Protein AF-0000000068438183 (afdb_homodimer)

Foldseek 3Di:
DAKEWEAAPWCALCVLVVLLCLLQVGGYHDHHAAFDAPPVRHRCVQVVCQVVPPEPDRDPTWMDDPVDIDDDSVVSLVVSQVVVVQCDDDPQLNVQSVVLQVLLVVLQVVVVVLQLDPCNVVCVVVCLVCLLVSVVVQLVQCDPALENSHVDHHSSLSSNLVSVLVVCVVPVCSCVVRVSVVVSNVVSCPSPSNVVLCPDPNDRPAQNDDCSTNPSHDGD/DAKEWEAAPWCALCVLVVLLCLLLVGGYHDHHFAFDAPPVRHRCVQVVCQVVPPEPDRDPTWMDDPVDIDDDSVVSLVVSQVVVVQCDDDPQLNVQSVVLQVLLVVLQVVVVVLQLDPCNVVCVVVCLVCLLVSVVVQLVQCDPALENSHVDHHSSLSSNLVSVLVVCVVPVCSCVVRVSVVVSNVVSCPSPSNVVLCPDPNDRPAQNDDCSTNPSHDGD

Sequence (440 aa):
MPMVLGYWDIRGLAHSIRLLLEYTGTSYEDKLYSCGEAPDYDKSKWISEKEKLGLDFPNLPYLIDGKTKLTQSNAILRYIARKHHLCGETEEELIRVDMLENQVMDFRMALVMISYNPDFEKLKPGYLEQLPGKLKLFSQFLGDRKWFAGDKITFVDFLMYDVLDQNRMFEPKCLDQFKNLQDFLTRFEALEKIAAYMSSSRFMKTPINNKMAKWGNKKTMPMVLGYWDIRGLAHSIRLLLEYTGTSYEDKLYSCGEAPDYDKSKWISEKEKLGLDFPNLPYLIDGKTKLTQSNAILRYIARKHHLCGETEEELIRVDMLENQVMDFRMALVMISYNPDFEKLKPGYLEQLPGKLKLFSQFLGDRKWFAGDKITFVDFLMYDVLDQNRMFEPKCLDQFKNLQDFLTRFEALEKIAAYMSSSRFMKTPINNKMAKWGNKKT

Organism: Pseudonaja textilis (NCBI:txid8673)

Radius of gyration: 21.6 Å; Cα contacts (8 Å, |Δi|>4): 636; chains: 2; bounding box: 52×57×50 Å

Secondary structure (DSSP, 8-state):
--EEEEEESSSGGGHHHHHHHHHTT--EEEEEE----TTT---HHHHHHHTTTT-SS--SSEEEETTEEEESHHHHHHHHHHHTT-S-SSHHHHHHHHHHHHHHHHHHHHHHHHHT-TTHHHHHHHHHHHHHHHHHHHHHHHTT-SBTTBSS--HHHHHHHHHHHHHHHHSTTTTTT-HHHHHHHHHHHTSHHHHHHHTSTT------S-TTSSSS-S--/--EEEEEESSSGGGHHHHHHHHHTT--EEEEEE----TTT---HHHHHHHTTTT-SS--SSEEEETTEEEESHHHHHHHHHHHTT-S-SSHHHHHHHHHHHHHHHHHHHHHHHHHT-TTHHHHHHHHHHHHHHHHHHHHHHHTT-SBTTBSS--HHHHHHHHHHHHHHHHSTTTTTT-HHHHHHHHHHHTSHHHHHHHTSTT------S-TT-SSS-S--

Solvent-accessible surface area (backbone atoms only — not comparable to full-atom values): 23839 Å² total; per-residue (Å²): 127,66,29,36,39,36,32,59,71,40,25,58,78,48,39,33,47,51,51,49,34,45,56,71,66,53,66,62,43,81,44,66,38,68,65,39,61,85,91,71,46,45,50,57,72,49,66,74,43,44,81,75,68,73,46,72,62,68,55,77,34,28,39,36,51,80,91,45,60,40,32,47,55,70,29,48,43,50,55,57,18,56,78,67,71,18,58,55,86,46,72,70,20,37,51,41,36,39,31,46,47,52,50,46,50,54,56,44,46,55,55,52,53,42,24,57,32,93,57,27,81,75,45,46,61,61,50,60,69,48,43,57,63,55,52,48,38,54,43,61,59,32,53,89,45,74,26,67,47,30,85,55,75,35,53,50,50,37,47,46,46,48,47,52,51,51,46,35,70,74,38,72,68,69,51,72,88,35,62,64,52,50,49,41,49,52,55,54,51,60,34,65,48,42,37,52,42,65,70,38,93,80,46,62,85,43,13,43,32,56,74,83,29,76,45,50,36,54,74,117,127,66,29,36,39,35,34,59,71,39,24,59,77,48,38,34,46,51,50,50,33,46,56,70,66,51,66,63,43,82,46,64,37,67,67,38,62,85,90,71,45,45,48,57,72,50,66,73,43,44,80,74,69,72,46,71,62,68,56,76,35,28,40,36,50,81,91,46,60,41,32,46,56,69,28,47,41,48,54,57,18,56,78,66,72,17,59,57,85,46,72,69,21,37,52,40,35,41,30,46,46,52,51,47,50,53,56,43,47,55,55,51,53,41,25,57,32,93,56,26,83,75,44,46,60,61,52,60,68,48,44,58,64,55,52,46,39,54,44,61,58,33,52,89,44,74,26,68,47,32,86,54,76,37,52,50,51,39,47,44,45,48,48,52,50,50,47,34,70,74,38,73,68,68,51,73,90,34,62,64,52,50,48,41,49,53,56,54,51,61,35,67,48,42,36,52,42,66,73,39,92,81,46,63,85,44,13,43,31,56,74,82,28,76,45,50,37,54,73,116

InterPro domains:
  IPR003081 Glutathione S-transferase, Mu class [PR01267] (31-43)
  IPR003081 Glutathione S-transferase, Mu class [PR01267] (44-56)
  IPR003081 Glutathione S-transferase, Mu class [PR01267] (87-98)
  IPR003081 Glutathione S-transferase, Mu class [PR01267] (139-152)
  IPR004045 Glutathione S-transferase, N-terminal [PF02798] (3-82)
  IPR004045 Glutathione S-transferase, N-terminal [PS50404] (1-88)
  IPR004046 Glutathione S-transferase, C-terminal [PF00043] (104-192)
  IPR010987 Glutathione S-transferase, C-terminal-like [PS5040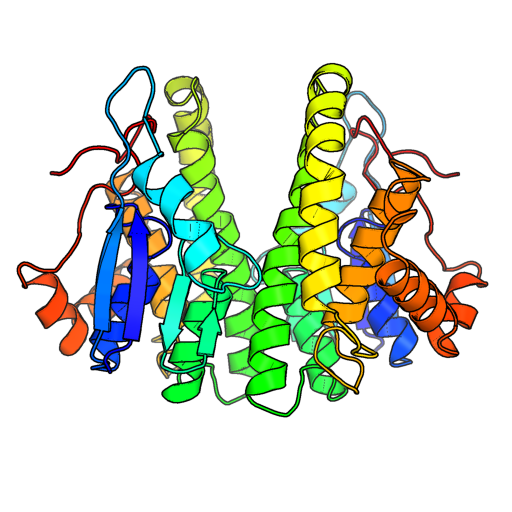5] (90-208)
  IPR036249 Thioredoxin-like superfamily [SSF52833] (3-84)
  IPR036282 Glutathione S-transferase, C-terminal domain superfamily [SSF47616] (86-217)
  IPR040079 Glutathione transferase family [SFLDS00019] (3-208)
  IPR050213 Glutathione S-transferase superfamily [PTHR11571] (2-201)

Structure (mmCIF, N/CA/C/O backbone):
data_AF-0000000068438183-model_v1
#
loop_
_entity.id
_entity.type
_entity.pdbx_description
1 polymer 'Glutathione S-transferase'
#
loop_
_atom_site.group_PDB
_atom_site.id
_atom_site.type_symbol
_atom_site.label_atom_id
_atom_site.label_alt_id
_atom_site.label_comp_id
_atom_site.label_asym_id
_atom_site.label_entity_id
_atom_site.label_seq_id
_atom_site.pdbx_PDB_ins_code
_atom_site.Cartn_x
_atom_site.Cartn_y
_atom_site.Cartn_z
_atom_site.occupancy
_atom_site.B_iso_or_equiv
_atom_site.auth_seq_id
_atom_site.auth_comp_id
_atom_site.auth_asym_id
_atom_site.auth_atom_id
_atom_site.pdbx_PDB_model_num
ATOM 1 N N . MET A 1 1 ? -24.438 15.93 -7.883 1 77.5 1 MET A N 1
ATOM 2 C CA . MET A 1 1 ? -24.312 15.742 -6.438 1 77.5 1 MET A CA 1
ATOM 3 C C . MET A 1 1 ? -22.859 15.797 -6.008 1 77.5 1 MET A C 1
ATOM 5 O O . MET A 1 1 ? -21.969 15.391 -6.762 1 77.5 1 MET A O 1
ATOM 9 N N . PRO A 1 2 ? -22.562 16.422 -4.84 1 91.69 2 PRO A N 1
ATOM 10 C CA . PRO A 1 2 ? -21.156 16.516 -4.426 1 91.69 2 PRO A CA 1
ATOM 11 C C . PRO A 1 2 ? -20.547 15.164 -4.094 1 91.69 2 PRO A C 1
ATOM 13 O O . PRO A 1 2 ? -21.281 14.211 -3.791 1 91.69 2 PRO A O 1
ATOM 16 N N . MET A 1 3 ? -19.266 15.062 -4.301 1 96.94 3 MET A N 1
ATOM 17 C CA . MET A 1 3 ? -18.547 13.867 -3.852 1 96.94 3 MET A CA 1
ATOM 18 C C . MET A 1 3 ? -18.797 13.617 -2.367 1 96.94 3 MET A C 1
ATOM 20 O O . MET A 1 3 ? -19 14.555 -1.598 1 96.94 3 MET A O 1
ATOM 24 N N . VAL A 1 4 ? -18.875 12.32 -2.012 1 98.62 4 VAL A N 1
ATOM 25 C CA . VAL A 1 4 ? -18.969 11.953 -0.603 1 98.62 4 VAL A CA 1
ATOM 26 C C . VAL A 1 4 ? -17.703 11.219 -0.175 1 98.62 4 VAL A C 1
ATOM 28 O O . VAL A 1 4 ? -17.328 10.195 -0.769 1 98.62 4 VAL A O 1
ATOM 31 N N . LEU A 1 5 ? -17.016 11.789 0.756 1 98.81 5 LEU A N 1
ATOM 32 C CA . LEU A 1 5 ? -15.898 11.102 1.41 1 98.81 5 LEU A CA 1
ATOM 33 C C . LEU A 1 5 ? -16.328 10.539 2.762 1 98.81 5 LEU A C 1
ATOM 35 O O . LEU A 1 5 ? -16.719 11.297 3.656 1 98.81 5 LEU A O 1
ATOM 39 N N . GLY A 1 6 ? -16.297 9.234 2.865 1 98.75 6 GLY A N 1
ATOM 40 C CA . GLY A 1 6 ? -16.656 8.586 4.121 1 98.75 6 GLY A CA 1
ATOM 41 C C . GLY A 1 6 ? -15.445 8.078 4.887 1 98.75 6 GLY A C 1
ATOM 42 O O . GLY A 1 6 ? -14.562 7.434 4.312 1 98.75 6 GLY A O 1
ATOM 43 N N . TYR A 1 7 ? -15.414 8.414 6.207 1 98.62 7 TYR A N 1
ATOM 44 C CA . TYR A 1 7 ? -14.336 7.941 7.07 1 98.62 7 TYR A CA 1
ATOM 45 C C . TYR A 1 7 ? -14.734 8.047 8.539 1 98.62 7 TYR A C 1
ATOM 47 O O . TYR A 1 7 ? -15.781 8.609 8.867 1 98.62 7 TYR A O 1
ATOM 55 N N . TRP A 1 8 ? -13.922 7.352 9.43 1 98.06 8 TRP A N 1
ATOM 56 C CA . TRP A 1 8 ? -14.055 7.602 10.867 1 98.06 8 TRP A CA 1
ATOM 57 C C . TRP A 1 8 ? -13.922 9.086 11.172 1 98.06 8 TRP A C 1
ATOM 59 O O . TRP A 1 8 ? -13.273 9.828 10.422 1 98.06 8 TRP A O 1
ATOM 69 N N . ASP A 1 9 ? -14.492 9.484 12.281 1 97.06 9 ASP A N 1
ATOM 70 C CA . ASP A 1 9 ? -14.391 10.875 12.711 1 97.06 9 ASP A CA 1
ATOM 71 C C . ASP A 1 9 ? -13.016 11.172 13.289 1 97.06 9 ASP A C 1
ATOM 73 O O . ASP A 1 9 ? -12.898 11.625 14.43 1 97.06 9 ASP A O 1
ATOM 77 N N . ILE A 1 10 ? -11.977 10.945 12.516 1 98 10 ILE A N 1
ATOM 78 C CA . ILE A 1 10 ? -10.578 11.195 12.844 1 98 10 ILE A CA 1
ATOM 79 C C . ILE A 1 10 ? -9.82 11.602 11.578 1 98 10 ILE A C 1
ATOM 81 O O . ILE A 1 10 ? -10.344 11.5 10.469 1 98 10 ILE A O 1
ATOM 85 N N . ARG A 1 11 ? -8.555 12.117 11.672 1 97.62 11 ARG A N 1
ATOM 86 C CA . ARG A 1 11 ? -7.695 12.445 10.539 1 97.62 11 ARG A CA 1
ATOM 87 C C . ARG A 1 11 ? -7.352 11.195 9.734 1 97.62 11 ARG A C 1
ATOM 89 O O . ARG A 1 11 ? -7.691 11.102 8.547 1 97.62 11 ARG A O 1
ATOM 96 N N . GLY A 1 12 ? -6.742 10.242 10.422 1 97.31 12 GLY A N 1
ATOM 97 C CA . GLY A 1 12 ? -6.387 8.938 9.891 1 97.31 12 GLY A CA 1
ATOM 98 C C . GLY A 1 12 ? -5.977 8.977 8.43 1 97.31 12 GLY A C 1
ATOM 99 O O . GLY A 1 12 ? -5.262 9.891 8.008 1 97.31 12 GLY A O 1
ATOM 100 N N . LEU A 1 13 ? -6.41 8.039 7.703 1 98.25 13 LEU A N 1
ATOM 101 C CA . LEU A 1 13 ? -6.031 7.84 6.309 1 98.25 13 LEU A CA 1
ATOM 102 C C . LEU A 1 13 ? -6.742 8.836 5.402 1 98.25 13 LEU A C 1
ATOM 104 O O . LEU A 1 13 ? -6.344 9.031 4.25 1 98.25 13 LEU A O 1
ATOM 108 N N . ALA A 1 14 ? -7.734 9.492 5.883 1 98.44 14 ALA A N 1
ATOM 109 C CA . ALA A 1 14 ? -8.586 10.305 5.023 1 98.44 14 ALA A CA 1
ATOM 110 C C . ALA A 1 14 ? -8.07 11.742 4.945 1 98.44 14 ALA A C 1
ATOM 112 O O . ALA A 1 14 ? -8.5 12.516 4.082 1 98.44 14 ALA A O 1
ATOM 113 N N . HIS A 1 15 ? -7.164 12.062 5.84 1 98.5 15 HIS A N 1
ATOM 114 C CA . HIS A 1 15 ? -6.801 13.477 5.93 1 98.5 15 HIS A CA 1
ATOM 115 C C . HIS A 1 15 ? -6.109 13.945 4.656 1 98.5 15 HIS A C 1
ATOM 117 O O . HIS A 1 15 ? -6.359 15.062 4.184 1 98.5 15 HIS A O 1
ATOM 123 N N . SER A 1 16 ? -5.18 13.164 4.148 1 98.75 16 SER A N 1
ATOM 124 C CA . SER A 1 16 ? -4.523 13.531 2.898 1 98.75 16 SER A CA 1
ATOM 125 C C . SER A 1 16 ? -5.535 13.703 1.77 1 98.75 16 SER A C 1
ATOM 127 O O . SER A 1 16 ? -5.344 14.523 0.873 1 98.75 16 SER A O 1
ATOM 129 N N . ILE A 1 17 ? -6.633 12.891 1.786 1 98.88 17 ILE A N 1
ATOM 130 C CA . ILE A 1 17 ? -7.691 12.992 0.789 1 98.88 17 ILE A CA 1
ATOM 131 C C . ILE A 1 17 ? -8.43 14.32 0.95 1 98.88 17 ILE A C 1
ATOM 133 O O . ILE A 1 17 ? -8.672 15.023 -0.033 1 98.88 17 ILE A O 1
ATOM 137 N N . ARG A 1 18 ? -8.758 14.695 2.201 1 98.81 18 ARG A N 1
ATOM 138 C CA . ARG A 1 18 ? -9.383 15.984 2.479 1 98.81 18 ARG A CA 1
ATOM 139 C C . ARG A 1 18 ? -8.516 17.141 1.979 1 98.81 18 ARG A C 1
ATOM 141 O O . ARG A 1 18 ? -9.016 18.062 1.333 1 98.81 18 ARG A O 1
ATOM 148 N N . LEU A 1 19 ? -7.246 17.047 2.297 1 98.88 19 LEU A N 1
ATOM 149 C CA . LEU A 1 19 ? -6.32 18.078 1.855 1 98.88 19 LEU A CA 1
ATOM 150 C C . LEU A 1 19 ? -6.34 18.219 0.336 1 98.88 19 LEU A C 1
ATOM 152 O O . LEU A 1 19 ? -6.355 19.328 -0.193 1 98.88 19 LEU A O 1
ATOM 156 N N . LEU A 1 20 ? -6.293 17.094 -0.357 1 98.94 20 LEU A N 1
ATOM 157 C CA . LEU A 1 20 ? -6.285 17.109 -1.815 1 98.94 20 LEU A CA 1
ATOM 158 C C . LEU A 1 20 ? -7.586 17.688 -2.363 1 98.94 20 LEU A C 1
ATOM 160 O O . LEU A 1 20 ? -7.566 18.469 -3.311 1 98.94 20 LEU A O 1
ATOM 164 N N . LEU A 1 21 ? -8.742 17.297 -1.778 1 98.81 21 LEU A N 1
ATOM 165 C CA . LEU A 1 21 ? -10.031 17.828 -2.193 1 98.81 21 LEU A CA 1
ATOM 166 C C . LEU A 1 21 ? -10.094 19.344 -1.985 1 98.81 21 LEU A C 1
ATOM 168 O O . LEU A 1 21 ? -10.586 20.078 -2.852 1 98.81 21 LEU A O 1
ATOM 172 N N . GLU A 1 22 ? -9.609 19.781 -0.854 1 98.75 22 GLU A N 1
ATOM 173 C CA . GLU A 1 22 ? -9.594 21.219 -0.567 1 98.75 22 GLU A CA 1
ATOM 174 C C . GLU A 1 22 ? -8.68 21.953 -1.541 1 98.75 22 GLU A C 1
ATOM 176 O O . GLU A 1 22 ? -9.047 23.016 -2.059 1 98.75 22 GLU A O 1
ATOM 181 N N . TYR A 1 23 ? -7.551 21.422 -1.83 1 98.81 23 TYR A N 1
ATOM 182 C CA . TYR A 1 23 ? -6.582 22.031 -2.732 1 98.81 23 TYR A CA 1
ATOM 183 C C . TYR A 1 23 ? -7.164 22.188 -4.133 1 98.81 23 TYR A C 1
ATOM 185 O O . TYR A 1 23 ? -6.926 23.203 -4.801 1 98.81 23 TYR A O 1
ATOM 193 N N . THR A 1 24 ? -7.906 21.219 -4.602 1 98.62 24 THR A N 1
ATOM 194 C CA . THR A 1 24 ? -8.438 21.219 -5.961 1 98.62 24 THR A CA 1
ATOM 195 C C . THR A 1 24 ? -9.758 21.984 -6.023 1 98.62 24 THR A C 1
ATOM 197 O O . THR A 1 24 ? -10.352 22.125 -7.098 1 98.62 24 THR A O 1
ATOM 200 N N . GLY A 1 25 ? -10.234 22.406 -4.91 1 97.62 25 GLY A N 1
ATOM 201 C CA . GLY A 1 25 ? -11.508 23.125 -4.883 1 97.62 25 GLY A CA 1
ATOM 202 C C . GLY A 1 25 ? -12.695 22.234 -5.184 1 97.62 25 GLY A C 1
ATOM 203 O O . GLY A 1 25 ? -13.734 22.703 -5.645 1 97.62 25 GLY A O 1
ATOM 204 N N . THR A 1 26 ? -12.531 20.969 -4.934 1 97.5 26 THR A N 1
ATOM 205 C CA . THR A 1 26 ? -13.602 20 -5.195 1 97.5 26 THR A CA 1
ATOM 206 C C . THR A 1 26 ? -14.625 20.016 -4.066 1 97.5 26 THR A C 1
ATOM 208 O O . THR A 1 26 ? -14.266 19.859 -2.895 1 97.5 26 THR A O 1
ATOM 211 N N . SER A 1 27 ? -15.852 20.281 -4.473 1 96.5 27 SER A N 1
ATOM 212 C CA . SER A 1 27 ? -16.922 20.188 -3.484 1 96.5 27 SER A CA 1
ATOM 213 C C . SER A 1 27 ? -17.156 18.75 -3.033 1 96.5 27 SER A C 1
ATOM 215 O O . SER A 1 27 ? -17.203 17.844 -3.859 1 96.5 27 SER A O 1
ATOM 217 N N . TYR A 1 28 ? -17.266 18.594 -1.67 1 98.12 28 TYR A N 1
ATOM 218 C CA . TYR A 1 28 ? -17.5 17.25 -1.156 1 98.12 28 TYR A CA 1
ATOM 219 C C . TYR A 1 28 ? -18.219 17.297 0.188 1 98.12 28 TYR A C 1
ATOM 221 O O . TYR A 1 28 ? -18.172 18.312 0.886 1 98.12 28 TYR A O 1
ATOM 229 N N . GLU A 1 29 ? -18.906 16.234 0.459 1 98.12 29 GLU A N 1
ATOM 230 C CA . GLU A 1 29 ? -19.453 15.969 1.788 1 98.12 29 GLU A CA 1
ATOM 231 C C . GLU A 1 29 ? -18.516 15.062 2.59 1 98.12 29 GLU A C 1
ATOM 233 O O . GLU A 1 29 ? -18.156 13.977 2.133 1 98.12 29 GLU A O 1
ATOM 238 N N . ASP A 1 30 ? -18.141 15.539 3.734 1 97.88 30 ASP A N 1
ATOM 239 C CA . ASP A 1 30 ? -17.312 14.742 4.648 1 97.88 30 ASP A CA 1
ATOM 240 C C . ASP A 1 30 ? -18.188 13.914 5.59 1 97.88 30 ASP A C 1
ATOM 242 O O . ASP A 1 30 ? -18.562 14.375 6.672 1 97.88 30 ASP A O 1
ATOM 246 N N . LYS A 1 31 ? -18.484 12.688 5.188 1 97.88 31 LYS A N 1
ATOM 247 C CA . LYS A 1 31 ? -19.297 11.805 6.008 1 97.88 31 LYS A CA 1
ATOM 248 C C . LYS A 1 31 ? -18.469 11.117 7.078 1 97.88 31 LYS A C 1
ATOM 250 O O . LYS A 1 31 ? -17.625 10.266 6.766 1 97.88 31 LYS A O 1
ATOM 255 N N . LEU A 1 32 ? -18.781 11.383 8.336 1 97.75 32 LEU A N 1
ATOM 256 C CA . LEU A 1 32 ? -17.984 10.891 9.453 1 97.75 32 LEU A CA 1
ATOM 257 C C . LEU A 1 32 ? -18.734 9.828 10.242 1 97.75 32 LEU A C 1
ATOM 259 O O . LEU A 1 32 ? -19.938 9.977 10.508 1 97.75 32 LEU A O 1
ATOM 263 N N . TYR A 1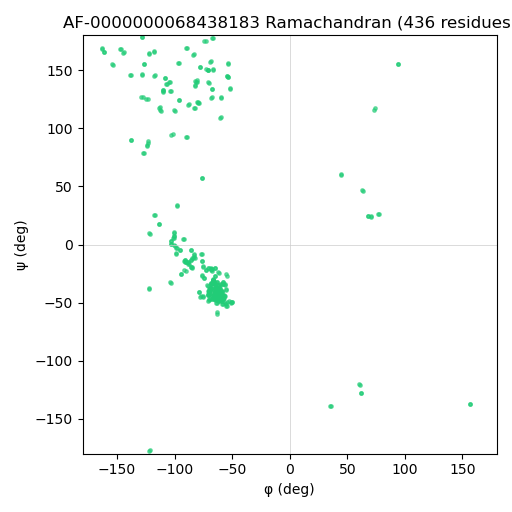 33 ? -18.047 8.75 10.516 1 97.69 33 TYR A N 1
ATOM 264 C CA . TYR A 1 33 ? -18.547 7.711 11.406 1 97.69 33 TYR A CA 1
ATOM 265 C C . TYR A 1 33 ? -17.844 7.777 12.758 1 97.69 33 TYR A C 1
ATOM 267 O O . TYR A 1 33 ? -16.641 8.031 12.836 1 97.69 33 TYR A O 1
ATOM 275 N N . SER A 1 34 ? -18.578 7.574 13.828 1 94.81 34 SER A N 1
ATOM 276 C CA . SER A 1 34 ? -17.984 7.625 15.164 1 94.81 34 SER A CA 1
ATOM 277 C C . SER A 1 34 ? -17.938 6.238 15.797 1 94.81 34 SER A C 1
ATOM 279 O O . SER A 1 34 ? -18.906 5.48 15.719 1 94.81 34 SER A O 1
ATOM 281 N N . CYS A 1 35 ? -16.797 5.941 16.297 1 93.69 35 CYS A N 1
ATOM 282 C CA . CYS A 1 35 ? -16.656 4.75 17.125 1 93.69 35 CYS A CA 1
ATOM 283 C C . CYS A 1 35 ? -17.125 5.008 18.547 1 93.69 35 CYS A C 1
ATOM 285 O O . CYS A 1 35 ? -16.906 6.086 19.094 1 93.69 35 CYS A O 1
ATOM 287 N N . GLY A 1 36 ? -17.766 4.023 19.109 1 93.5 36 GLY A N 1
ATOM 288 C CA . GLY A 1 36 ? -18.25 4.172 20.469 1 93.5 36 GLY A CA 1
ATOM 289 C C . GLY A 1 36 ? -17.141 4.266 21.5 1 93.5 36 GLY A C 1
ATOM 290 O O . GLY A 1 36 ? -15.961 4.148 21.156 1 93.5 36 GLY A O 1
ATOM 291 N N . GLU A 1 37 ? -17.531 4.441 22.734 1 93.38 37 GLU A N 1
ATOM 292 C CA . GLU A 1 37 ? -16.578 4.602 23.828 1 93.38 37 GLU A CA 1
ATOM 293 C C . GLU A 1 37 ? -16.109 3.246 24.344 1 93.38 37 GLU A C 1
ATOM 295 O O . GLU A 1 37 ? -16.672 2.207 24 1 93.38 37 GLU A O 1
ATOM 300 N N . ALA A 1 38 ? -15.016 3.238 25.078 1 90.75 38 ALA A N 1
ATOM 301 C CA . ALA A 1 38 ? -14.539 2.053 25.781 1 90.75 38 ALA A CA 1
ATOM 302 C C . ALA A 1 38 ? -15.625 1.455 26.672 1 90.75 38 ALA A C 1
ATOM 304 O O . ALA A 1 38 ? -16.484 2.18 27.188 1 90.75 38 ALA A O 1
ATOM 305 N N . PRO A 1 39 ? -15.75 0.187 26.844 1 92.44 39 PRO A N 1
ATOM 306 C CA . PRO A 1 39 ? -14.758 -0.817 26.453 1 92.44 39 PRO A CA 1
ATOM 307 C C . PRO A 1 39 ? -15.094 -1.492 25.125 1 92.44 39 PRO A C 1
ATOM 309 O O . PRO A 1 39 ? -14.258 -2.197 24.562 1 92.44 39 PRO A O 1
ATOM 312 N N . ASP A 1 40 ? -16.266 -1.163 24.672 1 91.88 40 ASP A N 1
ATOM 313 C CA . ASP A 1 40 ? -16.734 -1.956 23.531 1 91.88 40 ASP A CA 1
ATOM 314 C C . ASP A 1 40 ? -16.312 -1.318 22.219 1 91.88 40 ASP A C 1
ATOM 316 O O . ASP A 1 40 ? -16.281 -1.991 21.188 1 91.88 40 ASP A O 1
ATOM 320 N N . TYR A 1 41 ? -16.047 -0.032 22.25 1 95.06 41 TYR A N 1
ATOM 321 C CA . TYR A 1 41 ? -15.703 0.686 21.016 1 95.06 41 TYR A CA 1
ATOM 322 C C . TYR A 1 41 ? -16.641 0.291 19.875 1 95.06 41 TYR A C 1
ATOM 324 O O . TYR A 1 41 ? -16.172 -0.129 18.812 1 95.06 41 TYR A O 1
ATOM 332 N N . ASP A 1 42 ? -17.938 0.546 20.094 1 95.25 42 ASP A N 1
ATOM 333 C CA . ASP A 1 42 ? -19.016 0.129 19.203 1 95.25 42 ASP A CA 1
ATOM 334 C C . ASP A 1 42 ? -18.844 0.726 17.812 1 95.25 42 ASP A C 1
ATOM 336 O O . ASP A 1 42 ? -18.766 1.945 17.656 1 95.25 42 ASP A O 1
ATOM 340 N N . LYS A 1 43 ? -18.859 -0.07 16.797 1 95.94 43 LYS A N 1
ATOM 341 C CA . LYS A 1 43 ? -18.688 0.363 15.414 1 95.94 43 LYS A CA 1
ATOM 342 C C . LYS A 1 43 ? -19.969 0.14 14.602 1 95.94 43 LYS A C 1
ATOM 344 O O . LYS A 1 43 ? -19.922 0.082 13.375 1 95.94 43 LYS A O 1
ATOM 349 N N . SER A 1 44 ? -21.047 -0.039 15.195 1 95.44 44 SER A N 1
ATOM 350 C CA . SER A 1 44 ? -22.312 -0.437 14.57 1 95.44 44 SER A CA 1
ATOM 351 C C . SER A 1 44 ? -22.75 0.582 13.531 1 95.44 44 SER A C 1
ATOM 353 O O . SER A 1 44 ? -23.375 0.223 12.531 1 95.44 44 SER A O 1
ATOM 355 N N . LYS A 1 45 ? -22.469 1.809 13.766 1 93.81 45 LYS A N 1
ATOM 356 C CA . LYS A 1 45 ? -22.875 2.842 12.82 1 93.81 45 LYS A CA 1
ATOM 357 C C . LYS A 1 45 ? -22.266 2.59 11.438 1 93.81 45 LYS A C 1
ATOM 359 O O . LYS A 1 45 ? -22.938 2.787 10.422 1 93.81 45 LYS A O 1
ATOM 364 N N . TRP A 1 46 ? -21.016 2.162 11.406 1 96.81 46 TRP A N 1
ATOM 365 C CA . TRP A 1 46 ? -20.359 1.833 10.148 1 96.81 46 TRP A CA 1
ATOM 366 C C . TRP A 1 46 ? -20.812 0.465 9.641 1 96.81 46 TRP A C 1
ATOM 368 O O . TRP A 1 46 ? -21.141 0.311 8.461 1 96.81 46 TRP A O 1
ATOM 378 N N . ILE A 1 47 ? -20.859 -0.467 10.492 1 95.5 47 ILE A N 1
ATOM 379 C CA . ILE A 1 47 ? -21.156 -1.849 10.125 1 95.5 47 ILE A CA 1
ATOM 380 C C . ILE A 1 47 ? -22.547 -1.934 9.508 1 95.5 47 ILE A C 1
ATOM 382 O O . ILE A 1 47 ? -22.766 -2.674 8.547 1 95.5 47 ILE A O 1
ATOM 386 N N . SER A 1 48 ? -23.438 -1.179 10 1 94.62 48 SER A N 1
ATOM 387 C CA . SER A 1 48 ? -24.828 -1.223 9.539 1 94.62 48 SER A CA 1
ATOM 388 C C . SER A 1 48 ? -24.969 -0.539 8.188 1 94.62 48 SER A C 1
ATOM 390 O O . SER A 1 48 ? -25.938 -0.793 7.461 1 94.62 48 SER A O 1
ATOM 392 N N . GLU A 1 49 ? -24.031 0.283 7.82 1 96.06 49 GLU A N 1
ATOM 393 C CA . GLU A 1 49 ? -24.172 1.095 6.613 1 96.06 49 GLU A CA 1
ATOM 394 C C . GLU A 1 49 ? -23.344 0.529 5.469 1 96.06 49 GLU A C 1
ATOM 396 O O . GLU A 1 49 ? -23.703 0.679 4.297 1 96.06 49 GLU A O 1
ATOM 401 N N . LYS A 1 50 ? -22.219 -0.062 5.711 1 95.88 50 LYS A N 1
ATOM 402 C CA . LYS A 1 50 ? -21.188 -0.373 4.73 1 95.88 50 LYS A CA 1
ATOM 403 C C . LYS A 1 50 ? -21.734 -1.244 3.605 1 95.88 50 LYS A C 1
ATOM 405 O O . LYS A 1 50 ? -21.391 -1.051 2.439 1 95.88 50 LYS A O 1
ATOM 410 N N . GLU A 1 51 ? -22.688 -2.098 3.904 1 92.88 51 GLU A N 1
ATOM 411 C CA . GLU A 1 51 ? -23.188 -3.033 2.898 1 92.88 51 GLU A CA 1
ATOM 412 C C . GLU A 1 51 ? -24.234 -2.379 2 1 92.88 51 GLU A C 1
ATOM 414 O O . GLU A 1 51 ? -24.578 -2.922 0.95 1 92.88 51 GLU A O 1
ATOM 419 N N . LYS A 1 52 ? -24.656 -1.179 2.346 1 96 52 LYS A N 1
ATOM 420 C CA . LYS A 1 52 ? -25.719 -0.498 1.597 1 96 52 LYS A CA 1
ATOM 421 C C . LYS A 1 52 ? -25.125 0.516 0.62 1 96 52 LYS A C 1
ATOM 423 O O . LYS A 1 52 ? -25.844 1.084 -0.203 1 96 52 LYS A O 1
ATOM 428 N N . LEU A 1 53 ? -23.859 0.683 0.609 1 97.38 53 LEU A N 1
ATOM 429 C CA . LEU A 1 53 ? -23.234 1.771 -0.129 1 97.38 53 LEU A CA 1
ATOM 430 C C . LEU A 1 53 ? -22.859 1.328 -1.539 1 97.38 53 LEU A C 1
ATOM 432 O O . LEU A 1 53 ? -22.531 2.158 -2.389 1 97.38 53 LEU A O 1
ATOM 436 N N . GLY A 1 54 ? -22.859 0.054 -1.793 1 97.12 54 GLY A N 1
ATOM 437 C CA . GLY A 1 54 ? -22.562 -0.463 -3.119 1 97.12 54 GLY A CA 1
ATOM 438 C C . GLY A 1 54 ? -21.078 -0.441 -3.447 1 97.12 54 GLY A C 1
ATOM 439 O O . GLY A 1 54 ? -20.688 -0.269 -4.609 1 97.12 54 GLY A O 1
ATOM 440 N N . LEU A 1 55 ? -20.25 -0.49 -2.451 1 98.25 55 LEU A N 1
ATOM 441 C CA . LEU A 1 55 ? -18.797 -0.509 -2.637 1 98.25 55 LEU A CA 1
ATOM 442 C C . LEU A 1 55 ? -18.312 -1.913 -2.98 1 98.25 55 LEU A C 1
ATOM 444 O O . LEU A 1 55 ? -18.812 -2.898 -2.42 1 98.25 55 LEU A O 1
ATOM 448 N N . ASP A 1 56 ? -17.344 -2.027 -3.922 1 98 56 ASP A N 1
ATOM 449 C CA . ASP A 1 56 ? -16.781 -3.322 -4.277 1 98 56 ASP A CA 1
ATOM 450 C C . ASP A 1 56 ? -16.078 -3.967 -3.078 1 98 56 ASP A C 1
ATOM 452 O O . ASP A 1 56 ? -16.188 -5.18 -2.875 1 98 56 ASP A O 1
ATOM 456 N N . PHE A 1 57 ? -15.352 -3.189 -2.377 1 98.44 57 PHE A N 1
ATOM 457 C CA . PHE A 1 57 ? -14.672 -3.588 -1.152 1 98.44 57 PHE A CA 1
ATOM 458 C C . PHE A 1 57 ? -15.07 -2.688 0.009 1 98.44 57 PHE A C 1
ATOM 460 O O . PHE A 1 57 ? -14.391 -1.704 0.303 1 98.44 57 PHE A O 1
ATOM 467 N N . PRO A 1 58 ? -16.156 -2.986 0.685 1 98 58 PRO A N 1
ATOM 468 C CA . PRO A 1 58 ? -16.688 -2.096 1.725 1 98 58 PRO A CA 1
ATOM 469 C C . PRO A 1 58 ? -15.695 -1.871 2.861 1 98 58 PRO A C 1
ATOM 471 O O . PRO A 1 58 ? -15.43 -2.787 3.646 1 98 58 PRO A O 1
ATOM 474 N N . ASN A 1 59 ? -15.188 -0.68 2.889 1 97.81 59 ASN A N 1
ATOM 475 C CA . ASN A 1 59 ? -14.219 -0.261 3.896 1 97.81 59 ASN A CA 1
ATOM 476 C C . ASN A 1 59 ? -14.102 1.259 3.961 1 97.81 59 ASN A C 1
ATOM 478 O O . ASN A 1 59 ? -14.703 1.968 3.156 1 97.81 59 ASN A O 1
ATOM 482 N N . LEU A 1 60 ? -13.445 1.757 4.957 1 98.31 60 LEU A N 1
ATOM 483 C CA . LEU A 1 60 ? -13.141 3.176 5.113 1 98.31 60 LEU A CA 1
ATOM 484 C C . LEU A 1 60 ? -11.664 3.443 4.867 1 98.31 60 LEU A C 1
ATOM 486 O O . LEU A 1 60 ? -10.805 2.66 5.289 1 98.31 60 LEU A O 1
ATOM 490 N N . PRO A 1 61 ? -11.289 4.512 4.16 1 98.69 61 PRO A N 1
ATOM 491 C CA . PRO A 1 61 ? -12.172 5.52 3.559 1 98.69 61 PRO A CA 1
ATOM 492 C C . PRO A 1 61 ? -12.82 5.035 2.266 1 98.69 61 PRO A C 1
ATOM 494 O O . PRO A 1 61 ? -12.312 4.117 1.617 1 98.69 61 PRO A O 1
ATOM 497 N N . TYR A 1 62 ? -13.945 5.57 1.979 1 98.88 62 TYR A N 1
ATOM 498 C CA . TYR A 1 62 ? -14.555 5.402 0.664 1 98.88 62 TYR A CA 1
ATOM 499 C C . TYR A 1 62 ? -14.898 6.75 0.044 1 98.88 62 TYR A C 1
ATOM 501 O O . TYR A 1 62 ? -15 7.758 0.75 1 98.88 62 TYR A O 1
ATOM 509 N N . LEU A 1 63 ? -14.977 6.828 -1.272 1 98.88 63 LEU A N 1
ATOM 510 C CA . LEU A 1 63 ? -15.391 7.992 -2.043 1 98.88 63 LEU A CA 1
ATOM 511 C C . LEU A 1 63 ? -16.5 7.629 -3.029 1 98.88 63 LEU A C 1
ATOM 513 O O . LEU A 1 63 ? -16.375 6.648 -3.766 1 98.88 63 LEU A O 1
ATOM 517 N N . ILE A 1 64 ? -17.578 8.336 -3.002 1 98.56 64 ILE A N 1
ATOM 518 C CA . ILE A 1 64 ? -18.641 8.203 -3.979 1 98.56 64 ILE A CA 1
ATOM 519 C C . ILE A 1 64 ? -18.719 9.469 -4.832 1 98.56 64 ILE A C 1
ATOM 521 O O . ILE A 1 64 ? -18.906 10.57 -4.312 1 98.56 64 ILE A O 1
ATOM 525 N N . ASP A 1 65 ? -18.469 9.391 -6.051 1 98.19 65 ASP A N 1
ATOM 526 C CA . ASP A 1 65 ? -18.547 10.445 -7.059 1 98.19 65 ASP A CA 1
ATOM 527 C C . ASP A 1 65 ? -19.484 10.055 -8.195 1 98.19 65 ASP A C 1
ATOM 529 O O . ASP A 1 65 ? -19.047 9.57 -9.242 1 98.19 65 ASP A O 1
ATOM 533 N N . GLY A 1 66 ? -20.797 10.383 -8.047 1 96.12 66 GLY A N 1
ATOM 534 C CA . GLY A 1 66 ? -21.797 9.883 -8.984 1 96.12 66 GLY A CA 1
ATOM 535 C C . GLY A 1 66 ? -21.875 8.367 -9.016 1 96.12 66 GLY A C 1
ATOM 536 O O . GLY A 1 66 ? -22.094 7.73 -7.984 1 96.12 66 GLY A O 1
ATOM 537 N N . LYS A 1 67 ? -21.625 7.848 -10.164 1 96.25 67 LYS A N 1
ATOM 538 C CA . LYS A 1 67 ? -21.703 6.398 -10.32 1 96.25 67 LYS A CA 1
ATOM 539 C C . LYS A 1 67 ? -20.391 5.73 -9.914 1 96.25 67 LYS A C 1
ATOM 541 O O . LYS A 1 67 ? -20.328 4.512 -9.75 1 96.25 67 LYS A O 1
ATOM 546 N N . THR A 1 68 ? -19.375 6.535 -9.734 1 97.75 68 THR A N 1
ATOM 547 C CA . THR A 1 68 ? -18.062 6.004 -9.375 1 97.75 68 THR A CA 1
ATOM 548 C C . THR A 1 68 ? -17.938 5.871 -7.863 1 97.75 68 THR A C 1
ATOM 550 O O . THR A 1 68 ? -18.078 6.852 -7.133 1 97.75 68 THR A O 1
ATOM 553 N N . LYS A 1 69 ? -17.688 4.645 -7.375 1 98.12 69 LYS A N 1
ATOM 554 C CA . LYS A 1 69 ? -17.516 4.348 -5.957 1 98.12 69 LYS A CA 1
ATOM 555 C C . LYS A 1 69 ? -16.188 3.656 -5.699 1 98.12 69 LYS A C 1
ATOM 557 O O . LYS A 1 69 ? -15.875 2.643 -6.328 1 98.12 69 LYS A O 1
ATOM 562 N N . LEU A 1 70 ? -15.414 4.254 -4.793 1 97.94 70 LEU A N 1
ATOM 563 C CA . LEU A 1 70 ? -14.055 3.779 -4.551 1 97.94 70 LEU A CA 1
ATOM 564 C C . LEU A 1 70 ? -13.82 3.531 -3.064 1 97.94 70 LEU A C 1
ATOM 566 O O . LEU A 1 70 ? -14.367 4.246 -2.219 1 97.94 70 LEU A O 1
ATOM 570 N N . THR A 1 71 ? -13.016 2.523 -2.881 1 98.31 71 THR A N 1
ATOM 571 C CA . THR A 1 71 ? -12.352 2.375 -1.593 1 98.31 71 THR A CA 1
ATOM 572 C C . THR A 1 71 ? -10.836 2.367 -1.766 1 98.31 71 THR A C 1
ATOM 574 O O . THR A 1 71 ? -10.328 2.564 -2.873 1 98.31 71 THR A O 1
ATOM 577 N N . GLN A 1 72 ? -10.109 2.18 -0.698 1 98.56 72 GLN A N 1
ATOM 578 C CA . GLN A 1 72 ? -8.656 2.227 -0.683 1 98.56 72 GLN A CA 1
ATOM 579 C C . GLN A 1 72 ? -8.148 3.66 -0.809 1 98.56 72 GLN A C 1
ATOM 581 O O . GLN A 1 72 ? -8.273 4.277 -1.87 1 98.56 72 GLN A O 1
ATOM 586 N N . SER A 1 73 ? -7.473 4.105 0.254 1 98.62 73 SER A N 1
ATOM 587 C CA . SER A 1 73 ? -7.09 5.508 0.395 1 98.62 73 SER A CA 1
ATOM 588 C C . SER A 1 73 ? -6.207 5.957 -0.763 1 98.62 73 SER A C 1
ATOM 590 O O . SER A 1 73 ? -6.43 7.02 -1.347 1 98.62 73 SER A O 1
ATOM 592 N N . ASN A 1 74 ? -5.254 5.098 -1.193 1 98.69 74 ASN A N 1
ATOM 593 C CA . ASN A 1 74 ? -4.355 5.48 -2.279 1 98.69 74 ASN A CA 1
ATOM 594 C C . ASN A 1 74 ? -5.086 5.512 -3.621 1 98.69 74 ASN A C 1
ATOM 596 O O . ASN A 1 74 ? -4.766 6.328 -4.488 1 98.69 74 ASN A O 1
ATOM 600 N N . ALA A 1 75 ? -6.039 4.578 -3.771 1 98.81 75 ALA A N 1
ATOM 601 C CA . ALA A 1 75 ? -6.848 4.598 -4.988 1 98.81 75 ALA A CA 1
ATOM 602 C C . ALA A 1 75 ? -7.676 5.875 -5.078 1 98.81 75 ALA A C 1
ATOM 604 O O . ALA A 1 75 ? -7.801 6.469 -6.152 1 98.81 75 ALA A O 1
ATOM 605 N N . ILE A 1 76 ? -8.211 6.297 -3.969 1 98.88 76 ILE A N 1
ATOM 606 C CA . ILE A 1 76 ? -9.016 7.512 -3.906 1 98.88 76 ILE A CA 1
ATOM 607 C C . ILE A 1 76 ? -8.148 8.727 -4.238 1 98.88 76 ILE A C 1
ATOM 609 O O . ILE A 1 76 ? -8.539 9.57 -5.043 1 98.88 76 ILE A O 1
ATOM 613 N N . LEU A 1 77 ? -6.973 8.781 -3.652 1 98.88 77 LEU A N 1
ATOM 614 C CA . LEU A 1 77 ? -6.051 9.875 -3.916 1 98.88 77 LEU A CA 1
ATOM 615 C C . LEU A 1 77 ? -5.703 9.953 -5.398 1 98.88 77 LEU A C 1
ATOM 617 O O . LEU A 1 77 ? -5.758 11.031 -6 1 98.88 77 LEU A O 1
ATOM 621 N N . ARG A 1 78 ? -5.398 8.836 -6.004 1 98.75 78 ARG A N 1
ATOM 622 C CA . ARG A 1 78 ? -5.02 8.812 -7.414 1 98.75 78 ARG A CA 1
ATOM 623 C C . ARG A 1 78 ? -6.195 9.211 -8.305 1 98.75 78 ARG A C 1
ATOM 625 O O . ARG A 1 78 ? -6.012 9.867 -9.328 1 98.75 78 ARG A O 1
ATOM 632 N N . TYR A 1 79 ? -7.363 8.773 -7.953 1 98.81 79 TYR A N 1
ATOM 633 C CA . TYR A 1 79 ? -8.562 9.109 -8.711 1 98.81 79 TYR A CA 1
ATOM 634 C C . TYR A 1 79 ? -8.758 10.625 -8.766 1 98.81 79 TYR A C 1
ATOM 636 O O . TYR A 1 79 ? -8.914 11.195 -9.844 1 98.81 79 TYR A O 1
ATOM 644 N N . ILE A 1 80 ? -8.711 11.281 -7.605 1 98.81 80 ILE A N 1
ATOM 645 C CA . ILE A 1 80 ? -8.875 12.727 -7.539 1 98.81 80 ILE A CA 1
ATOM 646 C C . ILE A 1 80 ? -7.719 13.414 -8.258 1 98.81 80 ILE A C 1
ATOM 648 O O . ILE A 1 80 ? -7.926 14.367 -9.016 1 98.81 80 ILE A O 1
ATOM 652 N N . ALA A 1 81 ? -6.559 12.898 -8.008 1 98.81 81 ALA A N 1
ATOM 653 C CA . ALA A 1 81 ? -5.359 13.492 -8.602 1 98.81 81 ALA A CA 1
ATOM 654 C C . ALA A 1 81 ? -5.418 13.445 -10.125 1 98.81 81 ALA A C 1
ATOM 6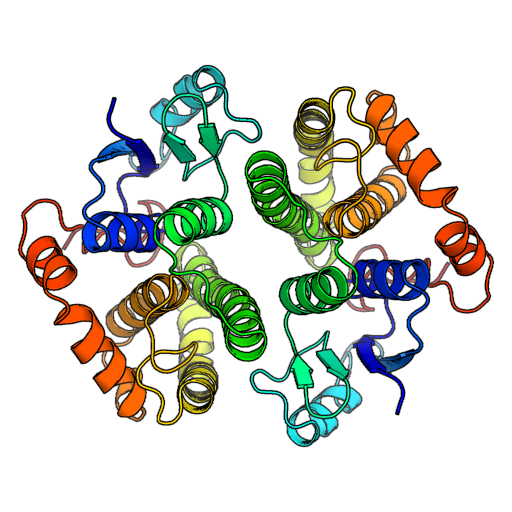56 O O . ALA A 1 81 ? -5.035 14.406 -10.797 1 98.81 81 ALA A O 1
ATOM 657 N N . ARG A 1 82 ? -5.852 12.312 -10.672 1 98.12 82 ARG A N 1
ATOM 658 C CA . ARG A 1 82 ? -5.934 12.18 -12.125 1 98.12 82 ARG A CA 1
ATOM 659 C C . ARG A 1 82 ? -6.887 13.203 -12.719 1 98.12 82 ARG A C 1
ATOM 661 O O . ARG A 1 82 ? -6.617 13.773 -13.781 1 98.12 82 ARG A O 1
ATOM 668 N N . LYS A 1 83 ? -7.941 13.477 -12.078 1 97.62 83 LYS A N 1
ATOM 669 C CA . LYS A 1 83 ? -8.938 14.445 -12.547 1 97.62 83 LYS A CA 1
ATOM 670 C C . LYS A 1 83 ? -8.352 15.852 -12.594 1 97.62 83 LYS A C 1
ATOM 672 O O . LYS A 1 83 ? -8.867 16.719 -13.305 1 97.62 83 LYS A O 1
ATOM 677 N N . HIS A 1 84 ? -7.316 16.078 -11.891 1 98.31 84 HIS A N 1
ATOM 678 C CA . HIS A 1 84 ? -6.785 17.438 -11.758 1 98.31 84 HIS A CA 1
ATOM 679 C C . HIS A 1 84 ? -5.34 17.5 -12.242 1 98.31 84 HIS A C 1
ATOM 681 O O . HIS A 1 84 ? -4.629 18.469 -11.938 1 98.31 84 HIS A O 1
ATOM 687 N N . HIS A 1 85 ? -4.844 16.438 -12.867 1 97.69 85 HIS A N 1
ATOM 688 C CA . HIS A 1 85 ? -3.506 16.391 -13.453 1 97.69 85 HIS A CA 1
ATOM 689 C C . HIS A 1 85 ? -2.432 16.547 -12.383 1 97.69 85 HIS A C 1
ATOM 691 O O . HIS A 1 85 ? -1.492 17.328 -12.555 1 97.69 85 HIS A O 1
ATOM 697 N N . LEU A 1 86 ? -2.598 15.836 -11.32 1 98.75 86 LEU A N 1
ATOM 698 C CA . LEU A 1 86 ? -1.694 15.922 -10.18 1 98.75 86 LEU A CA 1
ATOM 699 C C . LEU A 1 86 ? -0.99 14.594 -9.938 1 98.75 86 LEU A C 1
ATOM 701 O O . LEU A 1 86 ? -0.604 14.289 -8.805 1 98.75 86 LEU A O 1
ATOM 705 N N . CYS A 1 87 ? -0.815 13.727 -10.969 1 98.38 87 CYS A N 1
ATOM 706 C CA . CYS A 1 87 ? -0.21 12.406 -10.797 1 98.38 87 CYS A CA 1
ATOM 707 C C . CYS A 1 87 ? 1.229 12.398 -11.297 1 98.38 87 CYS A C 1
ATOM 709 O O . CYS A 1 87 ? 1.937 11.406 -11.148 1 98.38 87 CYS A O 1
ATOM 711 N N . GLY A 1 88 ? 1.719 13.461 -11.766 1 97.69 88 GLY A N 1
ATOM 712 C CA . GLY A 1 88 ? 2.982 13.484 -12.484 1 97.69 88 GLY A CA 1
ATOM 713 C C . GLY A 1 88 ? 2.812 13.383 -13.992 1 97.69 88 GLY A C 1
ATOM 714 O O . GLY A 1 88 ? 1.819 12.828 -14.477 1 97.69 88 GLY A O 1
ATOM 715 N N . GLU A 1 89 ? 3.795 13.898 -14.75 1 96.44 89 GLU A N 1
ATOM 716 C CA . GLU A 1 89 ? 3.641 13.984 -16.203 1 96.44 89 GLU A CA 1
ATOM 717 C C . GLU A 1 89 ? 4.754 13.227 -16.922 1 96.44 89 GLU A C 1
ATOM 719 O O . GLU A 1 89 ? 4.531 12.656 -17.984 1 96.44 89 GLU A O 1
ATOM 724 N N . THR A 1 90 ? 5.91 13.289 -16.406 1 97.38 90 THR A N 1
ATOM 725 C CA . THR A 1 90 ? 7.047 12.617 -17.031 1 97.38 90 THR A CA 1
ATOM 726 C C . THR A 1 90 ? 7.293 11.258 -16.375 1 97.38 90 THR A C 1
ATOM 728 O O . THR A 1 90 ? 6.871 11.023 -15.242 1 97.38 90 THR A O 1
ATOM 731 N N . GLU A 1 91 ? 7.93 10.391 -17.125 1 97.25 91 GLU A N 1
ATOM 732 C CA . GLU A 1 91 ? 8.258 9.078 -16.562 1 97.25 91 GLU A CA 1
ATOM 733 C C . GLU A 1 91 ? 9.055 9.211 -15.273 1 97.25 91 GLU A C 1
ATOM 735 O O . GLU A 1 91 ? 8.836 8.453 -14.328 1 97.25 91 GLU A O 1
ATOM 740 N N . GLU A 1 92 ? 9.938 10.156 -15.227 1 97.38 92 GLU A N 1
ATOM 741 C CA . GLU A 1 92 ? 10.719 10.391 -14.008 1 97.38 92 GLU A CA 1
ATOM 742 C C . GLU A 1 92 ? 9.805 10.773 -12.844 1 97.38 92 GLU A C 1
ATOM 744 O O . GLU A 1 92 ? 9.969 10.266 -11.734 1 97.38 92 GLU A O 1
ATOM 749 N N . GLU A 1 93 ? 8.875 11.648 -13.086 1 98.38 93 GLU A N 1
ATOM 750 C CA . GLU A 1 93 ? 7.934 12.055 -12.047 1 98.38 93 GLU A CA 1
ATOM 751 C C . GLU A 1 93 ? 7.062 10.891 -11.602 1 98.38 93 GLU A C 1
ATOM 753 O O . GLU A 1 93 ? 6.809 10.719 -10.406 1 98.38 93 GLU A O 1
ATOM 758 N N . LEU A 1 94 ? 6.641 10.086 -12.57 1 98.44 94 LEU A N 1
ATOM 759 C CA . LEU A 1 94 ? 5.773 8.953 -12.258 1 98.44 94 LEU A CA 1
ATOM 760 C C . LEU A 1 94 ? 6.492 7.941 -11.375 1 98.44 94 LEU A C 1
ATOM 762 O O . LEU A 1 94 ? 5.906 7.402 -10.438 1 98.44 94 LEU A O 1
ATOM 766 N N . ILE A 1 95 ? 7.734 7.719 -11.656 1 98.5 95 ILE A N 1
ATOM 767 C CA . ILE A 1 95 ? 8.555 6.805 -10.875 1 98.5 95 ILE A CA 1
ATOM 768 C C . ILE A 1 95 ? 8.672 7.32 -9.438 1 98.5 95 ILE A C 1
ATOM 770 O O . ILE A 1 95 ? 8.469 6.566 -8.484 1 98.5 95 ILE A O 1
ATOM 774 N N . ARG A 1 96 ? 8.953 8.602 -9.289 1 98.75 96 ARG A N 1
ATOM 775 C CA . ARG A 1 96 ? 9.117 9.195 -7.965 1 98.75 96 ARG A CA 1
ATOM 776 C C . ARG A 1 96 ? 7.812 9.164 -7.184 1 98.75 96 ARG A C 1
ATOM 778 O O . ARG A 1 96 ? 7.805 8.891 -5.98 1 98.75 96 ARG A O 1
ATOM 785 N N . VAL A 1 97 ? 6.691 9.383 -7.906 1 98.81 97 VAL A N 1
ATOM 786 C CA . VAL A 1 97 ? 5.363 9.359 -7.297 1 98.81 97 VAL A CA 1
ATOM 787 C C . VAL A 1 97 ? 5.059 7.949 -6.785 1 98.81 97 VAL A C 1
ATOM 789 O O . VAL A 1 97 ? 4.656 7.777 -5.633 1 98.81 97 VAL A O 1
ATOM 792 N N . ASP A 1 98 ? 5.301 6.945 -7.582 1 98.75 98 ASP A N 1
ATOM 793 C CA . ASP A 1 98 ? 4.992 5.566 -7.219 1 98.75 98 ASP A CA 1
ATOM 794 C C . ASP A 1 98 ? 5.836 5.113 -6.027 1 98.75 98 ASP A C 1
ATOM 796 O O . ASP A 1 98 ? 5.32 4.484 -5.102 1 98.75 98 ASP A O 1
ATOM 800 N N . MET A 1 99 ? 7.09 5.449 -6.043 1 98.81 99 MET A N 1
ATOM 801 C CA . MET A 1 99 ? 7.973 5.051 -4.953 1 98.81 99 MET A CA 1
ATOM 802 C C . MET A 1 99 ? 7.594 5.754 -3.654 1 98.81 99 MET A C 1
ATOM 804 O O . MET A 1 99 ? 7.461 5.113 -2.609 1 98.81 99 MET A O 1
ATOM 808 N N . LEU A 1 100 ? 7.375 7.051 -3.75 1 98.88 100 LEU A N 1
ATOM 809 C CA . LEU A 1 100 ? 7.098 7.824 -2.545 1 98.88 100 LEU A CA 1
ATOM 810 C C . LEU A 1 100 ? 5.758 7.422 -1.938 1 98.88 100 LEU A C 1
ATOM 812 O O . LEU A 1 100 ? 5.633 7.309 -0.715 1 98.88 100 LEU A O 1
ATOM 816 N N . GLU A 1 101 ? 4.758 7.238 -2.797 1 98.75 101 GLU A N 1
ATOM 817 C CA . GLU A 1 101 ? 3.453 6.809 -2.303 1 98.75 101 GLU A CA 1
ATOM 818 C C . GLU A 1 101 ? 3.576 5.578 -1.409 1 98.75 101 GLU A C 1
ATOM 820 O O . GLU A 1 101 ? 3.045 5.559 -0.297 1 98.75 101 GLU A O 1
ATOM 825 N N . ASN A 1 102 ? 4.273 4.598 -1.896 1 98.75 102 ASN A N 1
ATOM 826 C CA . ASN A 1 102 ? 4.43 3.354 -1.151 1 98.75 102 ASN A CA 1
ATOM 827 C C . ASN A 1 102 ? 5.309 3.545 0.08 1 98.75 102 ASN A C 1
ATOM 829 O O . ASN A 1 102 ? 4.988 3.047 1.16 1 98.75 102 ASN A O 1
ATOM 833 N N . GLN A 1 103 ? 6.379 4.32 -0.053 1 98.75 103 GLN A N 1
ATOM 834 C CA . GLN A 1 103 ? 7.316 4.531 1.046 1 98.75 103 GLN A CA 1
ATOM 835 C C . GLN A 1 103 ? 6.656 5.289 2.193 1 98.75 103 GLN A C 1
ATOM 837 O O . GLN A 1 103 ? 6.832 4.934 3.361 1 98.75 103 GLN A O 1
ATOM 842 N N . VAL A 1 104 ? 5.918 6.281 1.844 1 98.69 104 VAL A N 1
ATOM 843 C CA . VAL A 1 104 ? 5.266 7.102 2.859 1 98.69 104 VAL A CA 1
ATOM 844 C C . VAL A 1 104 ? 4.191 6.285 3.57 1 98.69 104 VAL A C 1
ATOM 846 O O . VAL A 1 104 ? 3.99 6.426 4.777 1 98.69 104 VAL A O 1
ATOM 849 N N . MET A 1 105 ? 3.492 5.434 2.832 1 98.25 105 MET A N 1
ATOM 850 C CA . MET A 1 105 ? 2.479 4.586 3.449 1 98.25 105 MET A CA 1
ATOM 851 C C . MET A 1 105 ? 3.109 3.623 4.449 1 98.25 105 MET A C 1
ATOM 853 O O . MET A 1 105 ? 2.562 3.398 5.531 1 98.25 105 MET A O 1
ATOM 857 N N . ASP A 1 106 ? 4.312 3.047 4.086 1 98.12 106 ASP A N 1
ATOM 858 C CA . ASP A 1 106 ? 5.043 2.223 5.043 1 98.12 106 ASP A CA 1
ATOM 859 C C . ASP A 1 106 ? 5.379 3.012 6.305 1 98.12 106 ASP A C 1
ATOM 861 O O . ASP A 1 106 ? 5.23 2.504 7.418 1 98.12 106 ASP A O 1
ATOM 865 N N . PHE A 1 107 ? 5.832 4.195 6.086 1 98.75 107 PHE A N 1
ATOM 866 C CA . PHE A 1 107 ? 6.215 5.082 7.18 1 98.75 107 PHE A CA 1
ATOM 867 C C . PHE A 1 107 ? 5.016 5.406 8.062 1 98.75 107 PHE A C 1
ATOM 869 O O . PHE A 1 107 ? 5.105 5.336 9.289 1 98.75 107 PHE A O 1
ATOM 876 N N . ARG A 1 108 ? 3.896 5.691 7.441 1 98.56 108 ARG A N 1
ATOM 877 C CA . ARG A 1 108 ? 2.652 5.965 8.148 1 98.56 108 ARG A CA 1
ATOM 878 C C . ARG A 1 108 ? 2.229 4.773 9 1 98.56 108 ARG A C 1
ATOM 880 O O . ARG A 1 108 ? 1.875 4.93 10.172 1 98.56 108 ARG A O 1
ATOM 887 N N . MET A 1 109 ? 2.258 3.619 8.453 1 97.56 109 MET A N 1
ATOM 888 C CA . MET A 1 109 ? 1.755 2.422 9.125 1 97.56 109 MET A CA 1
ATOM 889 C C . MET A 1 109 ? 2.621 2.07 10.328 1 97.56 109 MET A C 1
ATOM 891 O O . MET A 1 109 ? 2.127 1.52 11.312 1 97.56 109 MET A O 1
ATOM 895 N N . ALA A 1 110 ? 3.902 2.391 10.25 1 97.94 110 ALA A N 1
ATOM 896 C CA . ALA A 1 110 ? 4.781 2.146 11.391 1 97.94 110 ALA A CA 1
ATOM 897 C C . ALA A 1 110 ? 4.297 2.893 12.625 1 97.94 110 ALA A C 1
ATOM 899 O O . ALA A 1 110 ? 4.219 2.318 13.719 1 97.94 110 ALA A O 1
ATOM 900 N N . LEU A 1 111 ? 3.939 4.129 12.477 1 98.62 111 LEU A N 1
ATOM 901 C CA . LEU A 1 111 ? 3.447 4.918 13.602 1 98.62 111 LEU A CA 1
ATOM 902 C C . LEU A 1 111 ? 2.066 4.438 14.031 1 98.62 111 LEU A C 1
ATOM 904 O O . LEU A 1 111 ? 1.777 4.363 15.227 1 98.62 111 LEU A O 1
ATOM 908 N N . VAL A 1 112 ? 1.191 4.098 13.047 1 98.19 112 VAL A N 1
ATOM 909 C CA . VAL A 1 112 ? -0.148 3.602 13.344 1 98.19 112 VAL A CA 1
ATOM 910 C C . VAL A 1 112 ? -0.052 2.33 14.18 1 98.19 112 VAL A C 1
ATOM 912 O O . VAL A 1 112 ? -0.746 2.191 15.195 1 98.19 112 VAL A O 1
ATOM 915 N N . MET A 1 113 ? 0.832 1.461 13.812 1 97 113 MET A N 1
ATOM 916 C CA . MET A 1 113 ? 0.963 0.165 14.469 1 97 113 MET A CA 1
ATOM 917 C C . MET A 1 113 ? 1.324 0.34 15.945 1 97 113 MET A C 1
ATOM 919 O O . MET A 1 113 ? 0.736 -0.306 16.812 1 97 113 MET A O 1
ATOM 923 N N . ILE A 1 114 ? 2.264 1.196 16.25 1 98.19 114 ILE A N 1
ATOM 924 C CA . ILE A 1 114 ? 2.652 1.336 17.641 1 98.19 114 ILE A CA 1
ATOM 925 C C . ILE A 1 114 ? 1.579 2.115 18.406 1 98.19 114 ILE A C 1
ATOM 927 O O . ILE A 1 114 ? 1.362 1.887 19.594 1 98.19 114 ILE A O 1
ATOM 931 N N . SER A 1 115 ? 0.837 3.021 17.719 1 98.62 115 SER A N 1
ATOM 932 C CA . SER A 1 115 ? -0.194 3.832 18.359 1 98.62 115 SER A CA 1
ATOM 933 C C . SER A 1 115 ? -1.355 2.969 18.828 1 98.62 115 SER A C 1
ATOM 935 O O . SER A 1 115 ? -2.021 3.309 19.812 1 98.62 115 SER A O 1
ATOM 937 N N . TYR A 1 116 ? -1.617 1.875 18.156 1 97.75 116 TYR A N 1
ATOM 938 C CA . TYR A 1 116 ? -2.758 1.03 18.5 1 97.75 116 TYR A CA 1
ATOM 939 C C . TYR A 1 116 ? -2.316 -0.179 19.312 1 97.75 116 TYR A C 1
ATOM 941 O O . TYR A 1 116 ? -3.145 -1.001 19.719 1 97.75 116 TYR A O 1
ATOM 949 N N . ASN A 1 117 ? -1.047 -0.272 19.562 1 97.75 117 ASN A N 1
ATOM 950 C CA . ASN A 1 117 ? -0.53 -1.426 20.281 1 97.75 117 ASN A CA 1
ATOM 951 C C . ASN A 1 117 ? -0.697 -1.258 21.797 1 97.75 117 ASN A C 1
ATOM 953 O O . ASN A 1 117 ? -0.372 -0.205 22.344 1 97.75 117 ASN A O 1
ATOM 957 N N . PRO A 1 118 ? -1.131 -2.359 22.422 1 96.44 118 PRO A N 1
ATOM 958 C CA . PRO A 1 118 ? -1.247 -2.271 23.891 1 96.44 118 PRO A CA 1
ATOM 959 C C . PRO A 1 118 ? 0.091 -1.999 24.562 1 96.44 118 PRO A C 1
ATOM 961 O O . PRO A 1 118 ? 0.125 -1.433 25.656 1 96.44 118 PRO A O 1
ATOM 964 N N . ASP A 1 119 ? 1.133 -2.312 24 1 97.62 119 ASP A N 1
ATOM 965 C CA . ASP A 1 119 ? 2.473 -2.104 24.547 1 97.62 119 ASP A CA 1
ATOM 966 C C . ASP A 1 119 ? 3.105 -0.839 23.969 1 97.62 119 ASP A C 1
ATOM 968 O O . ASP A 1 119 ? 4.316 -0.796 23.734 1 97.62 119 ASP A O 1
ATOM 972 N N . PHE A 1 120 ? 2.322 0.188 23.688 1 98.31 120 PHE A N 1
ATOM 973 C CA . PHE A 1 120 ? 2.748 1.434 23.062 1 98.31 120 PHE A CA 1
ATOM 974 C C . PHE A 1 120 ? 3.969 2.008 23.781 1 98.31 120 PHE A C 1
ATOM 976 O O . PHE A 1 120 ? 4.969 2.334 23.141 1 98.31 120 PHE A O 1
ATOM 983 N N . GLU A 1 121 ? 3.932 2.107 25.078 1 98.25 121 GLU A N 1
ATOM 984 C CA . GLU A 1 121 ? 5.012 2.725 25.844 1 98.25 121 GLU A CA 1
ATOM 985 C C . GLU A 1 121 ? 6.316 1.948 25.688 1 98.25 121 GLU A C 1
ATOM 987 O O . GLU A 1 121 ? 7.398 2.535 25.703 1 98.25 121 GLU A O 1
ATOM 992 N N . LYS A 1 122 ? 6.168 0.586 25.516 1 98.06 122 LYS A N 1
ATOM 993 C CA . LYS A 1 122 ? 7.34 -0.263 25.344 1 98.06 122 LYS A CA 1
ATOM 994 C C . LYS A 1 122 ? 7.906 -0.134 23.938 1 98.06 122 LYS A C 1
ATOM 996 O O . LYS A 1 122 ? 9.109 -0.267 23.719 1 98.06 122 LYS A O 1
ATOM 1001 N N . LEU A 1 123 ? 7.09 0.205 23 1 98.25 123 LEU A N 1
ATOM 1002 C CA . LEU A 1 123 ? 7.473 0.211 21.594 1 98.25 123 LEU A CA 1
ATOM 1003 C C . LEU A 1 123 ? 7.93 1.601 21.156 1 98.25 123 LEU A C 1
ATOM 1005 O O . LEU A 1 123 ? 8.734 1.733 20.234 1 98.25 123 LEU A O 1
ATOM 1009 N N . LYS A 1 124 ? 7.488 2.598 21.797 1 98.31 124 LYS A N 1
ATOM 1010 C CA . LYS A 1 124 ? 7.711 3.994 21.438 1 98.31 124 LYS A CA 1
ATOM 1011 C C . LYS A 1 124 ? 9.203 4.309 21.359 1 98.31 124 LYS A C 1
ATOM 1013 O O . LYS A 1 124 ? 9.648 4.926 20.391 1 98.31 124 LYS A O 1
ATOM 1018 N N . PRO A 1 125 ? 10.078 3.877 22.297 1 98.31 125 PRO A N 1
ATOM 1019 C CA . PRO A 1 125 ? 11.508 4.199 22.203 1 98.31 125 PRO A CA 1
ATOM 1020 C C . PRO A 1 125 ? 12.156 3.641 20.938 1 98.31 125 PRO A C 1
ATOM 1022 O O . PRO A 1 125 ? 12.992 4.305 20.328 1 98.31 125 PRO A O 1
ATOM 1025 N N . GLY A 1 126 ? 11.773 2.426 20.578 1 98.38 126 GLY A N 1
ATOM 1026 C CA . GLY A 1 126 ? 12.297 1.854 19.344 1 98.38 126 GLY A CA 1
ATOM 1027 C C . GLY A 1 126 ? 11.922 2.646 18.109 1 98.38 126 GLY A C 1
ATOM 1028 O O . GLY A 1 126 ? 12.742 2.844 17.203 1 98.38 126 GLY A O 1
ATOM 1029 N N . TYR A 1 127 ? 10.711 3.096 18.109 1 98.56 127 TYR A N 1
ATOM 1030 C CA . TYR A 1 127 ? 10.25 3.924 17 1 98.56 127 TYR A CA 1
ATOM 1031 C C . TYR A 1 127 ? 11.047 5.219 16.906 1 98.56 127 TYR A C 1
ATOM 1033 O O . TYR A 1 127 ? 11.508 5.598 15.836 1 98.56 127 TYR A O 1
ATOM 1041 N N . LEU A 1 128 ? 11.211 5.871 18.031 1 98.62 128 LEU A N 1
ATOM 1042 C CA . LEU A 1 128 ? 11.906 7.152 18.078 1 98.62 128 LEU A CA 1
ATOM 1043 C C . LEU A 1 128 ? 13.375 6.992 17.703 1 98.62 128 LEU A C 1
ATOM 1045 O O . LEU A 1 128 ? 13.961 7.883 17.078 1 98.62 128 LEU A O 1
ATOM 1049 N N . GLU A 1 129 ? 13.945 5.871 18.062 1 98.38 129 GLU A N 1
ATOM 1050 C CA . GLU A 1 129 ? 15.336 5.59 17.719 1 98.38 129 GLU A CA 1
ATOM 1051 C C . GLU A 1 129 ? 15.531 5.492 16.203 1 98.38 129 GLU A C 1
ATOM 1053 O O . GLU A 1 129 ? 16.547 5.922 15.68 1 98.38 129 GLU A O 1
ATOM 1058 N N . GLN A 1 130 ? 14.602 4.965 15.508 1 98.06 130 GLN A N 1
ATOM 1059 C CA . GLN A 1 130 ? 14.703 4.73 14.07 1 98.06 130 GLN A CA 1
ATOM 1060 C C . GLN A 1 130 ? 14.25 5.949 13.273 1 98.06 130 GLN A C 1
ATOM 1062 O O . GLN A 1 130 ? 14.539 6.07 12.086 1 98.06 130 GLN A O 1
ATOM 1067 N N . LEU A 1 131 ? 13.547 6.848 13.906 1 98.62 131 LEU A N 1
ATOM 1068 C CA . LEU A 1 131 ? 12.836 7.941 13.258 1 98.62 131 LEU A CA 1
ATOM 1069 C C . LEU A 1 131 ? 13.797 8.836 12.484 1 98.62 131 LEU A C 1
ATOM 1071 O O . LEU A 1 131 ? 13.562 9.148 11.312 1 98.62 131 LEU A O 1
ATOM 1075 N N . PRO A 1 132 ? 14.969 9.25 12.992 1 98.56 132 PRO A N 1
ATOM 1076 C CA . PRO A 1 132 ? 15.867 10.125 12.242 1 98.56 132 PRO A CA 1
ATOM 1077 C C . PRO A 1 132 ? 16.375 9.492 10.953 1 98.56 132 PRO A C 1
ATOM 1079 O O . PRO A 1 132 ? 16.484 10.172 9.93 1 98.56 132 PRO A O 1
ATOM 1082 N N . GLY A 1 133 ? 16.672 8.172 11.031 1 98.19 133 GLY A N 1
ATOM 1083 C CA . GLY A 1 133 ? 17.109 7.473 9.828 1 98.19 133 GLY A CA 1
ATOM 1084 C C . GLY A 1 133 ? 16.062 7.457 8.734 1 98.19 133 GLY A C 1
ATOM 1085 O O . GLY A 1 133 ? 16.391 7.641 7.559 1 98.19 133 GLY A O 1
ATOM 1086 N N . LYS A 1 134 ? 14.867 7.258 9.148 1 98.44 134 LYS A N 1
ATOM 1087 C CA . LYS A 1 134 ? 13.773 7.266 8.188 1 98.44 134 LYS A CA 1
ATOM 1088 C C . LYS A 1 134 ? 13.586 8.648 7.574 1 98.44 134 LYS A C 1
ATOM 1090 O O . LYS A 1 134 ? 13.43 8.781 6.355 1 98.44 134 LYS A O 1
ATOM 1095 N N . LEU A 1 135 ? 13.586 9.688 8.375 1 98.88 135 LEU A N 1
ATOM 1096 C CA . LEU A 1 135 ? 13.414 11.062 7.906 1 98.88 135 LEU A CA 1
ATOM 1097 C C . LEU A 1 135 ? 14.562 11.477 6.996 1 98.88 135 LEU A C 1
ATOM 1099 O O . LEU A 1 135 ? 14.359 12.242 6.047 1 98.88 135 LEU A O 1
ATOM 1103 N N . LYS A 1 136 ? 15.711 10.984 7.289 1 98.75 136 LYS A N 1
ATOM 1104 C CA . LYS A 1 136 ? 16.875 11.281 6.457 1 98.75 136 LYS A CA 1
ATOM 1105 C C . LYS A 1 136 ? 16.656 10.797 5.027 1 98.75 136 LYS A C 1
ATOM 1107 O O . LYS A 1 136 ? 17.031 11.484 4.07 1 98.75 136 LYS A O 1
ATOM 1112 N N . LEU A 1 137 ? 16.141 9.633 4.852 1 98.56 137 LEU A N 1
ATOM 1113 C CA . LEU A 1 137 ? 15.883 9.086 3.525 1 98.56 137 LEU A CA 1
ATOM 1114 C C . LEU A 1 137 ? 14.914 9.977 2.752 1 98.56 137 LEU A C 1
ATOM 1116 O O . LEU A 1 137 ? 15.117 10.234 1.563 1 98.56 137 LEU A O 1
ATOM 1120 N N . PHE A 1 138 ? 13.836 10.43 3.42 1 98.88 138 PHE A N 1
ATOM 1121 C CA . PHE A 1 138 ? 12.891 11.32 2.768 1 98.88 138 PHE A CA 1
ATOM 1122 C C . PHE A 1 138 ? 13.539 12.656 2.424 1 98.88 138 PHE A C 1
ATOM 1124 O O . PHE A 1 138 ? 13.281 13.227 1.361 1 98.88 138 PHE A O 1
ATOM 1131 N N . SER A 1 139 ? 14.344 13.148 3.354 1 98.88 139 SER A N 1
ATOM 1132 C CA . SER A 1 139 ? 15.07 14.391 3.109 1 98.88 139 SER A CA 1
ATOM 1133 C C . SER A 1 139 ? 15.961 14.273 1.874 1 98.88 139 SER A C 1
ATOM 1135 O O . SER A 1 139 ? 15.945 15.156 1.014 1 98.88 139 SER A O 1
ATOM 1137 N N . GLN A 1 140 ? 16.703 13.195 1.76 1 98.62 140 GLN A N 1
ATOM 1138 C CA . GLN A 1 140 ? 17.578 12.953 0.616 1 98.62 140 GLN A CA 1
ATOM 1139 C C . GLN A 1 140 ? 16.766 12.789 -0.668 1 98.62 140 GLN A C 1
ATOM 1141 O O . GLN A 1 140 ? 17.172 13.266 -1.729 1 98.62 140 GLN A O 1
ATOM 1146 N N . PHE A 1 141 ? 15.688 12.133 -0.568 1 98.75 141 PHE A N 1
ATOM 1147 C CA . PHE A 1 141 ? 14.828 11.914 -1.725 1 98.75 141 PHE A CA 1
ATOM 1148 C C . PHE A 1 141 ? 14.273 13.234 -2.246 1 98.75 141 PHE A C 1
ATOM 1150 O O . PHE A 1 141 ? 14.195 13.445 -3.457 1 98.75 141 PHE A O 1
ATOM 1157 N N . LEU A 1 142 ? 13.844 14.117 -1.343 1 98.75 142 LEU A N 1
ATOM 1158 C CA . LEU A 1 142 ? 13.375 15.445 -1.729 1 98.75 142 LEU A CA 1
ATOM 1159 C C . LEU A 1 142 ? 14.5 16.25 -2.361 1 98.75 142 LEU A C 1
ATOM 1161 O O . LEU A 1 142 ? 14.32 16.844 -3.428 1 98.75 142 LEU A O 1
ATOM 1165 N N . GLY A 1 143 ? 15.641 16.297 -1.681 1 98.31 143 GLY A N 1
ATOM 1166 C CA . GLY A 1 143 ? 16.781 17.062 -2.156 1 98.31 143 GLY A CA 1
ATOM 1167 C C . GLY A 1 143 ? 16.484 18.547 -2.26 1 98.31 143 GLY A C 1
ATOM 1168 O O . GLY A 1 143 ? 15.984 19.156 -1.31 1 98.31 143 GLY A O 1
ATOM 1169 N N . ASP A 1 144 ? 16.766 19.062 -3.42 1 97.69 144 ASP A N 1
ATOM 1170 C CA . ASP A 1 144 ? 16.562 20.5 -3.625 1 97.69 144 ASP A CA 1
ATOM 1171 C C . ASP A 1 144 ? 15.273 20.781 -4.379 1 97.69 144 ASP A C 1
ATOM 1173 O O . ASP A 1 144 ? 15.008 21.922 -4.77 1 97.69 144 ASP A O 1
ATOM 1177 N N . ARG A 1 145 ? 14.547 19.766 -4.566 1 98 145 ARG A N 1
ATOM 1178 C CA . ARG A 1 145 ? 13.289 19.922 -5.297 1 98 145 ARG A CA 1
ATOM 1179 C C . ARG A 1 145 ? 12.258 20.672 -4.465 1 98 145 ARG A C 1
ATOM 1181 O O . ARG A 1 145 ? 12.266 20.578 -3.234 1 98 145 ARG A O 1
ATOM 1188 N N . LYS A 1 146 ? 11.422 21.359 -5.168 1 98.06 146 LYS A N 1
ATOM 1189 C CA . LYS A 1 146 ? 10.328 22.062 -4.496 1 98.06 146 LYS A CA 1
ATOM 1190 C C . LYS A 1 146 ? 9.305 21.094 -3.936 1 98.06 146 LYS A C 1
ATOM 1192 O O . LYS A 1 146 ? 8.797 21.281 -2.828 1 98.06 146 LYS A O 1
ATOM 1197 N N . TRP A 1 147 ? 8.93 20.141 -4.75 1 98.88 147 TRP A N 1
ATOM 1198 C CA . TRP A 1 147 ? 8.016 19.062 -4.387 1 98.88 147 TRP A CA 1
ATOM 1199 C C . TRP A 1 147 ? 8.672 17.703 -4.598 1 98.88 147 TRP A C 1
ATOM 1201 O O . TRP A 1 147 ? 9.688 17.594 -5.285 1 98.88 147 TRP A O 1
ATOM 1211 N N . PHE A 1 148 ? 8.109 16.656 -4.035 1 98.81 148 PHE A N 1
ATOM 1212 C CA . PHE A 1 148 ? 8.789 15.359 -3.98 1 98.81 148 PHE A CA 1
ATOM 1213 C C . PHE A 1 148 ? 8.914 14.75 -5.371 1 98.81 148 PHE A C 1
ATOM 1215 O O . PHE A 1 148 ? 9.875 14.039 -5.66 1 98.81 148 PHE A O 1
ATOM 1222 N N . ALA A 1 149 ? 7.945 15 -6.215 1 98 149 ALA A N 1
ATOM 1223 C CA . ALA A 1 149 ? 8.016 14.43 -7.555 1 98 149 ALA A CA 1
ATOM 1224 C C . ALA A 1 149 ? 8.852 15.312 -8.484 1 98 149 ALA A C 1
ATOM 1226 O O . ALA A 1 149 ? 9.25 14.875 -9.562 1 98 149 ALA A O 1
ATOM 1227 N N . GLY A 1 150 ? 9.047 16.578 -8.156 1 97.06 150 GLY A N 1
ATOM 1228 C CA . GLY A 1 150 ? 9.766 17.531 -8.984 1 97.06 150 GLY A CA 1
ATOM 1229 C C . GLY A 1 150 ? 9.383 18.984 -8.703 1 97.06 150 GLY A C 1
ATOM 1230 O O . GLY A 1 150 ? 9.32 19.391 -7.543 1 97.06 150 GLY A O 1
ATOM 1231 N N . ASP A 1 151 ? 9.234 19.719 -9.781 1 96.25 151 ASP A N 1
ATOM 1232 C CA . ASP A 1 151 ? 8.953 21.141 -9.641 1 96.25 151 ASP A CA 1
ATOM 1233 C C . ASP A 1 151 ? 7.449 21.391 -9.477 1 96.25 151 ASP A C 1
ATOM 1235 O O . ASP A 1 151 ? 7.039 22.438 -8.992 1 96.25 151 ASP A O 1
ATOM 1239 N N . LYS A 1 152 ? 6.73 20.438 -9.859 1 97.25 152 LYS A N 1
ATOM 1240 C CA . LYS A 1 152 ? 5.281 20.562 -9.773 1 97.25 152 LYS A CA 1
ATOM 1241 C C . LYS A 1 152 ? 4.719 19.672 -8.664 1 97.25 152 LYS A C 1
ATOM 1243 O O . LYS A 1 152 ? 5.188 18.547 -8.477 1 97.25 152 LYS A O 1
ATOM 1248 N N . ILE A 1 153 ? 3.689 20.219 -8.016 1 98.69 153 ILE A N 1
ATOM 1249 C CA . ILE A 1 153 ? 3.041 19.5 -6.918 1 98.69 153 ILE A CA 1
ATOM 1250 C C . ILE A 1 153 ? 2.258 18.312 -7.473 1 98.69 153 ILE A C 1
ATOM 1252 O O . ILE A 1 153 ? 1.688 18.406 -8.562 1 98.69 153 ILE A O 1
ATOM 1256 N N . THR A 1 154 ? 2.297 17.172 -6.797 1 98.88 154 THR A N 1
ATOM 1257 C CA . THR A 1 154 ? 1.493 16 -7.09 1 98.88 154 THR A CA 1
ATOM 1258 C C . THR A 1 154 ? 0.772 15.508 -5.836 1 98.88 154 THR A C 1
ATOM 1260 O O . THR A 1 154 ? 0.991 16.047 -4.742 1 98.88 154 THR A O 1
ATOM 1263 N N . PHE A 1 155 ? -0.042 14.438 -5.969 1 98.88 155 PHE A N 1
ATOM 1264 C CA . PHE A 1 155 ? -0.868 13.992 -4.855 1 98.88 155 PHE A CA 1
ATOM 1265 C C . PHE A 1 155 ? -0.004 13.422 -3.736 1 98.88 155 PHE A C 1
ATOM 1267 O O . PHE A 1 155 ? -0.412 13.414 -2.574 1 98.88 155 PHE A O 1
ATOM 1274 N N . VAL A 1 156 ? 1.212 12.977 -3.992 1 98.94 156 VAL A N 1
ATOM 1275 C CA . VAL A 1 156 ? 2.031 12.344 -2.963 1 98.94 156 VAL A CA 1
ATOM 1276 C C . VAL A 1 156 ? 2.533 13.398 -1.98 1 98.94 156 VAL A C 1
ATOM 1278 O O . VAL A 1 156 ? 2.932 13.078 -0.86 1 98.94 156 VAL A O 1
ATOM 1281 N N . ASP A 1 157 ? 2.57 14.672 -2.391 1 98.94 157 ASP A N 1
ATOM 1282 C CA . ASP A 1 157 ? 2.957 15.734 -1.468 1 98.94 157 ASP A CA 1
ATOM 1283 C C . ASP A 1 157 ? 1.925 15.898 -0.354 1 98.94 157 ASP A C 1
ATOM 1285 O O . ASP A 1 157 ? 2.268 16.297 0.763 1 98.94 157 ASP A O 1
ATOM 1289 N N . PHE A 1 158 ? 0.647 15.602 -0.649 1 98.94 158 PHE A N 1
ATOM 1290 C CA . PHE A 1 158 ? -0.409 15.656 0.354 1 98.94 158 PHE A CA 1
ATOM 1291 C C . PHE A 1 158 ? -0.26 14.523 1.36 1 98.94 158 PHE A C 1
ATOM 1293 O O . PHE A 1 158 ? -0.421 14.727 2.564 1 98.94 158 PHE A O 1
ATOM 1300 N N . LEU A 1 159 ? 0.018 13.414 0.804 1 98.69 159 LEU A N 1
ATOM 1301 C CA . LEU A 1 159 ? 0.27 12.242 1.644 1 98.69 159 LEU A CA 1
ATOM 1302 C C . LEU A 1 159 ? 1.486 12.469 2.535 1 98.69 159 LEU A C 1
ATOM 1304 O O . LEU A 1 159 ? 1.425 12.242 3.746 1 98.69 159 LEU A O 1
ATOM 1308 N N . MET A 1 160 ? 2.574 12.93 1.955 1 98.88 160 MET A N 1
ATOM 1309 C CA . MET A 1 160 ? 3.818 13.156 2.686 1 98.88 160 MET A CA 1
ATOM 1310 C C . MET A 1 160 ? 3.635 14.234 3.75 1 98.88 160 MET A C 1
ATOM 1312 O O . MET A 1 160 ? 4.113 14.086 4.875 1 98.88 160 MET A O 1
ATOM 1316 N N . TYR A 1 161 ? 2.947 15.305 3.402 1 98.94 161 TYR A N 1
ATOM 1317 C CA . TYR A 1 161 ? 2.691 16.359 4.387 1 98.94 161 TYR A CA 1
ATOM 1318 C C . TYR A 1 161 ? 1.991 15.789 5.613 1 98.94 161 TYR A C 1
ATOM 1320 O O . TYR A 1 161 ? 2.414 16.031 6.746 1 98.94 161 TYR A O 1
ATOM 1328 N N . ASP A 1 162 ? 0.93 15.062 5.34 1 98.75 162 ASP A N 1
ATOM 1329 C CA . ASP A 1 162 ? 0.121 14.539 6.438 1 98.75 162 ASP A CA 1
ATOM 1330 C C . ASP A 1 162 ? 0.959 13.672 7.371 1 98.75 162 ASP A C 1
ATOM 1332 O O . ASP A 1 162 ? 0.895 13.82 8.594 1 98.75 162 ASP A O 1
ATOM 1336 N N . VAL A 1 163 ? 1.766 12.812 6.824 1 98.69 163 VAL A N 1
ATOM 1337 C CA . VAL A 1 163 ? 2.555 11.859 7.602 1 98.69 163 VAL A CA 1
ATOM 1338 C C . VAL A 1 163 ? 3.656 12.602 8.359 1 98.69 163 VAL A C 1
ATOM 1340 O O . VAL A 1 163 ? 3.92 12.305 9.523 1 98.69 163 VAL A O 1
ATOM 1343 N N . LEU A 1 164 ? 4.32 13.578 7.707 1 98.81 164 LEU A N 1
ATOM 1344 C CA . LEU A 1 164 ? 5.34 14.367 8.383 1 98.81 164 LEU A CA 1
ATOM 1345 C C . LEU A 1 164 ? 4.734 15.156 9.539 1 98.81 164 LEU A C 1
ATOM 1347 O O . LEU A 1 164 ? 5.328 15.242 10.617 1 98.81 164 LEU A O 1
ATOM 1351 N N . ASP A 1 165 ? 3.57 15.727 9.273 1 98.62 165 ASP A N 1
ATOM 1352 C CA . ASP A 1 165 ? 2.896 16.5 10.312 1 98.62 165 ASP A CA 1
ATOM 1353 C C . ASP A 1 165 ? 2.553 15.625 11.516 1 98.62 165 ASP A C 1
ATOM 1355 O O . ASP A 1 165 ? 2.699 16.047 12.664 1 98.62 165 ASP A O 1
ATOM 1359 N N . GLN A 1 166 ? 2.104 14.414 11.297 1 98.5 166 GLN A N 1
ATOM 1360 C CA . GLN A 1 166 ? 1.814 13.477 12.383 1 98.5 166 GLN A CA 1
ATOM 1361 C C . GLN A 1 166 ? 3.072 13.172 13.188 1 98.5 166 GLN A C 1
ATOM 1363 O O . GLN A 1 166 ? 3.029 13.125 14.422 1 98.5 166 GLN A O 1
ATOM 1368 N N . ASN A 1 167 ? 4.152 12.977 12.508 1 98.75 167 ASN A N 1
ATOM 1369 C CA . ASN A 1 167 ? 5.391 12.664 13.211 1 98.75 167 ASN A CA 1
ATOM 1370 C C . ASN A 1 167 ? 5.898 13.867 14 1 98.75 167 ASN A C 1
ATOM 1372 O O . ASN A 1 167 ? 6.449 13.703 15.094 1 98.75 167 ASN A O 1
ATOM 1376 N N . ARG A 1 168 ? 5.727 15.047 13.422 1 98.06 168 ARG A N 1
ATOM 1377 C CA . ARG A 1 168 ? 6.094 16.266 14.141 1 98.06 168 ARG A CA 1
ATOM 1378 C C . ARG A 1 168 ? 5.25 16.422 15.398 1 98.06 168 ARG A C 1
ATOM 1380 O O . ARG A 1 168 ? 5.738 16.922 16.422 1 98.06 168 ARG A O 1
ATOM 1387 N N . MET A 1 169 ? 4.02 16.031 15.383 1 97.81 169 MET A N 1
ATOM 1388 C CA . MET A 1 169 ? 3.156 16.047 16.562 1 97.81 169 MET A CA 1
ATOM 1389 C C . MET A 1 169 ? 3.59 15 17.578 1 97.81 169 MET A C 1
ATOM 1391 O O . MET A 1 169 ? 3.555 15.242 18.781 1 97.81 169 MET A O 1
ATOM 1395 N N . PHE A 1 170 ? 4.008 13.875 17.109 1 98.44 170 PHE A N 1
ATOM 1396 C CA . PHE A 1 170 ? 4.422 12.758 17.953 1 98.44 170 PHE A CA 1
ATOM 1397 C C . PHE A 1 170 ? 5.746 13.07 18.641 1 98.44 170 PHE A C 1
ATOM 1399 O O . PHE A 1 170 ? 5.914 12.773 19.828 1 98.44 170 PHE A O 1
ATOM 1406 N N . GLU A 1 171 ? 6.668 13.633 17.891 1 98.38 171 GLU A N 1
ATOM 1407 C CA . GLU A 1 171 ? 7.996 14.039 18.344 1 98.38 171 GLU A CA 1
ATOM 1408 C C . GLU A 1 171 ? 8.383 15.398 17.766 1 98.38 171 GLU A C 1
ATOM 1410 O O . GLU A 1 171 ? 9.016 15.477 16.719 1 98.38 171 GLU A O 1
ATOM 1415 N N . PRO A 1 172 ? 8.062 16.5 18.469 1 97.81 172 PRO A N 1
ATOM 1416 C CA . PRO A 1 172 ? 8.117 17.875 17.953 1 97.81 172 PRO A CA 1
ATOM 1417 C C . PRO A 1 172 ? 9.484 18.234 17.375 1 97.81 172 PRO A C 1
ATOM 1419 O O . PRO A 1 172 ? 9.578 19.031 16.438 1 97.81 172 PRO A O 1
ATOM 1422 N N . LYS A 1 173 ? 10.555 17.625 17.812 1 98 173 LYS A N 1
ATOM 1423 C CA . LYS A 1 173 ? 11.891 18.031 17.391 1 98 173 LYS A CA 1
ATOM 1424 C C . LYS A 1 173 ? 12.43 17.109 16.297 1 98 173 LYS A C 1
ATOM 1426 O O . LYS A 1 173 ? 13.594 17.203 15.914 1 98 173 LYS A O 1
ATOM 1431 N N . CYS A 1 174 ? 11.586 16.281 15.773 1 98.62 174 CYS A N 1
ATOM 1432 C CA . CYS A 1 174 ? 12.078 15.211 14.914 1 98.62 174 CYS A CA 1
ATOM 1433 C C . CYS A 1 174 ? 12.578 15.773 13.586 1 98.62 174 CYS A C 1
ATOM 1435 O O . CYS A 1 174 ? 13.398 15.148 12.906 1 98.62 174 CYS A O 1
ATOM 1437 N N . LEU A 1 175 ? 12.164 16.984 13.203 1 98.62 175 LEU A N 1
ATOM 1438 C CA . LEU A 1 175 ? 12.523 17.516 11.891 1 98.62 175 LEU A CA 1
ATOM 1439 C C . LEU A 1 175 ? 13.641 18.562 12.023 1 98.62 175 LEU A C 1
ATOM 1441 O O . LEU A 1 175 ? 14.062 19.156 11.023 1 98.62 175 LEU A O 1
ATOM 1445 N N . ASP A 1 176 ? 14.133 18.766 13.195 1 98.31 176 ASP A N 1
ATOM 1446 C CA . ASP A 1 176 ? 15.078 19.844 13.477 1 98.31 176 ASP A CA 1
ATOM 1447 C C . ASP A 1 176 ? 16.312 19.75 12.57 1 98.31 176 ASP A C 1
ATOM 1449 O O . ASP A 1 176 ? 16.875 20.766 12.18 1 98.31 176 ASP A O 1
ATOM 1453 N N . GLN A 1 177 ? 16.734 18.562 12.242 1 97.94 177 GLN A N 1
ATOM 1454 C CA . GLN A 1 177 ? 17.969 18.375 11.477 1 97.94 177 GLN A CA 1
ATOM 1455 C C . GLN A 1 177 ? 17.688 18.328 9.977 1 97.94 177 GLN A C 1
ATOM 1457 O O . GLN A 1 177 ? 18.578 18.078 9.18 1 97.94 177 GLN A O 1
ATOM 1462 N N . PHE A 1 178 ? 16.453 18.547 9.578 1 98.75 178 PHE A N 1
ATOM 1463 C CA . PHE A 1 178 ? 16.047 18.406 8.188 1 98.75 178 PHE A CA 1
ATOM 1464 C C . PHE A 1 178 ? 15.359 19.672 7.695 1 98.75 178 PHE A C 1
ATOM 1466 O O . PHE A 1 178 ? 14.133 19.688 7.531 1 98.75 178 PHE A O 1
ATOM 1473 N N . LYS A 1 179 ? 16.156 20.656 7.375 1 98.56 179 LYS A N 1
ATOM 1474 C CA . LYS A 1 179 ? 15.641 21.969 6.984 1 98.56 179 LYS A CA 1
ATOM 1475 C C . LYS A 1 179 ? 14.781 21.875 5.73 1 98.56 179 LYS A C 1
ATOM 1477 O O . LYS A 1 179 ? 13.773 22.594 5.605 1 98.56 179 LYS A O 1
ATOM 1482 N N . ASN A 1 180 ? 15.211 21.062 4.789 1 98.75 180 ASN A N 1
ATOM 1483 C CA . ASN A 1 180 ? 14.445 20.984 3.549 1 98.75 180 ASN A CA 1
ATOM 1484 C C . ASN A 1 180 ? 13.062 20.375 3.781 1 98.75 180 ASN A C 1
ATOM 1486 O O . ASN A 1 180 ? 12.102 20.719 3.086 1 98.75 180 ASN A O 1
ATOM 1490 N N . LEU A 1 181 ? 12.906 19.453 4.73 1 98.88 181 LEU A N 1
ATOM 1491 C CA . LEU A 1 181 ? 11.586 18.922 5.074 1 98.88 181 LEU A CA 1
ATOM 1492 C C . LEU A 1 181 ? 10.758 19.984 5.789 1 98.88 181 LEU A C 1
ATOM 1494 O O . LEU A 1 181 ? 9.547 20.094 5.555 1 98.88 181 LEU A O 1
ATOM 1498 N N . GLN A 1 182 ? 11.406 20.734 6.672 1 98.81 182 GLN A N 1
ATOM 1499 C CA . GLN A 1 182 ? 10.711 21.844 7.32 1 98.81 182 GLN A CA 1
ATOM 1500 C C . GLN A 1 182 ? 10.211 22.859 6.289 1 98.81 182 GLN A C 1
ATOM 1502 O O . GLN A 1 182 ? 9.078 23.328 6.375 1 98.81 182 GLN A O 1
ATOM 1507 N N . ASP A 1 183 ? 11.07 23.172 5.383 1 98.75 183 ASP A N 1
ATOM 1508 C CA . ASP A 1 183 ? 10.703 24.094 4.316 1 98.75 183 ASP A CA 1
ATOM 1509 C C . ASP A 1 183 ? 9.547 23.547 3.49 1 98.75 183 ASP A C 1
ATOM 1511 O O . ASP A 1 183 ? 8.656 24.297 3.082 1 98.75 183 ASP A O 1
ATOM 1515 N N . PHE A 1 184 ? 9.562 22.281 3.137 1 98.88 184 PHE A N 1
ATOM 1516 C CA . PHE A 1 184 ? 8.477 21.625 2.42 1 98.88 184 PHE A CA 1
ATOM 1517 C C . PHE A 1 184 ? 7.156 21.812 3.152 1 98.88 184 PHE A C 1
ATOM 1519 O O . PHE A 1 184 ? 6.148 22.172 2.545 1 98.88 184 PHE A O 1
ATOM 1526 N N . LEU A 1 185 ? 7.145 21.531 4.508 1 98.81 185 LEU A N 1
ATOM 1527 C CA . LEU A 1 185 ? 5.926 21.688 5.301 1 98.81 185 LEU A CA 1
ATOM 1528 C C . LEU A 1 185 ? 5.426 23.125 5.238 1 98.81 185 LEU A C 1
ATOM 1530 O O . LEU A 1 185 ? 4.227 23.359 5.055 1 98.81 185 LEU A O 1
ATOM 1534 N N . THR A 1 186 ? 6.332 24.031 5.426 1 98.69 186 THR A N 1
ATOM 1535 C CA . THR A 1 186 ? 5.984 25.438 5.387 1 98.69 186 THR A CA 1
ATOM 1536 C C . THR A 1 186 ? 5.387 25.812 4.031 1 98.69 186 THR A C 1
ATOM 1538 O O . THR A 1 186 ? 4.359 26.484 3.967 1 98.69 186 THR A O 1
ATOM 1541 N N . ARG A 1 187 ? 6.039 25.422 2.93 1 98.69 187 ARG A N 1
ATOM 1542 C CA . ARG A 1 187 ? 5.566 25.688 1.576 1 98.69 187 ARG A CA 1
ATOM 1543 C C . ARG A 1 187 ? 4.18 25.078 1.354 1 98.69 187 ARG A C 1
ATOM 1545 O O . ARG A 1 187 ? 3.311 25.719 0.755 1 98.69 187 ARG A O 1
ATOM 1552 N N . PHE A 1 188 ? 3.977 23.906 1.799 1 98.88 188 PHE A N 1
ATOM 1553 C CA . PHE A 1 188 ? 2.709 23.203 1.631 1 98.88 188 PHE A CA 1
ATOM 1554 C C . PHE A 1 188 ? 1.589 23.922 2.373 1 98.88 188 PHE A C 1
ATOM 1556 O O . PHE A 1 188 ? 0.521 24.172 1.809 1 98.88 188 PHE A O 1
ATOM 1563 N N . GLU A 1 189 ? 1.849 24.297 3.635 1 98.69 189 GLU A N 1
ATOM 1564 C CA . GLU A 1 189 ? 0.844 24.938 4.469 1 98.69 189 GLU A CA 1
ATOM 1565 C C . GLU A 1 189 ? 0.512 26.344 3.947 1 98.69 189 GLU A C 1
ATOM 1567 O O . GLU A 1 189 ? -0.557 26.875 4.242 1 98.69 189 GLU A O 1
ATOM 1572 N N . ALA A 1 190 ? 1.411 26.891 3.189 1 98.62 190 ALA A N 1
ATOM 1573 C CA . ALA A 1 190 ? 1.232 28.234 2.678 1 98.62 190 ALA A CA 1
ATOM 1574 C C . ALA A 1 190 ? 0.417 28.234 1.388 1 98.62 190 ALA A C 1
ATOM 1576 O O . ALA A 1 190 ? 0.007 29.297 0.902 1 98.62 190 ALA A O 1
ATOM 1577 N N . LEU A 1 191 ? 0.216 27.062 0.757 1 98.81 191 LEU A N 1
ATOM 1578 C CA . LEU A 1 191 ? -0.667 27.016 -0.403 1 98.81 191 LEU A CA 1
ATOM 1579 C C . LEU A 1 191 ? -2.018 27.656 -0.082 1 98.81 191 LEU A C 1
ATOM 1581 O O . LEU A 1 191 ? -2.635 27.328 0.935 1 98.81 191 LEU A O 1
ATOM 1585 N N . GLU A 1 192 ? -2.469 28.453 -0.954 1 98.62 192 GLU A N 1
ATOM 1586 C CA . GLU A 1 192 ? -3.617 29.312 -0.673 1 98.62 192 GLU A CA 1
ATOM 1587 C C . GLU A 1 192 ? -4.816 28.484 -0.211 1 98.62 192 GLU A C 1
ATOM 1589 O O . GLU A 1 192 ? -5.387 28.75 0.85 1 98.62 192 GLU A O 1
ATOM 1594 N N . LYS A 1 193 ? -5.191 27.516 -0.926 1 98.5 193 LYS A N 1
ATOM 1595 C CA . LYS A 1 193 ? -6.375 26.719 -0.609 1 98.5 193 LYS A CA 1
ATOM 1596 C C . LYS A 1 193 ? -6.152 25.891 0.655 1 98.5 193 LYS A C 1
ATOM 1598 O O . LYS A 1 193 ? -7.094 25.641 1.418 1 98.5 193 LYS A O 1
ATOM 1603 N N . ILE A 1 194 ? -4.945 25.422 0.917 1 98.81 194 ILE A N 1
ATOM 1604 C CA . ILE A 1 194 ? -4.621 24.641 2.105 1 98.81 194 ILE A CA 1
ATOM 1605 C C . ILE A 1 194 ? -4.668 25.531 3.34 1 98.81 194 ILE A C 1
ATOM 1607 O O . ILE A 1 194 ? -5.27 25.172 4.355 1 98.81 194 ILE A O 1
ATOM 1611 N N . ALA A 1 195 ? -4.012 26.688 3.221 1 98.75 195 ALA A N 1
ATOM 1612 C CA . ALA A 1 195 ? -4.02 27.656 4.324 1 98.75 195 ALA A CA 1
ATOM 1613 C C . ALA A 1 195 ? -5.445 28.031 4.707 1 98.75 195 ALA A C 1
ATOM 1615 O O . ALA A 1 195 ? -5.777 28.109 5.895 1 98.75 195 ALA A O 1
ATOM 1616 N N . ALA A 1 196 ? -6.277 28.281 3.697 1 98.44 196 ALA A N 1
ATOM 1617 C CA . ALA A 1 196 ? -7.68 28.609 3.939 1 98.44 196 ALA A CA 1
ATOM 1618 C C . ALA A 1 196 ? -8.391 27.469 4.664 1 98.44 196 ALA A C 1
ATOM 1620 O O . ALA A 1 196 ? -9.141 27.703 5.617 1 98.44 196 ALA A O 1
ATOM 1621 N N . TYR A 1 197 ? -8.195 26.266 4.184 1 98.25 197 TYR A N 1
ATOM 1622 C CA . TYR A 1 197 ? -8.805 25.094 4.805 1 98.25 197 TYR A CA 1
ATOM 1623 C C . TYR A 1 197 ? -8.344 24.938 6.254 1 98.25 197 TYR A C 1
ATOM 1625 O O . TYR A 1 197 ? -9.164 24.719 7.148 1 98.25 197 TYR A O 1
ATOM 1633 N N . MET A 1 198 ? -7.027 25.125 6.504 1 97.88 198 MET A N 1
ATOM 1634 C CA . MET A 1 198 ? -6.445 24.922 7.824 1 97.88 198 MET A CA 1
ATOM 1635 C C . MET A 1 198 ? -6.938 25.984 8.805 1 97.88 198 MET A C 1
ATOM 1637 O O . MET A 1 198 ? -6.922 25.766 10.016 1 97.88 198 MET A O 1
ATOM 1641 N N . SER A 1 199 ? -7.414 27.078 8.312 1 97.56 199 SER A N 1
ATOM 1642 C CA . SER A 1 199 ? -7.922 28.156 9.156 1 97.56 199 SER A CA 1
ATOM 1643 C C . SER A 1 199 ? -9.438 28.062 9.328 1 97.56 199 SER A C 1
ATOM 1645 O O . SER A 1 199 ? -10.031 28.844 10.062 1 97.56 199 SER A O 1
ATOM 1647 N N . SER A 1 200 ? -10.008 27.156 8.656 1 97.06 200 SER A N 1
ATOM 1648 C CA . SER A 1 200 ? -11.461 27.016 8.688 1 97.06 200 SER A CA 1
ATOM 1649 C C . SER A 1 200 ? -11.898 26.094 9.82 1 97.06 200 SER A C 1
ATOM 1651 O O . SER A 1 200 ? -11.078 25.359 10.398 1 97.06 200 SER A O 1
ATOM 1653 N N . SER A 1 201 ? -13.25 26.047 10.109 1 95.38 201 SER A N 1
ATOM 1654 C CA . SER A 1 201 ? -13.82 25.203 11.148 1 95.38 201 SER A CA 1
ATOM 1655 C C . SER A 1 201 ? -13.906 23.75 10.688 1 95.38 201 SER A C 1
ATOM 1657 O O . SER A 1 201 ? -14.133 22.844 11.5 1 95.38 201 SER A O 1
ATOM 1659 N N . ARG A 1 202 ? -13.633 23.5 9.422 1 95.31 202 ARG A N 1
ATOM 1660 C CA . ARG A 1 202 ? -13.742 22.156 8.859 1 95.31 202 ARG A CA 1
ATOM 1661 C C . ARG A 1 202 ? -12.43 21.391 9.031 1 95.31 202 ARG A C 1
ATOM 1663 O O . ARG A 1 202 ? -12.398 20.172 8.859 1 95.31 202 ARG A O 1
ATOM 1670 N N . PHE A 1 203 ? -11.383 22.156 9.344 1 97.31 203 PHE A N 1
ATOM 1671 C CA . PHE A 1 203 ? -10.062 21.547 9.422 1 97.31 203 PHE A CA 1
ATOM 1672 C C . PHE A 1 203 ? -9.977 20.594 10.602 1 97.31 203 PHE A C 1
ATOM 1674 O O . PHE A 1 203 ? -10.305 20.953 11.734 1 97.31 203 PHE A O 1
ATOM 1681 N N . MET A 1 204 ? -9.57 19.359 10.305 1 95.38 204 MET A N 1
ATOM 1682 C CA . MET A 1 204 ? -9.406 18.344 11.344 1 95.38 204 MET A CA 1
ATOM 1683 C C . MET A 1 204 ? -7.934 18.172 11.703 1 95.38 204 MET A C 1
ATOM 1685 O O . MET A 1 204 ? -7.242 17.344 11.102 1 95.38 204 MET A O 1
ATOM 1689 N N . LYS A 1 205 ? -7.559 18.844 12.695 1 95.31 205 LYS A N 1
ATOM 1690 C CA . LYS A 1 205 ? -6.18 18.719 13.156 1 95.31 205 LYS A CA 1
ATOM 1691 C C . LYS A 1 205 ? -5.992 17.453 13.984 1 95.31 205 LYS A C 1
ATOM 1693 O O . LYS A 1 205 ? -4.949 16.797 13.898 1 95.31 205 LYS A O 1
ATOM 1698 N N . THR A 1 206 ? -6.918 17.172 14.797 1 96.81 206 THR A N 1
ATOM 1699 C CA . THR A 1 206 ? -7.016 16 15.656 1 96.81 206 THR A CA 1
ATOM 1700 C C . THR A 1 206 ? -8.469 15.539 15.789 1 96.81 206 THR A C 1
ATOM 1702 O O . THR A 1 206 ? -9.391 16.297 15.469 1 96.81 206 THR A O 1
ATOM 1705 N N . PRO A 1 207 ? -8.734 14.273 16.312 1 97.94 207 PRO A N 1
ATOM 1706 C CA . PRO A 1 207 ? -7.754 13.242 16.656 1 97.94 207 PRO A CA 1
ATOM 1707 C C . PRO A 1 207 ? -7.102 12.609 15.43 1 97.94 207 PRO A C 1
ATOM 1709 O O . PRO A 1 207 ? -7.715 12.555 14.359 1 97.94 207 PRO A O 1
ATOM 1712 N N . ILE A 1 208 ? -5.898 12.164 15.547 1 98.38 208 ILE A N 1
ATOM 1713 C CA . ILE A 1 208 ? -5.18 11.469 14.484 1 98.38 208 ILE A CA 1
ATOM 1714 C C . ILE A 1 208 ? -5.703 10.039 14.359 1 98.38 208 ILE A C 1
ATOM 1716 O O . ILE A 1 208 ? -5.91 9.539 13.25 1 98.38 208 ILE A O 1
ATOM 1720 N N . ASN A 1 209 ? -5.875 9.391 15.523 1 98.31 209 ASN A N 1
ATOM 1721 C CA . ASN A 1 209 ? -6.285 7.996 15.609 1 98.31 209 ASN A CA 1
ATOM 1722 C C . ASN A 1 209 ? -7.621 7.848 16.328 1 98.31 209 ASN A C 1
ATOM 1724 O O . ASN A 1 209 ? -8.133 8.812 16.906 1 98.31 209 ASN A O 1
ATOM 1728 N N . ASN A 1 210 ? -8.195 6.672 16.203 1 97.38 210 ASN A N 1
ATOM 1729 C CA . ASN A 1 210 ? -9.477 6.387 16.844 1 97.38 210 ASN A CA 1
ATOM 1730 C C . ASN A 1 210 ? -9.312 6.203 18.344 1 97.38 210 ASN A C 1
ATOM 1732 O O . ASN A 1 210 ? -8.188 6.215 18.859 1 97.38 210 ASN A O 1
ATOM 1736 N N . LYS A 1 211 ? -10.352 6.051 19.031 1 96.31 211 LYS A N 1
ATOM 1737 C CA . LYS A 1 211 ? -10.422 6.133 20.484 1 96.31 211 LYS A CA 1
ATOM 1738 C C . LYS A 1 211 ? -9.625 5.008 21.141 1 96.31 211 LYS A C 1
ATOM 1740 O O . LYS A 1 211 ? -9.133 5.16 22.266 1 96.31 211 LYS A O 1
ATOM 1745 N N . MET A 1 212 ? -9.477 3.941 20.5 1 95.94 212 MET A N 1
ATOM 1746 C CA . MET A 1 212 ? -8.836 2.787 21.109 1 95.94 212 MET A CA 1
ATOM 1747 C C . MET A 1 212 ? -7.316 2.896 21.031 1 95.94 212 MET A C 1
ATOM 1749 O O . MET A 1 212 ? -6.598 2.127 21.672 1 95.94 212 MET A O 1
ATOM 1753 N N . ALA A 1 213 ? -6.824 3.869 20.234 1 97.75 213 ALA A N 1
ATOM 1754 C CA . ALA A 1 213 ? -5.383 4.066 20.125 1 97.75 213 ALA A CA 1
ATOM 1755 C C . ALA A 1 213 ? -4.793 4.602 21.422 1 97.75 213 ALA A C 1
ATOM 1757 O O . ALA A 1 213 ? -5.508 5.176 22.25 1 97.75 213 ALA A O 1
ATOM 1758 N N . LYS A 1 214 ? -3.508 4.387 21.594 1 98.06 214 LYS A N 1
ATOM 1759 C CA . LYS A 1 214 ? -2.803 4.852 22.781 1 98.06 214 LYS A CA 1
ATOM 1760 C C . LYS A 1 214 ? -2.232 6.25 22.578 1 98.06 214 LYS A C 1
ATOM 1762 O O . LYS A 1 214 ? -1.883 6.938 23.531 1 98.06 214 LYS A O 1
ATOM 1767 N N . TRP A 1 215 ? -2.174 6.672 21.359 1 98.06 215 TRP A N 1
ATOM 1768 C CA . TRP A 1 215 ? -1.673 8.008 21.047 1 98.06 215 TRP A CA 1
ATOM 1769 C C . TRP A 1 215 ? -2.531 8.672 19.969 1 98.06 215 TRP A C 1
ATOM 1771 O O . TRP A 1 215 ? -2.992 8.008 19.031 1 98.06 215 TRP A O 1
ATOM 1781 N N . GLY A 1 216 ? -2.676 9.969 20.062 1 97.56 216 GLY A N 1
ATOM 1782 C CA . GLY A 1 216 ? -3.336 10.766 19.047 1 97.56 216 GLY A CA 1
ATOM 1783 C C . GLY A 1 216 ? -4.824 10.492 18.953 1 97.56 216 GLY A C 1
ATOM 1784 O O . GLY A 1 216 ? -5.418 10.641 17.875 1 97.56 216 GLY A O 1
ATOM 1785 N N . ASN A 1 217 ? -5.414 10.008 20.062 1 96.94 217 ASN A N 1
ATOM 1786 C CA . ASN A 1 217 ? -6.809 9.586 20.016 1 96.94 217 ASN A CA 1
ATOM 1787 C C . ASN A 1 217 ? -7.734 10.641 20.609 1 96.94 217 ASN A C 1
ATOM 1789 O O . ASN A 1 217 ? -8.922 10.391 20.812 1 96.94 217 ASN A O 1
ATOM 1793 N N . LYS A 1 218 ? -7.219 11.805 20.969 1 94.25 218 LYS A N 1
ATOM 1794 C CA . LYS A 1 218 ? -8.016 12.859 21.594 1 94.25 218 LYS A CA 1
ATOM 1795 C C . LYS A 1 218 ? -8.047 14.109 20.719 1 94.25 218 LYS A C 1
ATOM 1797 O O . LYS A 1 218 ? -7.062 14.43 20.047 1 94.25 218 LYS A O 1
ATOM 1802 N N . LYS A 1 219 ? -9.188 14.703 20.812 1 90.38 219 LYS A N 1
ATOM 1803 C CA . LYS A 1 219 ? -9.289 15.992 20.141 1 90.38 219 LYS A CA 1
ATOM 1804 C C . LYS A 1 219 ? -8.633 17.094 20.969 1 90.38 219 LYS A C 1
ATOM 1806 O O . LYS A 1 219 ? -8.906 17.219 22.172 1 90.38 219 LYS A O 1
ATOM 1811 N N . THR A 1 220 ? -7.672 17.75 20.391 1 82.31 220 THR A N 1
ATOM 1812 C CA . THR A 1 220 ? -7.035 18.859 21.109 1 82.31 220 THR A CA 1
ATOM 1813 C C . THR A 1 220 ? -7.258 20.172 20.359 1 82.31 220 THR A C 1
ATOM 1815 O O . THR A 1 220 ? -7.418 20.172 19.141 1 82.31 220 THR A O 1
ATOM 1818 N N . MET B 1 1 ? 22.594 -3.408 -20.547 1 78 1 MET B N 1
ATOM 1819 C CA . MET B 1 1 ? 22.688 -4.355 -19.438 1 78 1 MET B CA 1
ATOM 1820 C C . MET B 1 1 ? 21.297 -4.805 -19 1 78 1 MET B C 1
ATOM 1822 O O . MET B 1 1 ? 20.344 -4.031 -19.062 1 78 1 MET B O 1
ATOM 1826 N N . PRO B 1 2 ? 21.141 -6.113 -18.656 1 91.75 2 PRO B N 1
ATOM 1827 C CA . PRO B 1 2 ? 19.797 -6.57 -18.25 1 91.75 2 PRO B CA 1
ATOM 1828 C C . PRO B 1 2 ? 19.328 -5.953 -16.938 1 91.75 2 PRO B C 1
ATOM 1830 O O . PRO B 1 2 ? 20.156 -5.5 -16.141 1 91.75 2 PRO B O 1
ATOM 1833 N N . MET B 1 3 ? 18.031 -5.812 -16.828 1 96.94 3 MET B N 1
ATOM 1834 C CA . MET B 1 3 ? 17.469 -5.395 -15.539 1 96.94 3 MET B CA 1
ATOM 1835 C C . MET B 1 3 ? 17.922 -6.32 -14.422 1 96.94 3 MET B C 1
ATOM 1837 O O . MET B 1 3 ? 18.172 -7.504 -14.648 1 96.94 3 MET B O 1
ATOM 1841 N N . VAL B 1 4 ? 18.125 -5.727 -13.234 1 98.62 4 VAL B N 1
ATOM 1842 C CA . VAL B 1 4 ? 18.438 -6.527 -12.055 1 98.62 4 VAL B CA 1
ATOM 1843 C C . VAL B 1 4 ? 17.281 -6.438 -11.047 1 98.62 4 VAL B C 1
ATOM 1845 O O . VAL B 1 4 ? 16.906 -5.344 -10.625 1 98.62 4 VAL B O 1
ATOM 1848 N N . LEU B 1 5 ? 16.688 -7.562 -10.781 1 98.81 5 LEU B N 1
ATOM 1849 C CA . LEU B 1 5 ? 15.727 -7.668 -9.695 1 98.81 5 LEU B CA 1
ATOM 1850 C C . LEU B 1 5 ? 16.359 -8.281 -8.453 1 98.81 5 LEU B C 1
ATOM 1852 O O . LEU B 1 5 ? 16.828 -9.422 -8.492 1 98.81 5 LEU B O 1
ATOM 1856 N N . GLY B 1 6 ? 16.438 -7.488 -7.395 1 98.75 6 GLY B N 1
ATOM 1857 C CA . GLY B 1 6 ? 16.984 -7.98 -6.145 1 98.75 6 GLY B CA 1
ATOM 1858 C C . GLY B 1 6 ? 15.93 -8.289 -5.105 1 98.75 6 GLY B C 1
ATOM 1859 O O . GLY B 1 6 ? 15.023 -7.492 -4.875 1 98.75 6 GLY B O 1
ATOM 1860 N N . TYR B 1 7 ? 16.062 -9.508 -4.496 1 98.56 7 TYR B N 1
ATOM 1861 C CA . TYR B 1 7 ? 15.141 -9.906 -3.438 1 98.56 7 TYR B CA 1
ATOM 1862 C C . TYR B 1 7 ? 15.727 -11.055 -2.617 1 98.56 7 TYR B C 1
ATOM 1864 O O . TYR B 1 7 ? 16.766 -11.602 -2.963 1 98.56 7 TYR B O 1
ATOM 1872 N N . TRP B 1 8 ? 15.086 -11.312 -1.409 1 98.06 8 TRP B N 1
ATOM 1873 C CA . TRP B 1 8 ? 15.398 -12.539 -0.683 1 98.06 8 TRP B CA 1
ATOM 1874 C C . TRP B 1 8 ? 15.219 -13.758 -1.576 1 98.06 8 TRP B C 1
ATOM 1876 O O . TRP B 1 8 ? 14.43 -13.727 -2.529 1 98.06 8 TRP B O 1
ATOM 1886 N N . ASP B 1 9 ? 15.914 -14.812 -1.228 1 97 9 ASP B N 1
ATOM 1887 C CA . ASP B 1 9 ? 15.789 -16.062 -1.974 1 97 9 ASP B CA 1
ATOM 1888 C C . ASP B 1 9 ? 14.484 -16.781 -1.628 1 97 9 ASP B C 1
ATOM 1890 O O . ASP B 1 9 ? 14.5 -17.938 -1.217 1 97 9 ASP B O 1
ATOM 1894 N N . ILE B 1 10 ? 13.367 -16.109 -1.83 1 98 10 ILE B N 1
ATOM 1895 C CA . ILE B 1 10 ? 12.016 -16.609 -1.614 1 98 10 ILE B CA 1
ATOM 1896 C C . ILE B 1 10 ? 11.07 -15.977 -2.635 1 98 10 ILE B C 1
ATOM 1898 O O . ILE B 1 10 ? 11.445 -15.047 -3.355 1 98 10 ILE B O 1
ATOM 1902 N N . ARG B 1 11 ? 9.805 -16.469 -2.777 1 97.62 11 ARG B N 1
ATOM 1903 C CA . ARG B 1 11 ? 8.773 -15.906 -3.641 1 97.62 11 ARG B CA 1
ATOM 1904 C C . ARG B 1 11 ? 8.406 -14.492 -3.189 1 97.62 11 ARG B C 1
ATOM 1906 O O . ARG B 1 11 ? 8.602 -13.531 -3.928 1 97.62 11 ARG B O 1
ATOM 1913 N N . GLY B 1 12 ? 7.938 -14.406 -1.962 1 97.25 12 GLY B N 1
ATOM 1914 C CA . GLY B 1 12 ? 7.598 -13.164 -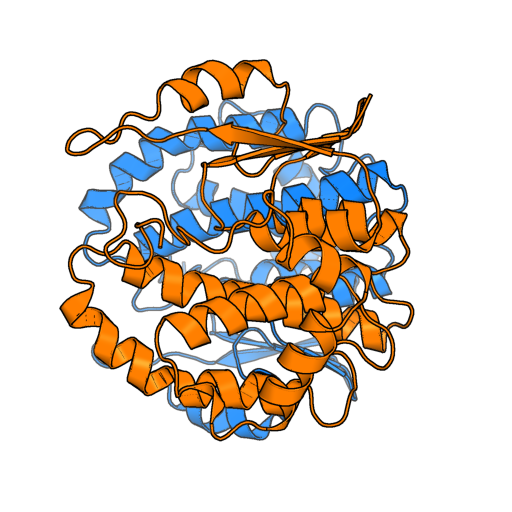1.289 1 97.25 12 GLY B CA 1
ATOM 1915 C C . GLY B 1 12 ? 6.996 -12.125 -2.219 1 97.25 12 GLY B C 1
ATOM 1916 O O . GLY B 1 12 ? 6.184 -12.453 -3.084 1 97.25 12 GLY B O 1
ATOM 1917 N N . LEU B 1 13 ? 7.379 -10.922 -2.049 1 98.25 13 LEU B N 1
ATOM 1918 C CA . LEU B 1 13 ? 6.828 -9.773 -2.76 1 98.25 13 LEU B CA 1
ATOM 1919 C C . LEU B 1 13 ? 7.355 -9.719 -4.188 1 98.25 13 LEU B C 1
ATOM 1921 O O . LEU B 1 13 ? 6.797 -9.008 -5.031 1 98.25 13 LEU B O 1
ATOM 1925 N N . ALA B 1 14 ? 8.359 -10.453 -4.484 1 98.5 14 ALA B N 1
ATOM 1926 C CA . ALA B 1 14 ? 9.039 -10.297 -5.77 1 98.5 14 ALA B CA 1
ATOM 1927 C C . ALA B 1 14 ? 8.43 -11.211 -6.824 1 98.5 14 ALA B C 1
ATOM 1929 O O . ALA B 1 14 ? 8.688 -11.055 -8.023 1 98.5 14 ALA B O 1
ATOM 1930 N N . HIS B 1 15 ? 7.633 -12.148 -6.363 1 98.5 15 HIS B N 1
ATOM 1931 C CA . HIS B 1 15 ? 7.195 -13.172 -7.312 1 98.5 15 HIS B CA 1
ATOM 1932 C C . HIS B 1 15 ? 6.305 -12.57 -8.398 1 98.5 15 HIS B C 1
ATOM 1934 O O . HIS B 1 15 ? 6.414 -12.93 -9.57 1 98.5 15 HIS B O 1
ATOM 1940 N N . SER B 1 16 ? 5.367 -11.727 -8.016 1 98.75 16 SER B N 1
ATOM 1941 C CA . SER B 1 16 ? 4.527 -11.07 -9.008 1 98.75 16 SER B CA 1
ATOM 1942 C C . SER B 1 16 ? 5.363 -10.273 -10 1 98.75 16 SER B C 1
ATOM 1944 O O . S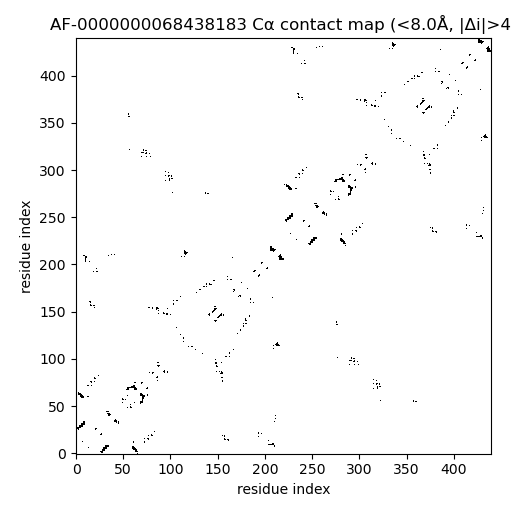ER B 1 16 ? 5 -10.164 -11.172 1 98.75 16 SER B O 1
ATOM 1946 N N . ILE B 1 17 ? 6.5 -9.688 -9.539 1 98.88 17 ILE B N 1
ATOM 1947 C CA . ILE B 1 17 ? 7.406 -8.945 -10.406 1 98.88 17 ILE B CA 1
ATOM 1948 C C . ILE B 1 17 ? 8.078 -9.898 -11.398 1 98.88 17 ILE B C 1
ATOM 1950 O O . ILE B 1 17 ? 8.141 -9.609 -12.594 1 98.88 17 ILE B O 1
ATOM 1954 N N . ARG B 1 18 ? 8.547 -11.07 -10.906 1 98.81 18 ARG B N 1
ATOM 1955 C CA . ARG B 1 18 ? 9.125 -12.086 -11.773 1 98.81 18 ARG B CA 1
ATOM 1956 C C . ARG B 1 18 ? 8.133 -12.523 -12.844 1 98.81 18 ARG B C 1
ATOM 1958 O O . ARG B 1 18 ? 8.484 -12.625 -14.023 1 98.81 18 ARG B O 1
ATOM 1965 N N . LEU B 1 19 ? 6.93 -12.781 -12.398 1 98.88 19 LEU B N 1
ATOM 1966 C CA . LEU B 1 19 ? 5.891 -13.195 -13.336 1 98.88 19 LEU B CA 1
ATOM 1967 C C . LEU B 1 19 ? 5.695 -12.148 -14.422 1 98.88 19 LEU B C 1
ATOM 1969 O O . LEU B 1 19 ? 5.574 -12.484 -15.602 1 98.88 19 LEU B O 1
ATOM 1973 N N . LEU B 1 20 ? 5.621 -10.883 -14.023 1 98.94 20 LEU B N 1
ATOM 1974 C CA . LEU B 1 20 ? 5.414 -9.797 -14.984 1 98.94 20 LEU B CA 1
ATOM 1975 C C . LEU B 1 20 ? 6.594 -9.695 -15.945 1 98.94 20 LEU B C 1
ATOM 1977 O O . LEU B 1 20 ? 6.402 -9.508 -17.156 1 98.94 20 LEU B O 1
ATOM 1981 N N . LEU B 1 21 ? 7.832 -9.812 -15.43 1 98.81 21 LEU B N 1
ATOM 1982 C CA . LEU B 1 21 ? 9.023 -9.766 -16.266 1 98.81 21 LEU B CA 1
ATOM 1983 C C . LEU B 1 21 ? 9.023 -10.922 -17.281 1 98.81 21 LEU B C 1
ATOM 1985 O O . LEU B 1 21 ? 9.344 -10.727 -18.453 1 98.81 21 LEU B O 1
ATOM 1989 N N . GLU B 1 22 ? 8.664 -12.094 -16.812 1 98.75 22 GLU B N 1
ATOM 1990 C CA . GLU B 1 22 ? 8.594 -13.258 -17.688 1 98.75 22 GLU B CA 1
ATOM 1991 C C . GLU B 1 22 ? 7.52 -13.07 -18.766 1 98.75 22 GLU B C 1
ATOM 1993 O O . GLU B 1 22 ? 7.754 -13.359 -19.938 1 98.75 22 GLU B O 1
ATOM 1998 N N . TYR B 1 23 ? 6.406 -12.57 -18.391 1 98.81 23 TYR B N 1
ATOM 1999 C CA . TYR B 1 23 ? 5.289 -12.359 -19.312 1 98.81 23 TYR B CA 1
ATOM 2000 C C . TYR B 1 23 ? 5.668 -11.383 -20.422 1 98.81 23 TYR B C 1
ATOM 2002 O O . TYR B 1 23 ? 5.277 -11.562 -21.578 1 98.81 23 TYR B O 1
ATOM 2010 N N . THR B 1 24 ? 6.391 -10.336 -20.094 1 98.62 24 THR B N 1
ATOM 2011 C CA . THR B 1 24 ? 6.73 -9.289 -21.047 1 98.62 24 THR B CA 1
ATOM 2012 C C . THR B 1 24 ? 7.984 -9.664 -21.828 1 98.62 24 THR B C 1
ATOM 2014 O O . THR B 1 24 ? 8.414 -8.914 -22.719 1 98.62 24 THR B O 1
ATOM 2017 N N . GLY B 1 25 ? 8.586 -10.75 -21.484 1 97.56 25 GLY B N 1
ATOM 2018 C CA . GLY B 1 25 ? 9.797 -11.164 -22.172 1 97.56 25 GLY B CA 1
ATOM 2019 C C . GLY B 1 25 ? 10.992 -10.281 -21.859 1 97.56 25 GLY B C 1
ATOM 2020 O O . GLY B 1 25 ? 11.922 -10.18 -22.656 1 97.56 25 GLY B O 1
ATOM 2021 N N . THR B 1 26 ? 10.938 -9.633 -20.734 1 97.5 26 THR B N 1
ATOM 2022 C CA . THR B 1 26 ? 12.023 -8.742 -20.328 1 97.5 26 THR B CA 1
ATOM 2023 C C . THR B 1 26 ? 13.188 -9.531 -19.734 1 97.5 26 THR B C 1
ATOM 2025 O O . THR B 1 26 ? 13 -10.336 -18.828 1 97.5 26 THR B O 1
ATOM 2028 N N . SER B 1 27 ? 14.32 -9.328 -20.375 1 96.5 27 SER B N 1
ATOM 2029 C CA . SER B 1 27 ? 15.516 -9.953 -19.812 1 96.5 27 SER B CA 1
ATOM 2030 C C . SER B 1 27 ? 15.898 -9.32 -18.469 1 96.5 27 SER B C 1
ATOM 2032 O O . SER B 1 27 ? 15.891 -8.102 -18.328 1 96.5 27 SER B O 1
ATOM 2034 N N . TYR B 1 28 ? 16.203 -10.227 -17.484 1 98.12 28 TYR B N 1
ATOM 2035 C CA . TYR B 1 28 ? 16.594 -9.711 -16.172 1 98.12 28 TYR B CA 1
ATOM 2036 C C . TYR B 1 28 ? 17.469 -10.703 -15.438 1 98.12 28 TYR B C 1
ATOM 2038 O O . TYR B 1 28 ? 17.453 -11.898 -15.742 1 98.12 28 TYR B O 1
ATOM 2046 N N . GLU B 1 29 ? 18.25 -10.164 -14.555 1 98.06 29 GLU B N 1
ATOM 2047 C CA . GLU B 1 29 ? 18.984 -10.945 -13.562 1 98.06 29 GLU B CA 1
ATOM 2048 C C . GLU B 1 29 ? 18.219 -11 -12.242 1 98.06 29 GLU B C 1
ATOM 2050 O O . GLU B 1 29 ? 17.859 -9.969 -11.68 1 98.06 29 GLU B O 1
ATOM 2055 N N . ASP B 1 30 ? 17.969 -12.195 -11.797 1 97.88 30 ASP B N 1
ATOM 2056 C CA . ASP B 1 30 ? 17.344 -12.398 -10.5 1 97.88 30 ASP B CA 1
ATOM 2057 C C . ASP B 1 30 ? 18.375 -12.5 -9.391 1 97.88 30 ASP B C 1
ATOM 2059 O O . ASP B 1 30 ? 18.859 -13.594 -9.078 1 97.88 30 ASP B O 1
ATOM 2063 N N . LYS B 1 31 ? 18.688 -11.375 -8.758 1 97.88 31 LYS B N 1
ATOM 2064 C CA . LYS B 1 31 ? 19.672 -11.359 -7.676 1 97.88 31 LYS B CA 1
ATOM 2065 C C . LYS B 1 31 ? 19.031 -11.758 -6.352 1 97.88 31 LYS B C 1
ATOM 2067 O O . LYS B 1 31 ? 18.203 -11.016 -5.809 1 97.88 31 LYS B O 1
ATOM 2072 N N . LEU B 1 32 ? 19.484 -12.852 -5.777 1 97.75 32 LEU B N 1
ATOM 2073 C CA . LEU B 1 32 ? 18.875 -13.414 -4.574 1 97.75 32 LEU B CA 1
ATOM 2074 C C . LEU B 1 32 ? 19.797 -13.258 -3.371 1 97.75 32 LEU B C 1
ATOM 2076 O O . LEU B 1 32 ? 21 -13.477 -3.473 1 97.75 32 LEU B O 1
ATOM 2080 N N . TYR B 1 33 ? 19.219 -12.789 -2.301 1 97.69 33 TYR B N 1
ATOM 2081 C CA . TYR B 1 33 ? 19.891 -12.734 -1.01 1 97.69 33 TYR B CA 1
ATOM 2082 C C . TYR B 1 33 ? 19.391 -13.836 -0.083 1 97.69 33 TYR B C 1
ATOM 2084 O O . TYR B 1 33 ? 18.188 -14.125 -0.059 1 97.69 33 TYR B O 1
ATOM 2092 N N . SER B 1 34 ? 20.266 -14.445 0.66 1 94.62 34 SER B N 1
ATOM 2093 C CA . SER B 1 34 ? 19.859 -15.516 1.571 1 94.62 34 SER B CA 1
ATOM 2094 C C . SER B 1 34 ? 19.969 -15.07 3.025 1 94.62 34 SER B C 1
ATOM 2096 O O . SER B 1 34 ? 20.953 -14.422 3.41 1 94.62 34 SER B O 1
ATOM 2098 N N . CYS B 1 35 ? 18.953 -15.336 3.721 1 93.5 35 CYS B N 1
ATOM 2099 C CA . CYS B 1 35 ? 18.984 -15.172 5.168 1 93.5 35 CYS B CA 1
ATOM 2100 C C . CYS B 1 35 ? 19.625 -16.375 5.844 1 93.5 35 CYS B C 1
ATOM 2102 O O . CYS B 1 35 ? 19.406 -17.516 5.43 1 93.5 35 CYS B O 1
ATOM 2104 N N . GLY B 1 36 ? 20.391 -16.094 6.855 1 93.38 36 GLY B N 1
ATOM 2105 C CA . GLY B 1 36 ? 21.047 -17.172 7.566 1 93.38 36 GLY B CA 1
ATOM 2106 C C . GLY B 1 36 ? 20.078 -18.078 8.312 1 93.38 36 GLY B C 1
ATOM 2107 O O . GLY B 1 36 ? 18.875 -17.812 8.328 1 93.38 36 GLY B O 1
ATOM 2108 N N . GLU B 1 37 ? 20.625 -19.094 8.93 1 93.25 37 GLU B N 1
ATOM 2109 C CA . GLU B 1 37 ? 19.828 -20.078 9.656 1 93.25 37 GLU B CA 1
ATOM 2110 C C . GLU B 1 37 ? 19.5 -19.594 11.062 1 93.25 37 GLU B C 1
ATOM 2112 O O . GLU B 1 37 ? 20.078 -18.609 11.539 1 93.25 37 GLU B O 1
ATOM 2117 N N . ALA B 1 38 ? 18.531 -20.219 11.688 1 90.56 38 ALA B N 1
ATOM 2118 C CA . ALA B 1 38 ? 18.219 -19.984 13.094 1 90.56 38 ALA B CA 1
ATOM 2119 C C . ALA B 1 38 ? 19.453 -20.172 13.969 1 90.56 38 ALA B C 1
ATOM 2121 O O . ALA B 1 38 ? 20.328 -20.984 13.648 1 90.56 38 ALA B O 1
ATOM 2122 N N . PRO B 1 39 ? 19.672 -19.469 15 1 92.25 39 PRO B N 1
ATOM 2123 C CA . PRO B 1 39 ? 18.703 -18.562 15.641 1 92.25 39 PRO B CA 1
ATOM 2124 C C . PRO B 1 39 ? 18.906 -17.109 15.234 1 92.25 39 PRO B C 1
ATOM 2126 O O . PRO B 1 39 ? 18.047 -16.266 15.508 1 92.25 39 PRO B O 1
ATOM 2129 N N . ASP B 1 40 ? 19.969 -16.906 14.539 1 91.75 40 ASP B N 1
ATOM 2130 C CA . ASP B 1 40 ? 20.328 -15.508 14.328 1 91.75 40 ASP B CA 1
ATOM 2131 C C . ASP B 1 40 ? 19.719 -14.969 13.047 1 91.75 40 ASP B C 1
ATOM 2133 O O . ASP B 1 40 ? 19.578 -13.758 12.875 1 91.75 40 ASP B O 1
ATOM 2137 N N . TYR B 1 41 ? 19.375 -15.859 12.141 1 95.06 41 TYR B N 1
ATOM 2138 C CA . TYR B 1 41 ? 18.828 -15.445 10.859 1 95.06 41 TYR B CA 1
ATOM 2139 C C . TYR B 1 41 ? 19.625 -14.273 10.281 1 95.06 41 TYR B C 1
ATOM 2141 O O . TYR B 1 41 ? 19.062 -13.227 9.961 1 95.06 41 TYR B O 1
ATOM 2149 N N . ASP B 1 42 ? 20.922 -14.531 10.055 1 95.19 42 ASP B N 1
ATOM 2150 C CA . ASP B 1 42 ? 21.906 -13.531 9.641 1 95.19 42 ASP B CA 1
ATOM 2151 C C . ASP B 1 42 ? 21.516 -12.891 8.312 1 95.19 42 ASP B C 1
ATOM 2153 O O . ASP B 1 42 ? 21.328 -13.594 7.312 1 95.19 42 ASP B O 1
ATOM 2157 N N . LYS B 1 43 ? 21.438 -11.609 8.242 1 95.94 43 LYS B N 1
ATOM 2158 C CA . LYS B 1 43 ? 21.062 -10.867 7.039 1 95.94 43 LYS B CA 1
ATOM 2159 C C . LYS B 1 43 ? 22.234 -10.039 6.512 1 95.94 43 LYS B C 1
ATOM 2161 O O . LYS B 1 43 ? 22.031 -9.086 5.766 1 95.94 43 LYS B O 1
ATOM 2166 N N . SER B 1 44 ? 23.375 -10.297 6.887 1 95.38 44 SER B N 1
ATOM 2167 C CA . SER B 1 44 ? 24.562 -9.492 6.613 1 95.38 44 SER B CA 1
ATOM 2168 C C . SER B 1 44 ? 24.812 -9.352 5.113 1 95.38 44 SER B C 1
ATOM 2170 O O . SER B 1 44 ? 25.312 -8.328 4.652 1 95.38 44 SER B O 1
ATOM 2172 N N . LYS B 1 45 ? 24.5 -10.359 4.391 1 93.62 45 LYS B N 1
ATOM 2173 C CA . LYS B 1 45 ? 24.703 -10.297 2.947 1 93.62 45 LYS B CA 1
ATOM 2174 C C . LYS B 1 45 ? 23.922 -9.141 2.326 1 93.62 45 LYS B C 1
ATOM 2176 O O . LYS B 1 45 ? 24.422 -8.461 1.433 1 93.62 45 LYS B O 1
ATOM 2181 N N . TRP B 1 46 ? 22.703 -8.922 2.789 1 96.69 46 TRP B N 1
ATOM 2182 C CA . TRP B 1 46 ? 21.906 -7.805 2.309 1 96.69 46 TRP B CA 1
ATOM 2183 C C . TRP B 1 46 ? 22.359 -6.492 2.941 1 96.69 46 TRP B C 1
ATOM 2185 O O . TRP B 1 46 ? 22.531 -5.492 2.246 1 96.69 46 TRP B O 1
ATOM 2195 N N . ILE B 1 47 ? 22.578 -6.516 4.176 1 95.38 47 ILE B N 1
ATOM 2196 C CA . ILE B 1 47 ? 22.906 -5.312 4.934 1 95.38 47 ILE B CA 1
ATOM 2197 C C . ILE B 1 47 ? 24.203 -4.707 4.406 1 95.38 47 ILE B C 1
ATOM 2199 O O . ILE B 1 47 ? 24.328 -3.484 4.301 1 95.38 47 ILE B O 1
ATOM 2203 N N . SER B 1 48 ? 25.109 -5.512 4.039 1 94.5 48 SER B N 1
ATOM 2204 C CA . SER B 1 48 ? 26.422 -5.051 3.584 1 94.5 48 SER B CA 1
ATOM 2205 C C . SER B 1 48 ? 26.344 -4.48 2.172 1 94.5 48 SER B C 1
ATOM 2207 O O . SER B 1 48 ? 27.203 -3.701 1.763 1 94.5 48 SER B O 1
ATOM 2209 N N . GLU B 1 49 ? 25.297 -4.812 1.45 1 95.94 49 GLU B N 1
ATOM 2210 C CA . GLU B 1 49 ? 25.234 -4.438 0.041 1 95.94 49 GLU B CA 1
ATOM 2211 C C . GLU B 1 49 ? 24.281 -3.258 -0.17 1 95.94 49 GLU B C 1
ATOM 2213 O O . GLU B 1 49 ? 24.469 -2.461 -1.091 1 95.94 49 GLU B O 1
ATOM 2218 N N . LYS B 1 50 ? 23.25 -3.123 0.576 1 95.75 50 LYS B N 1
ATOM 2219 C CA . LYS B 1 50 ? 22.125 -2.248 0.311 1 95.75 50 LYS B CA 1
ATOM 2220 C C . LYS B 1 50 ? 22.562 -0.795 0.164 1 95.75 50 LYS B C 1
ATOM 2222 O O . LYS B 1 50 ? 22.062 -0.069 -0.693 1 95.75 50 LYS B O 1
ATOM 2227 N N . GLU B 1 51 ? 23.594 -0.396 0.874 1 92.56 51 GLU B N 1
ATOM 2228 C CA . GLU B 1 51 ? 24 1.005 0.856 1 92.56 51 GLU B CA 1
ATOM 2229 C C . GLU B 1 51 ? 24.875 1.31 -0.359 1 92.56 51 GLU B C 1
ATOM 2231 O O . GLU B 1 51 ? 25.109 2.475 -0.684 1 92.56 51 GLU B O 1
ATOM 2236 N N . LYS B 1 52 ? 25.281 0.278 -1.085 1 95.94 52 LYS B N 1
ATOM 2237 C CA . LYS B 1 52 ? 26.172 0.455 -2.225 1 95.94 52 LYS B CA 1
ATOM 2238 C C . LYS B 1 52 ? 25.391 0.483 -3.537 1 95.94 52 LYS B C 1
ATOM 2240 O O . LYS B 1 52 ? 25.953 0.778 -4.594 1 95.94 52 LYS B O 1
ATOM 2245 N N . LEU B 1 53 ? 24.141 0.293 -3.486 1 97.31 53 LEU B N 1
ATOM 2246 C CA . LEU B 1 53 ? 23.344 0.089 -4.695 1 97.31 53 LEU B CA 1
ATOM 2247 C C . LEU B 1 53 ? 22.812 1.415 -5.223 1 97.31 53 LEU B C 1
ATOM 2249 O O . LEU B 1 53 ? 22.312 1.484 -6.355 1 97.31 53 LEU B O 1
ATOM 2253 N N . GLY B 1 54 ? 22.844 2.447 -4.434 1 97.12 54 GLY B N 1
ATOM 2254 C CA . GLY B 1 54 ? 22.406 3.766 -4.867 1 97.12 54 GLY B CA 1
ATOM 2255 C C . GLY B 1 54 ? 20.891 3.906 -4.898 1 97.12 54 GLY B C 1
ATOM 2256 O O . GLY B 1 54 ? 20.359 4.633 -5.734 1 97.12 54 GLY B O 1
ATOM 2257 N N . LEU B 1 55 ? 20.219 3.145 -4.102 1 98.25 55 LEU B N 1
ATOM 2258 C CA . LEU B 1 55 ? 18.766 3.209 -4.016 1 98.25 55 LEU B CA 1
ATOM 2259 C C . LEU B 1 55 ? 18.328 4.363 -3.119 1 98.25 55 LEU B C 1
ATOM 2261 O O . LEU B 1 55 ? 18.938 4.621 -2.084 1 98.25 55 LEU B O 1
ATOM 2265 N N . ASP B 1 56 ? 17.25 5.082 -3.52 1 98 56 ASP B N 1
ATOM 2266 C CA . ASP B 1 56 ? 16.719 6.168 -2.703 1 98 56 ASP B CA 1
ATOM 2267 C C . ASP B 1 56 ? 16.234 5.652 -1.351 1 98 56 ASP B C 1
ATOM 2269 O O . ASP B 1 56 ? 16.422 6.305 -0.324 1 98 56 ASP B O 1
ATOM 2273 N N . PHE B 1 57 ? 15.562 4.57 -1.382 1 98.44 57 PHE B N 1
ATOM 2274 C CA . PHE B 1 57 ? 15.07 3.873 -0.196 1 98.44 57 PHE B CA 1
ATOM 2275 C C . PHE B 1 57 ? 15.57 2.434 -0.173 1 98.44 57 PHE B C 1
ATOM 2277 O O . PHE B 1 57 ? 14.867 1.521 -0.619 1 98.44 57 PHE B O 1
ATOM 2284 N N . PRO B 1 58 ? 16.766 2.197 0.338 1 98 58 PRO B N 1
ATOM 2285 C CA . PRO B 1 58 ? 17.359 0.863 0.272 1 98 58 PRO B CA 1
ATOM 2286 C C . PRO B 1 58 ? 16.516 -0.199 0.977 1 98 58 PRO B C 1
ATOM 2288 O O . PRO B 1 58 ? 16.422 -0.199 2.207 1 98 58 PRO B O 1
ATOM 2291 N N . ASN B 1 59 ? 15.945 -1.03 0.167 1 97.75 59 ASN B N 1
ATOM 2292 C CA . ASN B 1 59 ? 15.094 -2.117 0.641 1 97.75 59 ASN B CA 1
ATOM 2293 C C . ASN B 1 59 ? 14.891 -3.18 -0.437 1 97.75 59 ASN B C 1
ATOM 2295 O O . ASN B 1 59 ? 15.328 -3.006 -1.575 1 97.75 59 ASN B O 1
ATOM 2299 N N . LEU B 1 60 ? 14.367 -4.289 -0.069 1 98.31 60 LEU B N 1
ATOM 2300 C CA . LEU B 1 60 ? 13.992 -5.363 -0.986 1 98.31 60 LEU B CA 1
ATOM 2301 C C . LEU B 1 60 ? 12.477 -5.445 -1.139 1 98.31 60 LEU B C 1
ATOM 2303 O O . LEU B 1 60 ? 11.742 -5.293 -0.16 1 98.31 60 LEU B O 1
ATOM 2307 N N . PRO B 1 61 ? 11.945 -5.641 -2.348 1 98.69 61 PRO B N 1
ATOM 2308 C CA . PRO B 1 61 ? 12.664 -5.801 -3.613 1 98.69 61 PRO B CA 1
ATOM 2309 C C . PRO B 1 61 ? 13.164 -4.477 -4.184 1 98.69 61 PRO B C 1
ATOM 2311 O O . PRO B 1 61 ? 12.633 -3.414 -3.846 1 98.69 61 PRO B O 1
ATOM 2314 N N . TYR B 1 62 ? 14.195 -4.551 -4.926 1 98.88 62 TYR B N 1
ATOM 2315 C CA . TYR B 1 62 ? 14.633 -3.422 -5.738 1 98.88 62 TYR B CA 1
ATOM 2316 C C . TYR B 1 62 ? 14.805 -3.83 -7.199 1 98.88 62 TYR B C 1
ATOM 2318 O O . TYR B 1 62 ? 14.945 -5.016 -7.504 1 98.88 62 TYR B O 1
ATOM 2326 N N . LEU B 1 63 ? 14.711 -2.887 -8.117 1 98.88 63 LEU B N 1
ATOM 2327 C CA . LEU B 1 63 ? 14.945 -3.059 -9.547 1 98.88 63 LEU B CA 1
ATOM 2328 C C . LEU B 1 63 ? 15.922 -2.012 -10.07 1 98.88 63 LEU B C 1
ATOM 2330 O O . LEU B 1 63 ? 15.758 -0.818 -9.805 1 98.88 63 LEU B O 1
ATOM 2334 N N . ILE B 1 64 ? 16.953 -2.438 -10.719 1 98.56 64 ILE B N 1
ATOM 2335 C CA . ILE B 1 64 ? 17.891 -1.557 -11.406 1 98.56 64 ILE B CA 1
ATOM 2336 C C . ILE B 1 64 ? 17.781 -1.747 -12.914 1 98.56 64 ILE B C 1
ATOM 2338 O O . ILE B 1 64 ? 17.969 -2.854 -13.422 1 98.56 64 ILE B O 1
ATOM 2342 N N . ASP B 1 65 ? 17.375 -0.792 -13.609 1 98.19 65 ASP B N 1
ATOM 2343 C CA . ASP B 1 65 ? 17.234 -0.732 -15.062 1 98.19 65 ASP B CA 1
ATOM 2344 C C . ASP B 1 65 ? 18.047 0.429 -15.641 1 98.19 65 ASP B C 1
ATOM 2346 O O . ASP B 1 65 ? 17.5 1.499 -15.906 1 98.19 65 ASP B O 1
ATOM 2350 N N . GLY B 1 66 ? 19.344 0.179 -15.953 1 96.12 66 GLY B N 1
ATOM 2351 C CA . GLY B 1 66 ? 20.234 1.27 -16.328 1 96.12 66 GLY B CA 1
ATOM 2352 C C . GLY B 1 66 ? 20.391 2.305 -15.227 1 96.12 66 GLY B C 1
ATOM 2353 O O . GLY B 1 66 ? 20.781 1.974 -14.109 1 96.12 66 GLY B O 1
ATOM 2354 N N . LYS B 1 67 ? 20.031 3.49 -15.555 1 96.25 67 LYS B N 1
ATOM 2355 C CA . LYS B 1 67 ? 20.172 4.578 -14.594 1 96.25 67 LYS B CA 1
ATOM 2356 C C . LYS B 1 67 ? 18.969 4.633 -13.648 1 96.25 67 LYS B C 1
ATOM 2358 O O . LYS B 1 67 ? 19.016 5.316 -12.625 1 96.25 67 LYS B O 1
ATOM 2363 N N . THR B 1 68 ? 17.953 3.902 -13.992 1 97.75 68 THR B N 1
ATOM 2364 C CA . THR B 1 68 ? 16.734 3.908 -13.18 1 97.75 68 THR B CA 1
ATOM 2365 C C . THR B 1 68 ? 16.812 2.854 -12.086 1 97.75 68 THR B C 1
ATOM 2367 O O . THR B 1 68 ? 16.984 1.666 -12.367 1 97.75 68 THR B O 1
ATOM 2370 N N . LYS B 1 69 ? 16.719 3.283 -10.82 1 98.06 69 LYS B N 1
ATOM 2371 C CA . LYS B 1 69 ? 16.75 2.404 -9.648 1 98.06 69 LYS B CA 1
ATOM 2372 C C . LYS B 1 69 ? 15.508 2.588 -8.789 1 98.06 69 LYS B C 1
ATOM 2374 O O . LYS B 1 69 ? 15.172 3.709 -8.398 1 98.06 69 LYS B O 1
ATOM 2379 N N . LEU B 1 70 ? 14.828 1.469 -8.539 1 97.88 70 LEU B N 1
ATOM 2380 C CA . LEU B 1 70 ? 13.547 1.518 -7.844 1 97.88 70 LEU B CA 1
ATOM 2381 C C . LEU B 1 70 ? 13.531 0.557 -6.66 1 97.88 70 LEU B C 1
ATOM 2383 O O . LEU B 1 70 ? 14.141 -0.511 -6.715 1 97.88 70 LEU B O 1
ATOM 2387 N N . THR B 1 71 ? 12.805 1.037 -5.684 1 98.38 71 THR B N 1
ATOM 2388 C CA . THR B 1 71 ? 12.336 0.132 -4.641 1 98.38 71 THR B CA 1
ATOM 2389 C C . THR B 1 71 ? 10.812 0.168 -4.543 1 98.38 71 THR B C 1
ATOM 2391 O O . THR B 1 71 ? 10.148 0.838 -5.34 1 98.38 71 THR B O 1
ATOM 2394 N N . GLN B 1 72 ? 10.266 -0.56 -3.611 1 98.62 72 GLN B N 1
ATOM 2395 C CA . GLN B 1 72 ? 8.82 -0.696 -3.438 1 98.62 72 GLN B CA 1
ATOM 2396 C C . GLN B 1 72 ? 8.219 -1.58 -4.523 1 98.62 72 GLN B C 1
ATOM 2398 O O . GLN B 1 72 ? 8.164 -1.189 -5.691 1 98.62 72 GLN B O 1
ATOM 2403 N N . SER B 1 73 ? 7.652 -2.705 -4.078 1 98.62 73 SER B N 1
ATOM 2404 C CA . SER B 1 73 ? 7.207 -3.758 -4.984 1 98.62 73 SER B CA 1
ATOM 2405 C C . SER B 1 73 ? 6.145 -3.24 -5.949 1 98.62 73 SER B C 1
ATOM 2407 O O . SER B 1 73 ? 6.219 -3.494 -7.152 1 98.62 73 SER B O 1
ATOM 2409 N N . ASN B 1 74 ? 5.203 -2.414 -5.461 1 98.69 74 ASN B N 1
ATOM 2410 C CA . ASN B 1 74 ? 4.148 -1.905 -6.332 1 98.69 74 ASN B CA 1
ATOM 2411 C C . ASN B 1 74 ? 4.688 -0.881 -7.324 1 98.69 74 ASN B C 1
ATOM 2413 O O . ASN B 1 74 ? 4.203 -0.789 -8.453 1 98.69 74 ASN B O 1
ATOM 2417 N N . ALA B 1 75 ? 5.672 -0.089 -6.852 1 98.81 75 ALA B N 1
ATOM 2418 C CA . ALA B 1 75 ? 6.301 0.861 -7.766 1 98.81 75 ALA B CA 1
ATOM 2419 C C . ALA B 1 75 ? 7.031 0.136 -8.891 1 98.81 75 ALA B C 1
ATOM 2421 O O . ALA B 1 75 ? 6.973 0.558 -10.047 1 98.81 75 ALA B O 1
ATOM 2422 N N . ILE B 1 76 ? 7.691 -0.942 -8.562 1 98.88 76 ILE B N 1
ATOM 2423 C CA . ILE B 1 76 ? 8.422 -1.743 -9.539 1 98.88 76 ILE B CA 1
ATOM 2424 C C . ILE B 1 76 ? 7.441 -2.346 -10.547 1 98.88 76 ILE B C 1
ATOM 2426 O O . ILE B 1 76 ? 7.668 -2.279 -11.758 1 98.88 76 ILE B O 1
ATOM 2430 N N . LEU B 1 77 ? 6.355 -2.885 -10.039 1 98.88 77 LEU B N 1
ATOM 2431 C CA . LEU B 1 77 ? 5.34 -3.469 -10.914 1 98.88 77 LEU B CA 1
ATOM 2432 C C . LEU B 1 77 ? 4.793 -2.43 -11.883 1 98.88 77 LEU B C 1
ATOM 2434 O O . LEU B 1 77 ? 4.695 -2.688 -13.086 1 98.88 77 LEU B O 1
ATOM 2438 N N . ARG B 1 78 ? 4.477 -1.269 -11.398 1 98.75 78 ARG B N 1
ATOM 2439 C CA . ARG B 1 78 ? 3.916 -0.22 -12.242 1 98.75 78 ARG B CA 1
ATOM 2440 C C . ARG B 1 78 ? 4.934 0.256 -13.273 1 98.75 78 ARG B C 1
ATOM 2442 O O . ARG B 1 78 ? 4.574 0.573 -14.414 1 98.75 78 ARG B O 1
ATOM 2449 N N . TYR B 1 79 ? 6.164 0.357 -12.875 1 98.81 79 TYR B N 1
ATOM 2450 C CA . TYR B 1 79 ? 7.227 0.769 -13.781 1 98.81 79 TYR B CA 1
ATOM 2451 C C . TYR B 1 79 ? 7.32 -0.175 -14.977 1 98.81 79 TYR B C 1
ATOM 2453 O O . TYR B 1 79 ? 7.289 0.265 -16.125 1 98.81 79 TYR B O 1
ATOM 2461 N N . ILE B 1 80 ? 7.387 -1.474 -14.711 1 98.81 80 ILE B N 1
ATOM 2462 C CA . ILE B 1 80 ? 7.473 -2.471 -15.773 1 98.81 80 ILE B CA 1
ATOM 2463 C C . ILE B 1 80 ? 6.188 -2.451 -16.609 1 98.81 80 ILE B C 1
ATOM 2465 O O . ILE B 1 80 ? 6.234 -2.508 -17.828 1 98.81 80 ILE B O 1
ATOM 2469 N N . ALA B 1 81 ? 5.102 -2.367 -15.898 1 98.81 81 ALA B N 1
ATOM 2470 C CA . ALA B 1 81 ? 3.803 -2.391 -16.562 1 98.81 81 ALA B CA 1
ATOM 2471 C C . ALA B 1 81 ? 3.658 -1.218 -17.531 1 98.81 81 ALA B C 1
ATOM 2473 O O . ALA B 1 81 ? 3.129 -1.374 -18.625 1 98.81 81 ALA B O 1
ATOM 2474 N N . ARG B 1 82 ? 4.086 -0.026 -17.094 1 98.19 82 ARG B N 1
ATOM 2475 C CA . ARG B 1 82 ? 3.979 1.152 -17.953 1 98.19 82 ARG B CA 1
ATOM 2476 C C . ARG B 1 82 ? 4.781 0.971 -19.234 1 98.19 82 ARG B C 1
ATOM 2478 O O . ARG B 1 82 ? 4.336 1.373 -20.312 1 98.19 82 ARG B O 1
ATOM 2485 N N . LYS B 1 83 ? 5.895 0.367 -19.172 1 97.62 83 LYS B N 1
ATOM 2486 C CA . LYS B 1 83 ? 6.758 0.139 -20.328 1 97.62 83 LYS B CA 1
ATOM 2487 C C . LYS B 1 83 ? 6.086 -0.79 -21.328 1 97.62 83 LYS B C 1
ATOM 2489 O O . LYS B 1 83 ? 6.449 -0.799 -22.516 1 97.62 83 LYS B O 1
ATOM 2494 N N . HIS B 1 84 ? 5.137 -1.53 -20.906 1 98.31 84 HIS B N 1
ATOM 2495 C CA . HIS B 1 84 ? 4.547 -2.553 -21.766 1 98.31 84 HIS B CA 1
ATOM 2496 C C . HIS B 1 84 ? 3.047 -2.33 -21.938 1 98.31 84 HIS B C 1
ATOM 2498 O O . HIS B 1 84 ? 2.324 -3.238 -22.344 1 98.31 84 HIS B O 1
ATOM 2504 N N . HIS B 1 85 ? 2.533 -1.184 -21.484 1 97.69 85 HIS B N 1
ATOM 2505 C CA . HIS B 1 85 ? 1.137 -0.793 -21.641 1 97.69 85 HIS B CA 1
ATOM 2506 C C . HIS B 1 85 ? 0.21 -1.77 -20.922 1 97.69 85 HIS B C 1
ATOM 2508 O O . HIS B 1 85 ? -0.792 -2.211 -21.484 1 97.69 85 HIS B O 1
ATOM 2514 N N . LEU B 1 86 ? 0.562 -2.076 -19.703 1 98.75 86 LEU B N 1
ATOM 2515 C CA . LEU B 1 86 ? -0.182 -3.045 -18.906 1 98.75 86 LEU B CA 1
ATOM 2516 C C . LEU B 1 86 ? -0.765 -2.391 -17.672 1 98.75 86 LEU B C 1
ATOM 2518 O O . LEU B 1 86 ? -0.971 -3.057 -16.641 1 98.75 86 LEU B O 1
ATOM 2522 N N . CYS B 1 87 ? -1.029 -1.06 -17.672 1 98.38 87 CYS B N 1
ATOM 2523 C CA . CYS B 1 87 ? -1.525 -0.354 -16.5 1 98.38 87 CYS B CA 1
ATOM 2524 C C . CYS B 1 87 ? -3.016 -0.06 -16.625 1 98.38 87 CYS B C 1
ATOM 2526 O O . CYS B 1 87 ? -3.635 0.45 -15.688 1 98.38 87 CYS B O 1
ATOM 2528 N N . GLY B 1 88 ? -3.631 -0.444 -17.656 1 97.69 88 GLY B N 1
ATOM 2529 C CA . GLY B 1 88 ? -4.977 0.007 -17.969 1 97.69 88 GLY B CA 1
ATOM 2530 C C . GLY B 1 88 ? -5.004 1.211 -18.891 1 97.69 88 GLY B C 1
ATOM 2531 O O . GLY B 1 88 ? -4.051 1.992 -18.938 1 97.69 88 GLY B O 1
ATOM 2532 N N . GLU B 1 89 ? -6.105 1.38 -19.625 1 96.38 89 GLU B N 1
ATOM 2533 C CA . GLU B 1 89 ? -6.152 2.42 -20.656 1 96.38 89 GLU B CA 1
ATOM 2534 C C . GLU B 1 89 ? -7.301 3.391 -20.406 1 96.38 89 GLU B C 1
ATOM 2536 O O . GLU B 1 89 ? -7.188 4.582 -20.703 1 96.38 89 GLU B O 1
ATOM 2541 N N . THR B 1 90 ? -8.391 2.902 -19.969 1 97.38 90 THR B N 1
ATOM 2542 C CA . THR B 1 90 ? -9.555 3.742 -19.703 1 97.38 90 THR B CA 1
ATOM 2543 C C . THR B 1 90 ? -9.625 4.133 -18.234 1 97.38 90 THR B C 1
ATOM 2545 O O . THR B 1 90 ? -9.047 3.459 -17.375 1 97.38 90 THR B O 1
ATOM 2548 N N . GLU B 1 91 ? -10.305 5.223 -17.984 1 97.19 91 GLU B N 1
ATOM 2549 C CA . GLU B 1 91 ? -10.477 5.652 -16.594 1 97.19 91 GLU B CA 1
ATOM 2550 C C . GLU B 1 91 ? -11.094 4.543 -15.75 1 97.19 91 GLU B C 1
ATOM 2552 O O . GLU B 1 91 ? -10.703 4.348 -14.602 1 97.19 91 GLU B O 1
ATOM 2557 N N . GLU B 1 92 ? -12.023 3.834 -16.312 1 97.38 92 GLU B N 1
ATOM 2558 C CA . GLU B 1 92 ? -12.641 2.721 -15.586 1 97.38 92 GLU B CA 1
ATOM 2559 C C . GLU B 1 92 ? -11.609 1.652 -15.242 1 97.38 92 GLU B C 1
ATOM 2561 O O . GLU B 1 92 ? -11.586 1.146 -14.117 1 97.38 92 GLU B O 1
ATOM 2566 N N . GLU B 1 93 ? -10.781 1.31 -16.188 1 98.38 93 GLU B N 1
ATOM 2567 C CA . GLU B 1 93 ? -9.727 0.321 -15.945 1 98.38 93 GLU B CA 1
ATOM 2568 C C . GLU B 1 93 ? -8.734 0.812 -14.906 1 98.38 93 GLU B C 1
ATOM 2570 O O . GLU B 1 93 ? -8.305 0.048 -14.031 1 98.38 93 GLU B O 1
ATOM 2575 N N . LEU B 1 94 ? -8.398 2.096 -14.992 1 98.44 94 LEU B N 1
ATOM 2576 C CA . LEU B 1 94 ? -7.422 2.662 -14.062 1 98.44 94 LEU B CA 1
ATOM 2577 C C . LEU B 1 94 ? -7.953 2.627 -12.633 1 98.44 94 LEU B C 1
ATOM 2579 O O . LEU B 1 94 ? -7.207 2.316 -11.695 1 98.44 94 LEU B O 1
ATOM 2583 N N . ILE B 1 95 ? -9.203 2.908 -12.477 1 98.5 95 ILE B N 1
ATOM 2584 C CA . ILE B 1 95 ? -9.852 2.871 -11.172 1 98.5 95 ILE B CA 1
ATOM 2585 C C . ILE B 1 95 ? -9.805 1.451 -10.609 1 98.5 95 ILE B C 1
ATOM 2587 O O . ILE B 1 95 ? -9.43 1.244 -9.453 1 98.5 95 ILE B O 1
ATOM 2591 N N . ARG B 1 96 ? -10.141 0.477 -11.422 1 98.75 96 ARG B N 1
ATOM 2592 C CA . ARG B 1 96 ? -10.164 -0.916 -10.992 1 98.75 96 ARG B CA 1
ATOM 2593 C C . ARG B 1 96 ? -8.766 -1.402 -10.641 1 98.75 96 ARG B C 1
ATOM 2595 O O . ARG B 1 96 ? -8.578 -2.125 -9.656 1 98.75 96 ARG B O 1
ATOM 2602 N N . VAL B 1 97 ? -7.766 -0.942 -11.422 1 98.81 97 VAL B N 1
ATOM 2603 C CA . VAL B 1 97 ? -6.371 -1.303 -11.188 1 98.81 97 VAL B CA 1
ATOM 2604 C C . VAL B 1 97 ? -5.914 -0.742 -9.844 1 98.81 97 VAL B C 1
ATOM 2606 O O . VAL B 1 97 ? -5.352 -1.468 -9.016 1 98.81 97 VAL B O 1
ATOM 2609 N N . ASP B 1 98 ? -6.199 0.507 -9.578 1 98.75 98 ASP B N 1
ATOM 2610 C CA . ASP B 1 98 ? -5.762 1.16 -8.344 1 98.75 98 ASP B CA 1
ATOM 2611 C C . ASP B 1 98 ? -6.406 0.515 -7.121 1 98.75 98 ASP B C 1
ATOM 2613 O O . ASP B 1 98 ? -5.738 0.265 -6.117 1 98.75 98 ASP B O 1
ATOM 2617 N N . MET B 1 99 ? -7.668 0.229 -7.223 1 98.81 99 MET B N 1
ATOM 2618 C CA . MET B 1 99 ? -8.375 -0.375 -6.098 1 98.81 99 MET B CA 1
ATOM 2619 C C . MET B 1 99 ? -7.867 -1.79 -5.832 1 98.81 99 MET B C 1
ATOM 2621 O O . MET B 1 99 ? -7.559 -2.141 -4.695 1 98.81 99 MET B O 1
ATOM 2625 N N . LEU B 1 100 ? -7.75 -2.555 -6.883 1 98.88 100 LEU B N 1
ATOM 2626 C CA . LEU B 1 100 ? -7.355 -3.951 -6.719 1 98.88 100 LEU B CA 1
ATOM 2627 C C . LEU B 1 100 ? -5.926 -4.055 -6.199 1 98.88 100 LEU B C 1
ATOM 2629 O O . LEU B 1 100 ? -5.637 -4.891 -5.34 1 98.88 100 LEU B O 1
ATOM 2633 N N . GLU B 1 101 ? -5.039 -3.236 -6.754 1 98.81 101 GLU B N 1
ATOM 2634 C CA . GLU B 1 101 ? -3.654 -3.242 -6.289 1 98.81 101 GLU B CA 1
ATOM 2635 C C . GLU B 1 101 ? -3.582 -3.105 -4.773 1 98.81 101 GLU B C 1
ATOM 2637 O O . GLU B 1 101 ? -2.91 -3.895 -4.105 1 98.81 101 GLU B O 1
ATOM 2642 N N . ASN B 1 102 ? -4.273 -2.133 -4.262 1 98.75 102 ASN B N 1
ATOM 2643 C CA . ASN B 1 102 ? -4.254 -1.876 -2.824 1 98.75 102 ASN B CA 1
ATOM 2644 C C . ASN B 1 102 ? -4.973 -2.977 -2.049 1 98.75 102 ASN B C 1
ATOM 2646 O O . ASN B 1 102 ? -4.484 -3.434 -1.016 1 98.75 102 ASN B O 1
ATOM 2650 N N . GLN B 1 103 ? -6.098 -3.455 -2.576 1 98.75 103 GLN B N 1
ATOM 2651 C CA . GLN B 1 103 ? -6.887 -4.473 -1.894 1 98.75 103 GLN B CA 1
ATOM 2652 C C . GLN B 1 103 ? -6.129 -5.793 -1.804 1 98.75 103 GLN B C 1
ATOM 2654 O O . GLN B 1 103 ? -6.125 -6.441 -0.755 1 98.75 103 GLN B O 1
ATOM 2659 N N . VAL B 1 104 ? -5.512 -6.141 -2.865 1 98.75 104 VAL B N 1
ATOM 2660 C CA . VAL B 1 104 ? -4.781 -7.402 -2.902 1 98.75 104 VAL B CA 1
ATOM 2661 C C . VAL B 1 104 ? -3.568 -7.328 -1.977 1 98.75 104 VAL B C 1
ATOM 2663 O O . VAL B 1 104 ? -3.217 -8.312 -1.323 1 98.75 104 VAL B O 1
ATOM 2666 N N . MET B 1 105 ? -2.92 -6.172 -1.928 1 98.31 105 MET B N 1
ATOM 2667 C CA . MET B 1 105 ? -1.78 -6.008 -1.029 1 98.31 105 MET B CA 1
ATOM 2668 C C . MET B 1 105 ? -2.209 -6.16 0.427 1 98.31 105 MET B C 1
ATOM 2670 O O . MET B 1 105 ? -1.506 -6.785 1.224 1 98.31 105 MET B O 1
ATOM 2674 N N . ASP B 1 106 ? -3.416 -5.586 0.786 1 98.12 106 ASP B N 1
ATOM 2675 C CA . ASP B 1 106 ? -3.957 -5.801 2.125 1 98.12 106 ASP B CA 1
ATOM 2676 C C . ASP B 1 106 ? -4.168 -7.285 2.4 1 98.12 106 ASP B C 1
ATOM 2678 O O . ASP B 1 106 ? -3.84 -7.773 3.484 1 98.12 106 ASP B O 1
ATOM 2682 N N . PHE B 1 107 ? -4.715 -7.938 1.438 1 98.75 107 PHE B N 1
ATOM 2683 C CA . PHE B 1 107 ? -4.996 -9.367 1.534 1 98.75 107 PHE B CA 1
ATOM 2684 C C . PHE B 1 107 ? -3.709 -10.164 1.706 1 98.75 107 PHE B C 1
ATOM 2686 O O . PHE B 1 107 ? -3.625 -11.039 2.57 1 98.75 107 PHE B O 1
ATOM 2693 N N . ARG B 1 108 ? -2.705 -9.812 0.939 1 98.56 108 ARG B N 1
ATOM 2694 C CA . ARG B 1 108 ? -1.395 -10.445 1.024 1 98.56 108 ARG B CA 1
ATOM 2695 C C . ARG B 1 108 ? -0.787 -10.258 2.412 1 98.56 108 ARG B C 1
ATOM 2697 O O . ARG B 1 108 ? -0.286 -11.219 3.006 1 98.56 108 ARG B O 1
ATOM 2704 N N . MET B 1 109 ? -0.817 -9.086 2.922 1 97.56 109 MET B N 1
ATOM 2705 C CA . MET B 1 109 ? -0.158 -8.766 4.184 1 97.56 109 MET B CA 1
ATOM 2706 C C . MET B 1 109 ? -0.83 -9.492 5.348 1 97.56 109 MET B C 1
ATOM 2708 O O . MET B 1 109 ? -0.174 -9.836 6.332 1 97.56 109 MET B O 1
ATOM 2712 N N . ALA B 1 110 ? -2.135 -9.727 5.234 1 97.94 110 ALA B N 1
ATOM 2713 C CA . ALA B 1 110 ? -2.834 -10.469 6.277 1 97.94 110 ALA B CA 1
ATOM 2714 C C . ALA B 1 110 ? -2.23 -11.859 6.457 1 97.94 110 ALA B C 1
ATOM 2716 O O . ALA 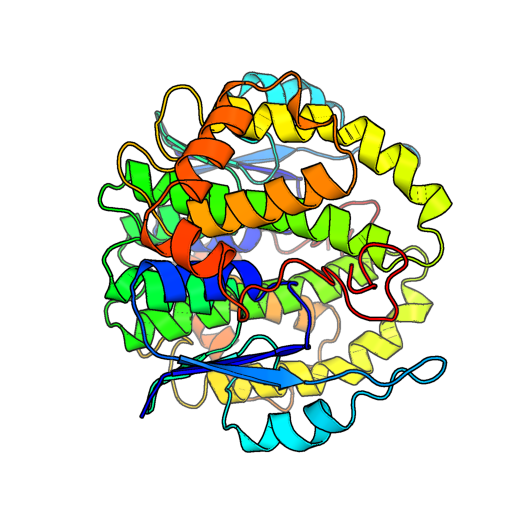B 1 110 ? -1.973 -12.289 7.586 1 97.94 110 ALA B O 1
ATOM 2717 N N . LEU B 1 111 ? -1.975 -12.531 5.387 1 98.62 111 LEU B N 1
ATOM 2718 C CA . LEU B 1 111 ? -1.383 -13.867 5.465 1 98.62 111 LEU B CA 1
ATOM 2719 C C . LEU B 1 111 ? 0.072 -13.789 5.918 1 98.62 111 LEU B C 1
ATOM 2721 O O . LEU B 1 111 ? 0.524 -14.617 6.711 1 98.62 111 LEU B O 1
ATOM 2725 N N . VAL B 1 112 ? 0.822 -12.773 5.402 1 98.19 112 VAL B N 1
ATOM 2726 C CA . VAL B 1 112 ? 2.217 -12.578 5.789 1 98.19 112 VAL B CA 1
ATOM 2727 C C . VAL B 1 112 ? 2.311 -12.375 7.297 1 98.19 112 VAL B C 1
ATOM 2729 O O . VAL B 1 112 ? 3.139 -13 7.965 1 98.19 112 VAL B O 1
ATOM 2732 N N . MET B 1 113 ? 1.441 -11.586 7.828 1 97 113 MET B N 1
ATOM 2733 C CA . MET B 1 113 ? 1.479 -11.234 9.242 1 97 113 MET B CA 1
ATOM 2734 C C . MET B 1 113 ? 1.31 -12.469 10.117 1 97 113 MET B C 1
ATOM 2736 O O . MET B 1 113 ? 2.047 -12.656 11.086 1 97 113 MET B O 1
ATOM 2740 N N . ILE B 1 114 ? 0.375 -13.32 9.805 1 98.19 114 ILE B N 1
ATOM 2741 C CA . ILE B 1 114 ? 0.172 -14.484 10.664 1 98.19 114 ILE B CA 1
ATOM 2742 C C . ILE B 1 114 ? 1.288 -15.5 10.43 1 98.19 114 ILE B C 1
ATOM 2744 O O . ILE B 1 114 ? 1.679 -16.234 11.352 1 98.19 114 ILE B O 1
ATOM 2748 N N . SER B 1 115 ? 1.866 -15.531 9.203 1 98.62 115 SER B N 1
ATOM 2749 C CA . SER B 1 115 ? 2.922 -16.484 8.875 1 98.62 115 SER B CA 1
ATOM 2750 C C . SER B 1 115 ? 4.188 -16.203 9.672 1 98.62 115 SER B C 1
ATOM 2752 O O . SER B 1 115 ? 4.957 -17.109 9.969 1 98.62 115 SER B O 1
ATOM 2754 N N . TYR B 1 116 ? 4.43 -14.953 10.016 1 97.75 116 TYR B N 1
ATOM 2755 C CA . TYR B 1 116 ? 5.652 -14.578 10.711 1 97.75 116 TYR B CA 1
ATOM 2756 C C . TYR B 1 116 ? 5.402 -14.422 12.203 1 97.75 116 TYR B C 1
ATOM 2758 O O . TYR B 1 116 ? 6.324 -14.117 12.969 1 97.75 116 TYR B O 1
ATOM 2766 N N . ASN B 1 117 ? 4.191 -14.617 12.609 1 97.75 117 ASN B N 1
ATOM 2767 C CA . ASN B 1 117 ? 3.848 -14.43 14.016 1 97.75 117 ASN B CA 1
ATOM 2768 C C . ASN B 1 117 ? 4.207 -15.656 14.844 1 97.75 117 ASN B C 1
ATOM 2770 O O . ASN B 1 117 ? 3.896 -16.781 14.461 1 97.75 117 ASN B O 1
ATOM 2774 N N . PRO B 1 118 ? 4.785 -15.375 16.031 1 96.44 118 PRO B N 1
ATOM 2775 C CA . PRO B 1 118 ? 5.094 -16.516 16.891 1 96.44 118 PRO B CA 1
ATOM 2776 C C . PRO B 1 118 ? 3.844 -17.281 17.312 1 96.44 118 PRO B C 1
ATOM 2778 O O . PRO B 1 118 ? 3.924 -18.484 17.609 1 96.44 118 PRO B O 1
ATOM 2781 N N . ASP B 1 119 ? 2.752 -16.719 17.312 1 97.62 119 ASP B N 1
ATOM 2782 C CA . ASP B 1 119 ? 1.486 -17.344 17.688 1 97.62 119 ASP B CA 1
ATOM 2783 C C . ASP B 1 119 ? 0.707 -17.797 16.453 1 97.62 119 ASP B C 1
ATOM 2785 O O . ASP B 1 119 ? -0.523 -17.734 16.438 1 97.62 119 ASP B O 1
ATOM 2789 N N . PHE B 1 120 ? 1.381 -18.219 15.406 1 98.25 120 PHE B N 1
ATOM 2790 C CA . PHE B 1 120 ? 0.801 -18.609 14.125 1 98.25 120 PHE B CA 1
ATOM 2791 C C . PHE B 1 120 ? -0.346 -19.594 14.328 1 98.25 120 PHE B C 1
ATOM 2793 O O . PHE B 1 120 ? -1.442 -19.391 13.805 1 98.25 120 PHE B O 1
ATOM 2800 N N . GLU B 1 121 ? -0.141 -20.625 15.094 1 98.25 121 GLU B N 1
ATOM 2801 C CA . GLU B 1 121 ? -1.143 -21.672 15.273 1 98.25 121 GLU B CA 1
ATOM 2802 C C . GLU B 1 121 ? -2.408 -21.109 15.93 1 98.25 121 GLU B C 1
ATOM 2804 O O . GLU B 1 121 ? -3.514 -21.578 15.641 1 98.25 121 GLU B O 1
ATOM 2809 N N . LYS B 1 122 ? -2.209 -20.078 16.812 1 98.06 122 LYS B N 1
ATOM 2810 C CA . LYS B 1 122 ? -3.344 -19.453 17.484 1 98.06 122 LYS B CA 1
ATOM 2811 C C . LYS B 1 122 ? -4.098 -18.531 16.547 1 98.06 122 LYS B C 1
ATOM 2813 O O . LYS B 1 122 ? -5.312 -18.359 16.672 1 98.06 122 LYS B O 1
ATOM 2818 N N . LEU B 1 123 ? -3.434 -18 15.578 1 98.25 123 LEU B N 1
ATOM 2819 C CA . LEU B 1 123 ? -4.004 -16.984 14.711 1 98.25 123 LEU B CA 1
ATOM 2820 C C . LEU B 1 123 ? -4.598 -17.609 13.453 1 98.25 123 LEU B C 1
ATOM 2822 O O . LEU B 1 123 ? -5.531 -17.047 12.859 1 98.25 123 LEU B O 1
ATOM 2826 N N . LYS B 1 124 ? -4.129 -18.719 13.07 1 98.31 124 LYS B N 1
ATOM 2827 C CA . LYS B 1 124 ? -4.484 -19.391 11.82 1 98.31 124 LYS B CA 1
ATOM 2828 C C . LYS B 1 124 ? -5.988 -19.625 11.734 1 98.31 124 LYS B C 1
ATOM 2830 O O . LYS B 1 124 ? -6.605 -19.344 10.703 1 98.31 124 LYS B O 1
ATOM 2835 N N . PRO B 1 125 ? -6.703 -20.094 12.781 1 98.38 125 PRO B N 1
ATOM 2836 C CA . PRO B 1 125 ? -8.148 -20.328 12.68 1 98.38 125 PRO B CA 1
ATOM 2837 C C . PRO B 1 125 ? -8.922 -19.047 12.359 1 98.38 125 PRO B C 1
ATOM 2839 O O . PRO B 1 125 ? -9.875 -19.078 11.578 1 98.38 125 PRO B O 1
ATOM 2842 N N . GLY B 1 126 ? -8.523 -17.953 12.977 1 98.38 126 GLY B N 1
ATOM 2843 C CA . GLY B 1 126 ? -9.172 -16.688 12.68 1 98.38 126 GLY B CA 1
ATOM 2844 C C . GLY B 1 126 ? -9.008 -16.266 11.234 1 98.38 126 GLY B C 1
ATOM 2845 O O . GLY B 1 126 ? -9.961 -15.773 10.617 1 98.38 126 GLY B O 1
ATOM 2846 N N . TYR B 1 127 ? -7.84 -16.484 10.734 1 98.62 127 TYR B N 1
ATOM 2847 C CA . TYR B 1 127 ? -7.582 -16.172 9.336 1 98.62 127 TYR B CA 1
ATOM 2848 C C . TYR B 1 127 ? -8.469 -17.016 8.422 1 98.62 127 TYR B C 1
ATOM 2850 O O . TYR B 1 127 ? -9.094 -16.484 7.5 1 98.62 127 TYR B O 1
ATOM 2858 N N . LEU B 1 128 ? -8.516 -18.297 8.688 1 98.62 128 LEU B N 1
ATOM 2859 C CA . LEU B 1 128 ? -9.273 -19.219 7.848 1 98.62 128 LEU B CA 1
ATOM 2860 C C . LEU B 1 128 ? -10.766 -18.922 7.926 1 98.62 128 LEU B C 1
ATOM 2862 O O . LEU B 1 128 ? -11.492 -19.078 6.938 1 98.62 128 LEU B O 1
ATOM 2866 N N . GLU B 1 129 ? -11.219 -18.484 9.07 1 98.38 129 GLU B N 1
ATOM 2867 C CA . GLU B 1 129 ? -12.625 -18.141 9.25 1 98.38 129 GLU B CA 1
ATOM 2868 C C . GLU B 1 129 ? -13.008 -16.953 8.367 1 98.38 129 GLU B C 1
ATOM 2870 O O . GLU B 1 129 ? -14.117 -16.906 7.836 1 98.38 129 GLU B O 1
ATOM 2875 N N . GLN B 1 130 ? -12.164 -16.016 8.172 1 98.12 130 GLN B N 1
ATOM 2876 C CA . GLN B 1 130 ? -12.445 -14.797 7.43 1 98.12 130 GLN B CA 1
ATOM 2877 C C . GLN B 1 130 ? -12.172 -14.977 5.941 1 98.12 130 GLN B C 1
ATOM 2879 O O . GLN B 1 130 ? -12.625 -14.18 5.117 1 98.12 130 GLN B O 1
ATOM 2884 N N . LEU B 1 131 ? -11.445 -16 5.586 1 98.62 131 LEU B N 1
ATOM 2885 C CA . LEU B 1 131 ? -10.898 -16.203 4.246 1 98.62 131 LEU B CA 1
ATOM 2886 C C . LEU B 1 131 ? -12.008 -16.266 3.209 1 98.62 131 LEU B C 1
ATOM 2888 O O . LEU B 1 131 ? -11.953 -15.594 2.184 1 98.62 131 LEU B O 1
ATOM 2892 N N . PRO B 1 132 ? -13.117 -17 3.391 1 98.56 132 PRO B N 1
ATOM 2893 C CA . PRO B 1 132 ? -14.164 -17.078 2.367 1 98.56 132 PRO B CA 1
ATOM 2894 C C . PRO B 1 132 ? -14.797 -15.711 2.072 1 98.56 132 PRO B C 1
ATOM 2896 O O . PRO B 1 132 ? -15.094 -15.406 0.915 1 98.56 132 PRO B O 1
ATOM 2899 N N . GLY B 1 133 ? -15.016 -14.922 3.146 1 98.19 133 GLY B N 1
ATOM 2900 C CA . GLY B 1 133 ? -15.562 -13.586 2.947 1 98.19 133 GLY B CA 1
ATOM 2901 C C . GLY B 1 133 ? -14.68 -12.695 2.104 1 98.19 133 GLY B C 1
ATOM 2902 O O . GLY B 1 133 ? -15.164 -11.953 1.247 1 98.19 133 GLY B O 1
ATOM 2903 N N . LYS B 1 134 ? -13.422 -12.797 2.355 1 98.44 134 LYS B N 1
ATOM 2904 C CA . LYS B 1 134 ? -12.469 -12.008 1.572 1 98.44 134 LYS B CA 1
ATOM 2905 C C . LYS B 1 134 ? -12.461 -12.461 0.114 1 98.44 134 LYS B C 1
ATOM 2907 O O . LYS B 1 134 ? -12.477 -11.633 -0.796 1 98.44 134 LYS B O 1
ATOM 2912 N N . LEU B 1 135 ? -12.414 -13.742 -0.137 1 98.88 135 LEU B N 1
ATOM 2913 C CA . LEU B 1 135 ? -12.383 -14.297 -1.488 1 98.88 135 LEU B CA 1
ATOM 2914 C C . LEU B 1 135 ? -13.672 -13.961 -2.236 1 98.88 135 LEU B C 1
ATOM 2916 O O . LEU B 1 135 ? -13.648 -13.742 -3.451 1 98.88 135 LEU B O 1
ATOM 2920 N N . LYS B 1 136 ? -14.734 -13.922 -1.521 1 98.75 136 LYS B N 1
ATOM 2921 C CA . LYS B 1 136 ? -16.016 -13.562 -2.125 1 98.75 136 LYS B CA 1
ATOM 2922 C C . LYS B 1 136 ? -15.969 -12.164 -2.723 1 98.75 136 LYS B C 1
ATOM 2924 O O . LYS B 1 136 ? -16.5 -11.93 -3.811 1 98.75 136 LYS B O 1
ATOM 2929 N N . LEU B 1 137 ? -15.406 -11.234 -2.037 1 98.62 137 LEU B N 1
ATOM 2930 C CA . LEU B 1 137 ? -15.297 -9.867 -2.527 1 98.62 137 LEU B CA 1
ATOM 2931 C C . LEU B 1 137 ? -14.492 -9.82 -3.824 1 98.62 137 LEU B C 1
ATOM 2933 O O . LEU B 1 137 ? -14.867 -9.117 -4.766 1 98.62 137 LEU B O 1
ATOM 2937 N N . PHE B 1 138 ? -13.367 -10.547 -3.877 1 98.88 138 PHE B N 1
ATOM 2938 C CA . PHE B 1 138 ? -12.57 -10.594 -5.094 1 98.88 138 PHE B CA 1
ATOM 2939 C C . PHE B 1 138 ? -13.344 -11.258 -6.227 1 98.88 138 PHE B C 1
ATOM 2941 O O . PHE B 1 138 ? -13.258 -10.828 -7.379 1 98.88 138 PHE B O 1
ATOM 2948 N N . SER B 1 139 ? -14.039 -12.32 -5.875 1 98.88 139 SER B N 1
ATOM 2949 C CA . SER B 1 139 ? -14.867 -13 -6.863 1 98.88 139 SER B CA 1
ATOM 2950 C C . SER B 1 139 ? -15.906 -12.055 -7.465 1 98.88 139 SER B C 1
ATOM 2952 O O . SER B 1 139 ? -16.062 -12 -8.688 1 98.88 139 SER B O 1
ATOM 2954 N N . GLN B 1 140 ? -16.594 -11.305 -6.629 1 98.62 140 GLN B N 1
ATOM 2955 C CA . GLN B 1 140 ? -17.594 -10.344 -7.074 1 98.62 140 GLN B CA 1
ATOM 2956 C C . GLN B 1 140 ? -16.953 -9.227 -7.895 1 98.62 140 GLN B C 1
ATOM 2958 O O . GLN B 1 140 ? -17.531 -8.773 -8.891 1 98.62 140 GLN B O 1
ATOM 2963 N N . PHE B 1 141 ? -15.836 -8.797 -7.488 1 98.75 141 PHE B N 1
ATOM 2964 C CA . PHE B 1 141 ? -15.125 -7.734 -8.195 1 98.75 141 PHE B CA 1
ATOM 2965 C C . PHE B 1 141 ? -14.727 -8.18 -9.594 1 98.75 141 PHE B C 1
ATOM 2967 O O . PHE B 1 141 ? -14.828 -7.41 -10.547 1 98.75 141 PHE B O 1
ATOM 2974 N N . LEU B 1 142 ? -14.242 -9.422 -9.727 1 98.75 142 LEU B N 1
ATOM 2975 C CA . LEU B 1 142 ? -13.914 -9.984 -11.039 1 98.75 142 LEU B CA 1
ATOM 2976 C C . LEU B 1 142 ? -15.164 -10.109 -11.898 1 98.75 142 LEU B C 1
ATOM 2978 O O . LEU B 1 142 ? -15.164 -9.695 -13.062 1 98.75 142 LEU B O 1
ATOM 2982 N N . GLY B 1 143 ? -16.203 -10.719 -11.336 1 98.31 143 GLY B N 1
ATOM 2983 C CA . GLY B 1 143 ? -17.438 -10.945 -12.062 1 98.31 143 GLY B CA 1
ATOM 2984 C C . GLY B 1 143 ? -17.25 -11.828 -13.281 1 98.31 143 GLY B C 1
ATOM 2985 O O . GLY B 1 143 ? -16.672 -12.914 -13.188 1 98.31 143 GLY B O 1
ATOM 2986 N N . ASP B 1 144 ? -17.719 -11.32 -14.383 1 97.62 144 ASP B N 1
ATOM 2987 C CA . ASP B 1 144 ? -17.641 -12.102 -15.609 1 97.62 144 ASP B CA 1
ATOM 2988 C C . ASP B 1 144 ? -16.484 -11.648 -16.484 1 97.62 144 ASP B C 1
ATOM 2990 O O . ASP B 1 144 ? -16.344 -12.094 -17.625 1 97.62 144 ASP B O 1
ATOM 2994 N N . ARG B 1 145 ? -15.711 -10.797 -15.953 1 97.94 145 ARG B N 1
ATOM 2995 C CA . ARG B 1 145 ? -14.586 -10.281 -16.719 1 97.94 145 ARG B CA 1
ATOM 2996 C C . ARG B 1 145 ? -13.5 -11.344 -16.859 1 97.94 145 ARG B C 1
ATOM 2998 O O . ARG B 1 145 ? -13.328 -12.195 -15.992 1 97.94 145 ARG B O 1
ATOM 3005 N N . LYS B 1 146 ? -12.805 -11.211 -17.953 1 98.06 146 LYS B N 1
ATOM 3006 C CA . LYS B 1 146 ? -11.68 -12.109 -18.188 1 98.06 146 LYS B CA 1
ATOM 3007 C C . LYS B 1 146 ? -10.531 -11.82 -17.234 1 98.06 146 LYS B C 1
ATOM 3009 O O . LYS B 1 146 ? -9.891 -12.742 -16.719 1 98.06 146 LYS B O 1
ATOM 3014 N N . TRP B 1 147 ? -10.219 -10.555 -17.109 1 98.81 147 TRP B N 1
ATOM 3015 C CA . TRP B 1 147 ? -9.195 -10.055 -16.188 1 98.81 147 TRP B CA 1
ATOM 3016 C C . TRP B 1 147 ? -9.789 -9.039 -15.227 1 98.81 147 TRP B C 1
ATOM 3018 O O . TRP B 1 147 ? -10.883 -8.516 -15.453 1 98.81 147 TRP B O 1
ATOM 3028 N N . PHE B 1 148 ? -9.094 -8.734 -14.148 1 98.81 148 PHE B N 1
ATOM 3029 C CA . PHE B 1 148 ? -9.68 -7.965 -13.055 1 98.81 148 PHE B CA 1
ATOM 3030 C C . PHE B 1 148 ? -9.953 -6.527 -13.492 1 98.81 148 PHE B C 1
ATOM 3032 O O . PHE B 1 148 ? -10.906 -5.906 -13.016 1 98.81 148 PHE B O 1
ATOM 3039 N N . ALA B 1 149 ? -9.125 -6 -14.352 1 98 149 ALA B N 1
ATOM 3040 C CA . ALA B 1 149 ? -9.352 -4.625 -14.781 1 98 149 ALA B CA 1
ATOM 3041 C C . ALA B 1 149 ? -10.352 -4.566 -15.938 1 98 149 ALA B C 1
ATOM 3043 O O . ALA B 1 149 ? -10.867 -3.496 -16.266 1 98 149 ALA B O 1
ATOM 3044 N N . GLY B 1 150 ? -10.57 -5.664 -16.641 1 96.94 150 GLY B N 1
ATOM 3045 C CA . GLY B 1 150 ? -11.453 -5.719 -17.797 1 96.94 150 GLY B CA 1
ATOM 3046 C C . GLY B 1 150 ? -11.133 -6.867 -18.75 1 96.94 150 GLY B C 1
ATOM 3047 O O . GLY B 1 150 ? -10.945 -8 -18.297 1 96.94 150 GLY B O 1
ATOM 3048 N N . ASP B 1 151 ? -11.172 -6.535 -20.016 1 96.12 151 ASP B N 1
ATOM 3049 C CA . ASP B 1 151 ? -10.961 -7.566 -21.031 1 96.12 151 ASP B CA 1
ATOM 3050 C C . ASP B 1 151 ? -9.469 -7.754 -21.312 1 96.12 151 ASP B C 1
ATOM 3052 O O . ASP B 1 151 ? -9.062 -8.789 -21.828 1 96.12 151 ASP B O 1
ATOM 3056 N N . LYS B 1 152 ? -8.75 -6.797 -20.953 1 97.25 152 LYS B N 1
ATOM 3057 C CA . LYS B 1 152 ? -7.312 -6.855 -21.188 1 97.25 152 LYS B CA 1
ATOM 3058 C C . LYS B 1 152 ? -6.551 -7.059 -19.875 1 97.25 152 LYS B C 1
ATOM 3060 O O . LYS B 1 152 ? -6.914 -6.484 -18.844 1 97.25 152 LYS B O 1
ATOM 3065 N N . ILE B 1 153 ? -5.473 -7.852 -20 1 98.69 153 ILE B N 1
ATOM 3066 C CA . ILE B 1 153 ? -4.641 -8.156 -18.844 1 98.69 153 ILE B CA 1
ATOM 3067 C C . ILE B 1 153 ? -3.869 -6.906 -18.422 1 98.69 153 ILE B C 1
ATOM 3069 O O . ILE B 1 153 ? -3.457 -6.105 -19.266 1 98.69 153 ILE B O 1
ATOM 3073 N N . THR B 1 154 ? -3.748 -6.656 -17.125 1 98.88 154 THR B N 1
ATOM 3074 C CA . THR B 1 154 ? -2.922 -5.605 -16.547 1 98.88 154 THR B CA 1
ATOM 3075 C C . THR B 1 154 ? -2.014 -6.18 -15.461 1 98.88 154 THR B C 1
ATOM 3077 O O . THR B 1 154 ? -2.113 -7.359 -15.117 1 98.88 154 THR B O 1
ATOM 3080 N N . PHE B 1 155 ? -1.153 -5.324 -14.852 1 98.88 155 PHE B N 1
ATOM 3081 C CA . PHE B 1 155 ? -0.159 -5.809 -13.906 1 98.88 155 PHE B CA 1
ATOM 3082 C C . PHE B 1 155 ? -0.828 -6.328 -12.641 1 98.88 155 PHE B C 1
ATOM 3084 O O . PHE B 1 155 ? -0.267 -7.164 -11.93 1 98.88 155 PHE B O 1
ATOM 3091 N N . VAL B 1 156 ? -2.045 -5.906 -12.305 1 98.94 156 VAL B N 1
ATOM 3092 C CA . VAL B 1 156 ? -2.676 -6.309 -11.055 1 98.94 156 VAL B CA 1
ATOM 3093 C C . VAL B 1 156 ? -3.105 -7.773 -11.141 1 98.94 156 VAL B C 1
ATOM 3095 O O . VAL B 1 156 ? -3.326 -8.422 -10.117 1 98.94 156 VAL B O 1
ATOM 3098 N N . ASP B 1 157 ? -3.273 -8.305 -12.344 1 98.94 157 ASP B N 1
ATOM 3099 C CA . ASP B 1 157 ? -3.598 -9.727 -12.492 1 98.94 157 ASP B CA 1
ATOM 3100 C C . ASP B 1 157 ? -2.438 -10.602 -12.023 1 98.94 157 ASP B C 1
ATOM 3102 O O . ASP B 1 157 ? -2.648 -11.719 -11.547 1 98.94 157 ASP B O 1
ATOM 3106 N N . PHE B 1 158 ? -1.196 -10.109 -12.172 1 98.94 158 PHE B N 1
ATOM 3107 C CA . PHE B 1 158 ? -0.019 -10.836 -11.703 1 98.94 158 PHE B CA 1
ATOM 3108 C C . PHE B 1 158 ? 0.04 -10.852 -10.18 1 98.94 158 PHE B C 1
ATOM 3110 O O . PHE B 1 158 ? 0.348 -11.875 -9.57 1 98.94 158 PHE B O 1
ATOM 3117 N N . LEU B 1 159 ? -0.235 -9.711 -9.672 1 98.69 159 LEU B N 1
ATOM 3118 C CA . LEU B 1 159 ? -0.297 -9.586 -8.219 1 98.69 159 LEU B CA 1
ATOM 3119 C C . LEU B 1 159 ? -1.396 -10.477 -7.645 1 98.69 159 LEU B C 1
ATOM 3121 O O . LEU B 1 159 ? -1.159 -11.219 -6.691 1 98.69 159 LEU B O 1
ATOM 3125 N N . MET B 1 160 ? -2.584 -10.414 -8.219 1 98.88 160 MET B N 1
ATOM 3126 C CA . MET B 1 160 ? -3.73 -11.18 -7.746 1 98.88 160 MET B CA 1
ATOM 3127 C C . MET B 1 160 ? -3.473 -12.68 -7.883 1 98.88 160 MET B C 1
ATOM 3129 O O . MET B 1 160 ? -3.781 -13.453 -6.977 1 98.88 160 MET B O 1
ATOM 3133 N N . TYR B 1 161 ? -2.91 -13.086 -9.008 1 98.94 161 TYR B N 1
ATOM 3134 C CA . TYR B 1 161 ? -2.588 -14.492 -9.188 1 98.94 161 TYR B CA 1
ATOM 3135 C C . TYR B 1 161 ? -1.693 -14.992 -8.055 1 98.94 161 TYR B C 1
ATOM 3137 O O . TYR B 1 161 ? -1.972 -16.031 -7.449 1 98.94 161 TYR B O 1
ATOM 3145 N N . ASP B 1 162 ? -0.628 -14.25 -7.832 1 98.75 162 ASP B N 1
ATOM 3146 C CA . ASP B 1 162 ? 0.354 -14.68 -6.84 1 98.75 162 ASP B CA 1
ATOM 3147 C C . ASP B 1 162 ? -0.293 -14.852 -5.469 1 98.75 162 ASP B C 1
ATOM 3149 O O . ASP B 1 162 ? -0.073 -15.867 -4.797 1 98.75 162 ASP B O 1
ATOM 3153 N N . VAL B 1 163 ? -1.117 -13.922 -5.066 1 98.69 163 VAL B N 1
ATOM 3154 C CA . VAL B 1 163 ? -1.731 -13.93 -3.742 1 98.69 163 VAL B CA 1
ATOM 3155 C C . VAL B 1 163 ? -2.764 -15.055 -3.656 1 98.69 163 VAL B C 1
ATOM 3157 O O . VAL B 1 163 ? -2.85 -15.75 -2.643 1 98.69 163 VAL B O 1
ATOM 3160 N N . LEU B 1 164 ? -3.566 -15.25 -4.719 1 98.81 164 LEU B N 1
ATOM 3161 C CA . LEU B 1 164 ? -4.531 -16.344 -4.734 1 98.81 164 LEU B CA 1
ATOM 3162 C C . LEU B 1 164 ? -3.824 -17.688 -4.656 1 98.81 164 LEU B C 1
ATOM 3164 O O . LEU B 1 164 ? -4.273 -18.594 -3.943 1 98.81 164 LEU B O 1
ATOM 3168 N N . ASP B 1 165 ? -2.748 -17.797 -5.41 1 98.62 165 ASP B N 1
ATOM 3169 C CA . ASP B 1 165 ? -1.988 -19.047 -5.406 1 98.62 165 ASP B CA 1
ATOM 3170 C C . ASP B 1 165 ? -1.433 -19.344 -4.02 1 98.62 165 ASP B C 1
ATOM 3172 O O . ASP B 1 165 ? -1.452 -20.484 -3.572 1 98.62 165 ASP B O 1
ATOM 3176 N N . GLN B 1 166 ? -0.937 -18.359 -3.312 1 98.5 166 GLN B N 1
ATOM 3177 C CA . GLN B 1 166 ? -0.451 -18.531 -1.949 1 98.5 166 GLN B CA 1
ATOM 3178 C C . GLN B 1 166 ? -1.567 -19.016 -1.026 1 98.5 166 GLN B C 1
ATOM 3180 O O . GLN B 1 166 ? -1.357 -19.906 -0.202 1 98.5 166 GLN B O 1
ATOM 3185 N N . ASN B 1 167 ? -2.723 -18.438 -1.18 1 98.75 167 ASN B N 1
ATOM 3186 C CA . ASN B 1 167 ? -3.836 -18.828 -0.326 1 98.75 167 ASN B CA 1
ATOM 3187 C C . ASN B 1 167 ? -4.305 -20.25 -0.641 1 98.75 167 ASN B C 1
ATOM 3189 O O . ASN B 1 167 ? -4.695 -21 0.26 1 98.75 167 ASN B O 1
ATOM 3193 N N . ARG B 1 168 ? -4.281 -20.578 -1.928 1 98.06 168 ARG B N 1
ATOM 3194 C CA . ARG B 1 168 ? -4.617 -21.953 -2.32 1 98.06 168 ARG B CA 1
ATOM 3195 C C . ARG B 1 168 ? -3.627 -22.953 -1.734 1 98.06 168 ARG B C 1
ATOM 3197 O O . ARG B 1 168 ? -4 -24.062 -1.376 1 98.06 168 ARG B O 1
ATOM 3204 N N . MET B 1 169 ? -2.383 -22.609 -1.604 1 97.75 169 MET B N 1
ATOM 3205 C CA . MET B 1 169 ? -1.371 -23.438 -0.969 1 97.75 169 MET B CA 1
ATOM 3206 C C . MET B 1 169 ? -1.603 -23.531 0.536 1 97.75 169 MET B C 1
ATOM 3208 O O . MET B 1 169 ? -1.424 -24.594 1.136 1 97.75 169 MET B O 1
ATOM 3212 N N . PHE B 1 170 ? -2.008 -22.453 1.118 1 98.38 170 PHE B N 1
ATOM 3213 C CA . PHE B 1 170 ? -2.236 -22.375 2.557 1 98.38 170 PHE B CA 1
ATOM 3214 C C . PHE B 1 170 ? -3.469 -23.172 2.957 1 98.38 170 PHE B C 1
ATOM 3216 O O . PHE B 1 170 ? -3.457 -23.875 3.973 1 98.38 170 PHE B O 1
ATOM 3223 N N . GLU B 1 171 ? -4.52 -23.047 2.17 1 98.44 171 GLU B N 1
ATOM 3224 C CA . GLU B 1 171 ? -5.793 -23.734 2.342 1 98.44 171 GLU B CA 1
ATOM 3225 C C . GLU B 1 171 ? -6.34 -24.234 1.005 1 98.44 171 GLU B C 1
ATOM 3227 O O . GLU B 1 171 ? -7.117 -23.531 0.35 1 98.44 171 GLU B O 1
ATOM 3232 N N . PRO B 1 172 ? -6 -25.469 0.593 1 97.75 172 PRO B N 1
ATOM 3233 C CA . PRO B 1 172 ? -6.211 -25.984 -0.759 1 97.75 172 PRO B CA 1
ATOM 3234 C C . PRO B 1 172 ? -7.668 -25.891 -1.211 1 97.75 172 PRO B C 1
ATOM 3236 O O . PRO B 1 172 ? -7.938 -25.719 -2.402 1 97.75 172 PRO B O 1
ATOM 3239 N N . LYS B 1 173 ? -8.625 -25.875 -0.333 1 98 173 LYS B N 1
ATOM 3240 C CA . LYS B 1 173 ? -10.031 -25.906 -0.727 1 98 173 LYS B CA 1
ATOM 3241 C C . LYS B 1 173 ? -10.648 -24.5 -0.674 1 98 173 LYS B C 1
ATOM 3243 O O . LYS B 1 173 ? -11.859 -24.344 -0.833 1 98 173 LYS B O 1
ATOM 3248 N N . CYS B 1 174 ? -9.836 -23.516 -0.508 1 98.62 174 CYS B N 1
ATOM 3249 C CA . CYS B 1 174 ? -10.375 -22.188 -0.211 1 98.62 174 CYS B CA 1
ATOM 3250 C C . CYS B 1 174 ? -11.086 -21.609 -1.427 1 98.62 174 CYS B C 1
ATOM 3252 O O . CYS B 1 174 ? -11.945 -20.734 -1.289 1 98.62 174 CYS B O 1
ATOM 3254 N N . LEU B 1 175 ? -10.805 -22.094 -2.629 1 98.62 175 LEU B N 1
ATOM 3255 C CA . LEU B 1 175 ? -11.367 -21.5 -3.836 1 98.62 175 LEU B CA 1
ATOM 3256 C C . LEU B 1 175 ? -12.516 -22.359 -4.375 1 98.62 175 LEU B C 1
ATOM 3258 O O . LEU B 1 175 ? -13.102 -22.031 -5.41 1 98.62 175 LEU B O 1
ATOM 3262 N N . ASP B 1 176 ? -12.844 -23.391 -3.701 1 98.25 176 ASP B N 1
ATOM 3263 C CA . ASP B 1 176 ? -13.805 -24.375 -4.195 1 98.25 176 ASP B CA 1
ATOM 3264 C C . ASP B 1 176 ? -15.141 -23.719 -4.543 1 98.25 176 ASP B C 1
ATOM 3266 O O . ASP B 1 176 ? -15.82 -24.125 -5.48 1 98.25 176 ASP B O 1
ATOM 3270 N N . GLN B 1 177 ? -15.539 -22.703 -3.826 1 97.94 177 GLN B N 1
ATOM 3271 C CA . GLN B 1 177 ? -16.844 -22.078 -4.02 1 97.94 177 GLN B CA 1
ATOM 3272 C C . GLN B 1 177 ? -16.766 -20.906 -4.992 1 97.94 177 GLN B C 1
ATOM 3274 O O . GLN B 1 177 ? -17.734 -20.188 -5.195 1 97.94 177 GLN B O 1
ATOM 3279 N N . PHE B 1 178 ? -15.617 -20.688 -5.578 1 98.75 178 PHE B N 1
ATOM 3280 C CA . PHE B 1 178 ? -15.398 -19.516 -6.438 1 98.75 178 PHE B CA 1
ATOM 3281 C C . PHE B 1 178 ? -14.852 -19.953 -7.797 1 98.75 178 PHE B C 1
ATOM 3283 O O . PHE B 1 178 ? -13.672 -19.75 -8.086 1 98.75 178 PHE B O 1
ATOM 3290 N N . LYS B 1 179 ? -15.734 -20.422 -8.641 1 98.56 179 LYS B N 1
ATOM 3291 C CA . LYS B 1 179 ? -15.359 -20.969 -9.945 1 98.56 179 LYS B CA 1
ATOM 3292 C C . LYS B 1 179 ? -14.672 -19.906 -10.805 1 98.56 179 LYS B C 1
ATOM 3294 O O . LYS B 1 179 ? -13.742 -20.219 -11.547 1 98.56 179 LYS B O 1
ATOM 3299 N N . ASN B 1 180 ? -15.18 -18.688 -10.742 1 98.75 180 ASN B N 1
ATOM 3300 C CA . ASN B 1 180 ? -14.594 -17.656 -11.594 1 98.75 180 ASN B CA 1
ATOM 3301 C C . ASN B 1 180 ? -13.156 -17.344 -11.18 1 98.75 180 ASN B C 1
ATOM 3303 O O . ASN B 1 180 ? -12.328 -17 -12.023 1 98.75 180 ASN B O 1
ATOM 3307 N N . LEU B 1 181 ? -12.82 -17.422 -9.891 1 98.88 181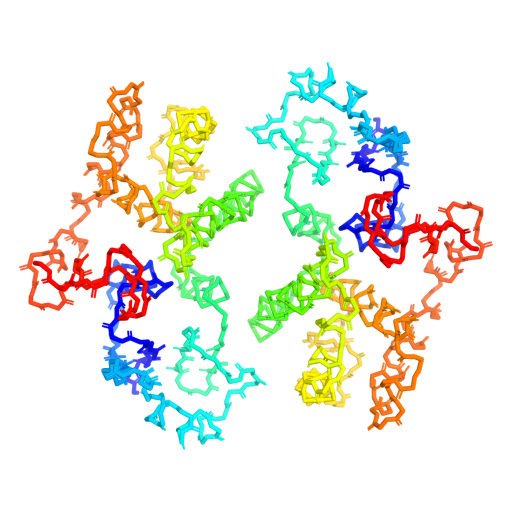 LEU B N 1
ATOM 3308 C CA . LEU B 1 181 ? -11.43 -17.266 -9.461 1 98.88 181 LEU B CA 1
ATOM 3309 C C . LEU B 1 181 ? -10.578 -18.438 -9.898 1 98.88 181 LEU B C 1
ATOM 3311 O O . LEU B 1 181 ? -9.422 -18.266 -10.297 1 98.88 181 LEU B O 1
ATOM 3315 N N . GLN B 1 182 ? -11.133 -19.641 -9.789 1 98.81 182 GLN B N 1
ATOM 3316 C CA . GLN B 1 182 ? -10.43 -20.812 -10.289 1 98.81 182 GLN B CA 1
ATOM 3317 C C . GLN B 1 182 ? -10.141 -20.688 -11.781 1 98.81 182 GLN B C 1
ATOM 3319 O O . GLN B 1 182 ? -9.031 -20.984 -12.234 1 98.81 182 GLN B O 1
ATOM 3324 N N . ASP B 1 183 ? -11.133 -20.281 -12.492 1 98.75 183 ASP B N 1
ATOM 3325 C CA . ASP B 1 183 ? -10.969 -20.062 -13.93 1 98.75 183 ASP B CA 1
ATOM 3326 C C . ASP B 1 183 ? -9.906 -19.016 -14.211 1 98.75 183 ASP B C 1
ATOM 3328 O O . ASP B 1 183 ? -9.125 -19.156 -15.156 1 98.75 183 ASP B O 1
ATOM 3332 N N . PHE B 1 184 ? -9.898 -17.906 -13.508 1 98.88 184 PHE B N 1
ATOM 3333 C CA . PHE B 1 184 ? -8.883 -16.875 -13.625 1 98.88 184 PHE B CA 1
ATOM 3334 C C . PHE B 1 184 ? -7.488 -17.453 -13.461 1 98.88 184 PHE B C 1
ATOM 3336 O O . PHE B 1 184 ? -6.594 -17.172 -14.258 1 98.88 184 PHE B O 1
ATOM 3343 N N . LEU B 1 185 ? -7.273 -18.297 -12.375 1 98.81 185 LEU B N 1
ATOM 3344 C CA . LEU B 1 185 ? -5.973 -18.906 -12.141 1 98.81 185 LEU B CA 1
ATOM 3345 C C . LEU B 1 185 ? -5.57 -19.781 -13.328 1 98.81 185 LEU B C 1
ATOM 3347 O O . LEU B 1 185 ? -4.426 -19.734 -13.781 1 98.81 185 LEU B O 1
ATOM 3351 N N . THR B 1 186 ? -6.496 -20.578 -13.75 1 98.69 186 THR B N 1
ATOM 3352 C CA . THR B 1 186 ? -6.238 -21.469 -14.883 1 98.69 186 THR B CA 1
ATOM 3353 C C . THR B 1 186 ? -5.855 -20.656 -16.125 1 98.69 186 THR B C 1
ATOM 3355 O O . THR B 1 186 ? -4.887 -21 -16.812 1 98.69 186 THR B O 1
ATOM 3358 N N . ARG B 1 187 ? -6.629 -19.609 -16.453 1 98.69 187 ARG B N 1
ATOM 3359 C CA . ARG B 1 187 ? -6.359 -18.75 -17.594 1 98.69 187 ARG B CA 1
ATOM 3360 C C . ARG B 1 187 ? -4.984 -1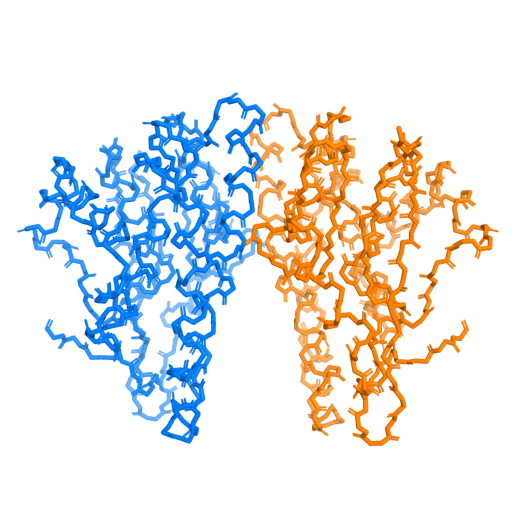8.094 -17.484 1 98.69 187 ARG B C 1
ATOM 3362 O O . ARG B 1 187 ? -4.242 -18.016 -18.453 1 98.69 187 ARG B O 1
ATOM 3369 N N . PHE B 1 188 ? -4.656 -17.641 -16.344 1 98.88 188 PHE B N 1
ATOM 3370 C CA . PHE B 1 188 ? -3.381 -16.969 -16.094 1 98.88 188 PHE B CA 1
ATOM 3371 C C . PHE B 1 188 ? -2.217 -17.938 -16.297 1 98.88 188 PHE B C 1
ATOM 3373 O O . PHE B 1 188 ? -1.25 -17.609 -17 1 98.88 188 PHE B O 1
ATOM 3380 N N . GLU B 1 189 ? -2.32 -19.141 -15.711 1 98.69 189 GLU B N 1
ATOM 3381 C CA . GLU B 1 189 ? -1.253 -20.125 -15.789 1 98.69 189 GLU B CA 1
ATOM 3382 C C . GLU B 1 189 ? -1.076 -20.641 -17.219 1 98.69 189 GLU B C 1
ATOM 3384 O O . GLU B 1 189 ? -0.011 -21.156 -17.562 1 98.69 189 GLU B O 1
ATOM 3389 N N . ALA B 1 190 ? -2.1 -20.484 -18 1 98.62 190 ALA B N 1
ATOM 3390 C CA . ALA B 1 190 ? -2.072 -20.984 -19.375 1 98.62 190 ALA B CA 1
ATOM 3391 C C . ALA B 1 190 ? -1.439 -19.969 -20.312 1 98.62 190 ALA B C 1
ATOM 3393 O O . ALA B 1 190 ? -1.157 -20.281 -21.469 1 98.62 190 ALA B O 1
ATOM 3394 N N . LEU B 1 191 ? -1.256 -18.719 -19.875 1 98.81 191 LEU B N 1
ATOM 3395 C CA . LEU B 1 191 ? -0.54 -17.766 -20.719 1 98.81 191 LEU B CA 1
ATOM 3396 C C . LEU B 1 191 ? 0.803 -18.328 -21.172 1 98.81 191 LEU B C 1
ATOM 3398 O O . LEU B 1 191 ? 1.569 -18.844 -20.344 1 98.81 191 LEU B O 1
ATOM 3402 N N . GLU B 1 192 ? 1.078 -18.188 -22.391 1 98.62 192 GLU B N 1
ATOM 3403 C CA . GLU B 1 192 ? 2.203 -18.891 -23.016 1 98.62 192 GLU B CA 1
ATOM 3404 C C . GLU B 1 192 ? 3.5 -18.609 -22.25 1 98.62 192 GLU B C 1
ATOM 3406 O O . GLU B 1 192 ? 4.188 -19.547 -21.844 1 98.62 192 GLU B O 1
ATOM 3411 N N . LYS B 1 193 ? 3.836 -17.406 -22.031 1 98.44 193 LYS B N 1
ATOM 3412 C CA . LYS B 1 193 ? 5.094 -17.047 -21.391 1 98.44 193 LYS B CA 1
ATOM 3413 C C . LYS B 1 193 ? 5.094 -17.469 -19.906 1 98.44 193 LYS B C 1
ATOM 3415 O O . LYS B 1 193 ? 6.141 -17.812 -19.359 1 98.44 193 LYS B O 1
ATOM 3420 N N . ILE B 1 194 ? 3.959 -17.422 -19.25 1 98.75 194 ILE B N 1
ATOM 3421 C CA . ILE B 1 194 ? 3.846 -17.812 -17.844 1 98.75 194 ILE B CA 1
ATOM 3422 C C . ILE B 1 194 ? 4 -19.328 -17.719 1 98.75 194 ILE B C 1
ATOM 3424 O O . ILE B 1 194 ? 4.754 -19.812 -16.875 1 98.75 194 ILE B O 1
ATOM 3428 N N . ALA B 1 195 ? 3.268 -20.047 -18.562 1 98.69 195 ALA B N 1
ATOM 3429 C CA . ALA B 1 195 ? 3.367 -21.5 -18.562 1 98.69 195 ALA B CA 1
ATOM 3430 C C . ALA B 1 195 ? 4.809 -21.953 -18.797 1 98.69 195 ALA B C 1
ATOM 3432 O O . ALA B 1 195 ? 5.289 -22.875 -18.125 1 98.69 195 ALA B O 1
ATOM 3433 N N . ALA B 1 196 ? 5.48 -21.312 -19.734 1 98.44 196 ALA B N 1
ATOM 3434 C CA . ALA B 1 196 ? 6.879 -21.625 -20.016 1 98.44 196 ALA B CA 1
ATOM 3435 C C . ALA B 1 196 ? 7.75 -21.375 -18.797 1 98.44 196 ALA B C 1
ATOM 3437 O O . ALA B 1 196 ? 8.602 -22.188 -18.453 1 98.44 196 ALA B O 1
ATOM 3438 N N . TYR B 1 197 ? 7.566 -20.234 -18.172 1 98.25 197 TYR B N 1
ATOM 3439 C CA . TYR B 1 197 ? 8.32 -19.891 -16.984 1 98.25 197 TYR B CA 1
ATOM 3440 C C . TYR B 1 197 ? 8.07 -20.891 -15.867 1 98.25 197 TYR B C 1
ATOM 3442 O O . TYR B 1 197 ? 9.008 -21.359 -15.219 1 98.25 197 TYR B O 1
ATOM 3450 N N . MET B 1 198 ? 6.785 -21.281 -15.672 1 97.88 198 MET B N 1
ATOM 3451 C CA . MET B 1 198 ? 6.398 -22.172 -14.578 1 97.88 198 MET B CA 1
ATOM 3452 C C . MET B 1 198 ? 6.957 -23.578 -14.797 1 97.88 198 MET B C 1
ATOM 3454 O O . MET B 1 198 ? 7.113 -24.344 -13.844 1 97.88 198 MET B O 1
ATOM 3458 N N . SER B 1 199 ? 7.293 -23.906 -16 1 97.56 199 SER B N 1
ATOM 3459 C CA . SER B 1 199 ? 7.844 -25.219 -16.328 1 97.56 199 SER B CA 1
ATOM 3460 C C . SER B 1 199 ? 9.367 -25.188 -16.344 1 97.56 199 SER B C 1
ATOM 3462 O O . SER B 1 199 ? 10.016 -26.219 -16.547 1 97.56 199 SER B O 1
ATOM 3464 N N . SER B 1 200 ? 9.898 -24.047 -16.172 1 97.06 200 SER B N 1
ATOM 3465 C CA . SER B 1 200 ? 11.352 -23.891 -16.25 1 97.06 200 SER B CA 1
ATOM 3466 C C . SER B 1 200 ? 12 -24.094 -14.883 1 97.06 200 SER B C 1
ATOM 3468 O O . SER B 1 200 ? 11.312 -24.109 -13.859 1 97.06 200 SER B O 1
ATOM 3470 N N . SER B 1 201 ? 13.375 -24.203 -14.836 1 95.31 201 SER B N 1
ATOM 3471 C CA . SER B 1 201 ? 14.133 -24.375 -13.602 1 95.31 201 SER B CA 1
ATOM 3472 C C . SER B 1 201 ? 14.242 -23.062 -12.828 1 95.31 201 SER B C 1
ATOM 3474 O O . SER B 1 201 ? 14.633 -23.062 -11.656 1 95.31 201 SER B O 1
ATOM 3476 N N . ARG B 1 202 ? 13.812 -21.984 -13.438 1 95.25 202 ARG B N 1
ATOM 3477 C CA . ARG B 1 202 ? 13.922 -20.672 -12.812 1 95.25 202 ARG B CA 1
ATOM 3478 C C . ARG B 1 202 ? 12.695 -20.375 -11.953 1 95.25 202 ARG B C 1
ATOM 3480 O O . ARG B 1 202 ? 12.711 -19.438 -11.141 1 95.25 202 ARG B O 1
ATOM 3487 N N . PHE B 1 203 ? 11.664 -21.172 -12.18 1 97.31 203 PHE B N 1
ATOM 3488 C CA . PHE B 1 203 ? 10.398 -20.906 -11.492 1 97.31 203 PHE B CA 1
ATOM 3489 C C . PHE B 1 203 ? 10.539 -21.156 -9.992 1 97.31 203 PHE B C 1
ATOM 3491 O O . PHE B 1 203 ? 10.992 -22.219 -9.578 1 97.31 203 PHE B O 1
ATOM 3498 N N . MET B 1 204 ? 10.156 -20.156 -9.219 1 95.31 204 MET B N 1
ATOM 3499 C CA . MET B 1 204 ? 10.195 -20.266 -7.766 1 95.31 204 MET B CA 1
ATOM 3500 C C . MET B 1 204 ? 8.797 -20.5 -7.199 1 95.31 204 MET B C 1
ATOM 3502 O O . MET B 1 204 ? 8.086 -19.562 -6.871 1 95.31 204 MET B O 1
ATOM 3506 N N . LYS B 1 205 ? 8.516 -21.719 -7.02 1 95.19 205 LYS B N 1
ATOM 3507 C CA . LYS B 1 205 ? 7.227 -22.062 -6.438 1 95.19 205 LYS B CA 1
ATOM 3508 C C . LYS B 1 205 ? 7.227 -21.859 -4.926 1 95.19 205 LYS B C 1
ATOM 3510 O O . LYS B 1 205 ? 6.234 -21.406 -4.355 1 95.19 205 LYS B O 1
ATOM 3515 N N . THR B 1 206 ? 8.273 -22.219 -4.301 1 96.81 206 THR B N 1
ATOM 3516 C CA . THR B 1 206 ? 8.562 -22.094 -2.877 1 96.81 206 THR B CA 1
ATOM 3517 C C . THR B 1 206 ? 10.047 -21.812 -2.65 1 96.81 206 THR B C 1
ATOM 3519 O O . THR B 1 206 ? 10.867 -22.016 -3.545 1 96.81 206 THR B O 1
ATOM 3522 N N . PRO B 1 207 ? 10.461 -21.344 -1.399 1 97.94 207 PRO B N 1
ATOM 3523 C CA . PRO B 1 207 ? 9.609 -20.984 -0.268 1 97.94 207 PRO B CA 1
ATOM 3524 C C . PRO B 1 207 ? 8.836 -19.688 -0.505 1 97.94 207 PRO B C 1
ATOM 3526 O O . PRO B 1 207 ? 9.305 -18.812 -1.237 1 97.94 207 PRO B O 1
ATOM 3529 N N . ILE B 1 208 ? 7.684 -19.547 0.059 1 98.38 208 ILE B N 1
ATOM 3530 C CA . ILE B 1 208 ? 6.867 -18.344 -0.014 1 98.38 208 ILE B CA 1
ATOM 3531 C C . ILE B 1 208 ? 7.457 -17.266 0.901 1 98.38 208 ILE B C 1
ATOM 3533 O O . ILE B 1 208 ? 7.543 -16.094 0.52 1 98.38 208 ILE B O 1
ATOM 3537 N N . ASN B 1 209 ? 7.812 -17.703 2.113 1 98.25 209 ASN B N 1
ATOM 3538 C CA . ASN B 1 209 ? 8.312 -16.812 3.158 1 98.25 209 ASN B CA 1
ATOM 3539 C C . ASN B 1 209 ? 9.742 -17.172 3.559 1 98.25 209 ASN B C 1
ATOM 3541 O O . ASN B 1 209 ? 10.266 -18.219 3.152 1 98.25 209 ASN B O 1
ATOM 3545 N N . ASN B 1 210 ? 10.367 -16.25 4.262 1 97.31 210 ASN B N 1
ATOM 3546 C CA . ASN B 1 210 ? 11.734 -16.469 4.723 1 97.31 210 ASN B CA 1
ATOM 3547 C C . ASN B 1 210 ? 11.797 -17.484 5.863 1 97.31 210 ASN B C 1
ATOM 3549 O O . ASN B 1 210 ? 10.758 -17.938 6.34 1 97.31 210 ASN B O 1
ATOM 3553 N N . LYS B 1 211 ? 12.93 -17.828 6.281 1 96.25 211 LYS B N 1
ATOM 3554 C CA . LYS B 1 211 ? 13.188 -18.953 7.16 1 96.25 211 LYS B CA 1
ATOM 3555 C C . LYS B 1 211 ? 12.562 -18.75 8.531 1 96.25 211 LYS B C 1
ATOM 3557 O O . LYS B 1 211 ? 12.227 -19.719 9.219 1 96.25 211 LYS B O 1
ATOM 3562 N N . MET B 1 212 ? 12.391 -17.562 8.922 1 95.88 212 MET B N 1
ATOM 3563 C CA . MET B 1 212 ? 11.906 -17.297 10.273 1 95.88 212 MET B CA 1
ATOM 3564 C C . MET B 1 212 ? 10.383 -17.406 10.344 1 95.88 212 MET B C 1
ATOM 3566 O O . MET B 1 212 ? 9.805 -17.438 11.43 1 95.88 212 MET B O 1
ATOM 3570 N N . ALA B 1 213 ? 9.734 -17.5 9.172 1 97.75 213 ALA B N 1
ATOM 3571 C CA . ALA B 1 213 ? 8.281 -17.641 9.141 1 97.75 213 ALA B CA 1
ATOM 3572 C C . ALA B 1 213 ? 7.848 -19 9.664 1 97.75 213 ALA B C 1
ATOM 3574 O O . ALA B 1 213 ? 8.633 -19.953 9.672 1 97.75 213 ALA B O 1
ATOM 3575 N N . LYS B 1 214 ? 6.617 -19.062 10.117 1 98 214 LYS B N 1
ATOM 3576 C CA . LYS B 1 214 ? 6.055 -20.312 10.641 1 98 214 LYS B CA 1
ATOM 3577 C C . LYS B 1 214 ? 5.375 -21.109 9.531 1 98 214 LYS B C 1
ATOM 3579 O O . LYS B 1 214 ? 5.121 -22.312 9.695 1 98 214 LYS B O 1
ATOM 3584 N N . TRP B 1 215 ? 5.133 -20.484 8.438 1 98.06 215 TRP B N 1
ATOM 3585 C CA . TRP B 1 215 ? 4.512 -21.156 7.305 1 98.06 215 TRP B CA 1
ATOM 3586 C C . TRP B 1 215 ? 5.176 -20.75 5.992 1 98.06 215 TRP B C 1
ATOM 3588 O O . TRP B 1 215 ? 5.547 -19.578 5.82 1 98.06 215 TRP B O 1
ATOM 3598 N N . GLY B 1 216 ? 5.242 -21.672 5.07 1 97.5 216 GLY B N 1
ATOM 3599 C CA . GLY B 1 216 ? 5.711 -21.391 3.719 1 97.5 216 GLY B CA 1
ATOM 3600 C C . GLY B 1 216 ? 7.188 -21.047 3.656 1 97.5 216 GLY B C 1
ATOM 3601 O O . GLY B 1 216 ? 7.617 -20.312 2.773 1 97.5 216 GLY B O 1
ATOM 3602 N N . ASN B 1 217 ? 7.953 -21.516 4.664 1 96.88 217 ASN B N 1
ATOM 3603 C CA . ASN B 1 217 ? 9.352 -21.125 4.762 1 96.88 217 ASN B CA 1
ATOM 3604 C C . ASN B 1 217 ? 10.281 -22.219 4.227 1 96.88 217 ASN B C 1
ATOM 3606 O O . ASN B 1 217 ? 11.5 -22.109 4.363 1 96.88 217 ASN B O 1
ATOM 3610 N N . LYS B 1 218 ? 9.742 -23.281 3.668 1 94.12 218 LYS B N 1
ATOM 3611 C CA . LYS B 1 218 ? 10.539 -24.406 3.176 1 94.12 218 LYS B CA 1
ATOM 3612 C C . LYS B 1 218 ? 10.375 -24.578 1.669 1 94.12 218 LYS B C 1
ATOM 3614 O O . LYS B 1 218 ? 9.297 -24.344 1.126 1 94.12 218 LYS B O 1
ATOM 3619 N N . LYS B 1 219 ? 11.477 -24.984 1.136 1 89.94 219 LYS B N 1
ATOM 3620 C CA . LYS B 1 219 ? 11.406 -25.328 -0.28 1 89.94 219 LYS B CA 1
ATOM 3621 C C . LYS B 1 219 ? 10.805 -26.719 -0.476 1 89.94 219 LYS B C 1
ATOM 3623 O O . LYS B 1 219 ? 11.219 -27.672 0.176 1 89.94 219 LYS B O 1
ATOM 3628 N N . THR B 1 220 ? 9.742 -26.781 -1.222 1 82.12 220 THR B N 1
ATOM 3629 C CA . THR B 1 220 ? 9.133 -28.078 -1.514 1 82.12 220 THR B CA 1
ATOM 3630 C C . THR B 1 220 ? 9.172 -28.359 -3.012 1 82.12 220 THR B C 1
ATOM 3632 O O . THR B 1 220 ? 9.141 -27.438 -3.828 1 82.12 220 THR B O 1
#

Nearest PDB structures (foldseek):
  7beu-assembly1_A  TM=9.965E-01  e=3.596E-31  Homo sapiens
  2dc5-assembly1_B  TM=9.929E-01  e=2.515E-30  Mus musculus
  6gsv-assembly1_B  TM=9.942E-01  e=2.251E-30  Rattus rattus
  6gsw-assembly1_B  TM=9.935E-01  e=2.811E-30  Rattus rattus
  2c4j-assembly2_D  TM=9.945E-01  e=6.471E-30  Homo sapiens

pLDDT: mean 97.59, std 2.3, range [77.5, 98.94]